Protein 7THN (pdb70)

Sequence (557 aa):
TISTPVIIDSLIRHAQRTPEQTALLCGDQHWNYRQLVTRAHVMASALRQAGLSGQAILLNLPKSLDAVAAIYATWLSGNHYIPIDYSQPSSSRIERIIAAAAPALIIDTAWLATLDSQVYHNPIAAILYTSGSTGTPKGVQISHEMLGFFIQWAVRDTQQLTARDVLSNHASFAFDLSTFDLFASAYVGAATWIIRESEQKDCAALAQGLQRHAVSVWYSVPSILAMLEKSTLLNPTLGQSLRQVIFAGEPYPVTALKRLLPCLPQQPCRVSNWYGPTETNVCVAYAIDRARLAMLKQVPIGLPLEGLTAQLEDENGDRHPLTAQLRLSGELLISGPCVTPGYSNVVVPRQAALHPHQCHATGDWVEMTPEGLVFRGRIDDMVKINGYRVELGEIESVLHQHPAIDRAALCVELGDLRQTLIMVISLQTGAVPPGLLELKQFLQQKLPSYMIPNKLVITESLPVNAKVDRKQLAGVVAVLEMLESKLINHIIATQFLDGEKDGLDSQTPLFELNIVDSAAIFDLVDFLRQESKVSIGMQEIHPANFATVQSMVALVQRLKA

Secondary structure (DSSP, 8-state):
--PPPHHHHHHHHHHHH-TTSEEEEETTEEEEHHHHHHHHHHHHHHHHHTT--S-EEEE---SSHHHHHHHHHHHHTT-EEEE--TTS-HHHHHHHHHHH--SEEE-HHHHHHHHT------EEEEEEE--TTSS-EEEEEEHHHHHHHHHHHHHHHT--TT-EEEE-S-TTSTHHHIIIIIHHHHT-EEEE--GGGTT-HHHHHHHHHHHT--EEEE-HHHHHHHHHTT---TTTTTT--EEEEESS---HHHHHHHGGGS-TT-EEEEEE--TTTSS-EEEE--HHHHTT-SS---BEEPTT-EEEEE-TTSPEEEP-TT--EEEEEEEESTTS-S-BSS---HHHHTTGGGTEEEEEEEEEEETTEEEEEEESSSEEEETTEEEEHHHHHHHHTTSTTEEEEEEEEEEETTEEEEEEEEEE-TTPPPPPHHHHHHHHHTTS-GGGS-SEEEE-S---B---B-GGGHHHHHHHH-/-HHHHHHHHHHHHHSTT--TT--TT--TTTTTSS-GGGHHHHHHHHHHHH-S---TTTS-GGGGSSHHHHHHHHHHHT-

Solvent-accessible surface area: 22779 Å² total; per-residue (Å²): 127,56,98,49,8,58,4,4,83,18,0,43,78,32,15,134,118,62,34,108,38,44,2,7,27,13,8,130,95,107,40,18,2,110,84,3,12,75,41,0,79,68,0,0,48,23,0,130,132,67,65,26,79,41,71,13,0,0,7,34,9,43,12,26,15,33,2,0,0,0,0,2,0,0,2,26,12,20,1,20,3,0,6,9,13,89,75,17,26,85,59,16,13,107,74,5,25,80,23,12,81,26,54,40,55,0,48,84,64,47,18,62,96,32,88,95,128,152,44,74,20,68,19,0,1,12,5,24,18,2,4,70,106,6,61,5,19,0,0,39,8,10,19,109,7,1,8,40,3,0,76,45,0,20,110,39,3,126,8,69,46,210,9,26,0,1,0,23,9,7,16,12,69,19,19,2,5,0,1,4,0,0,2,4,60,21,4,0,9,1,6,0,0,94,43,93,24,28,120,16,7,26,29,0,4,81,5,4,99,146,26,51,0,12,1,2,2,0,26,0,7,7,3,8,10,1,34,70,6,117,22,8,60,56,98,30,1,130,36,8,83,1,0,0,0,6,29,20,62,3,18,12,95,7,0,87,104,0,21,96,17,5,16,134,106,3,87,2,1,8,2,21,30,18,23,3,0,12,7,0,0,19,33,46,20,78,81,93,37,4,76,87,25,188,73,12,2,9,1,99,32,5,157,56,16,92,8,54,0,23,23,161,125,44,82,105,57,94,33,61,69,138,31,130,46,38,0,11,0,0,0,25,13,37,3,5,0,64,10,32,47,50,46,125,44,108,105,12,56,74,18,7,89,137,75,11,5,4,5,8,10,64,0,53,6,19,104,85,4,0,9,55,120,19,62,91,79,53,13,15,53,10,19,15,65,39,0,13,10,12,1,0,15,36,10,0,84,130,28,114,8,5,73,52,1,0,2,21,44,101,131,42,107,36,58,36,50,8,8,0,0,0,4,44,90,148,83,29,124,82,9,30,36,13,103,0,0,107,40,0,72,54,62,2,11,40,32,1,0,0,35,35,36,19,62,19,137,80,8,26,78,90,151,103,30,36,81,97,92,0,71,37,27,18,66,131,92,112,117,31,49,69,87,0,33,96,34,0,5,94,118,39,9,133,48,58,59,79,63,13,68,20,122,9,40,0,43,99,5,30,3,1,42,38,20,20,18,31,93,0,3,48,36,0,97,124,48,14,188,24,101,6,36,20,101,110,14,114,30,62,18,0,39,24,0,62,28,0,26,35,8,8,118,152,67,100,132

GO terms:
  GO:0017000 antibiotic biosynthetic process (P, IMP)

InterPro domains:
  IPR000873 AMP-dependent synthetase/ligase domain [PF00501] (14-353)
  IPR020845 AMP-binding, conserved site [PS00455] (139-150)
  IPR025110 AMP-binding enzyme, C-terminal domain [PF13193] (404-479)
  IPR042099 ANL, N-terminal domain [G3DSA:3.40.50.12780] (7-389)
  IPR045851 AMP-binding enzyme domain superfamily [G3DSA:3.30.300.30] (391-491)

B-factor: mean 20.43, std 10.29, range [8.29, 73.1]

Radius of gyration: 23.87 Å; Cα contacts (8 Å, |Δi|>4): 1151; chains: 2; bounding box: 56×64×67 Å

CATH classification: 3.30.300.30

Nearest PDB structures (foldseek):
  7thq-assembly1_E  TM=9.452E-01  e=1.823E-10  Prodigiosinella confusarubida
  7thq-assembly2_C  TM=9.491E-01  e=4.527E-10  Prodigiosinella confusarubida
  5gxt-assembly1_A  TM=9.000E-01  e=9.407E-08  Escherichia coli K-12
  8i31-assembly2_D-2  TM=7.441E-01  e=1.366E-02  Staphylococcus aureus subsp. aureus Mu50
  8i32-assembly1_B-2  TM=7.463E-01  e=1.542E-02  Staphylococcus aureus subsp. aureus Mu50

Organism: Serratia sp. (strain ATCC 39006) (NCBI:txid104623)

Foldseek 3Di:
DDDQQLLLVLLVVLCVPPVQQWAEAEDPDTHGSVRLQVLLCLLLVVCVVVVDALWEEEELEWQDSNSLSVLSSQQSNNHAYEYDDNPKFPQVVVLVCVLRVTPYYDYPVNVVVSVVPPHDHQFSYWQFAQDLQLRTWTFTDGSLLLSVVLVLVCVVLVDAQAAEEEQQDGPSACLNSNQNRNSSNRNHYYYRQTPVRNQPLVSVLQCCQVVLHAEYEEALLSLLVNLVVVSAACVSNVSHQEYEHEQDFQFLVSVVSSCRSHDVNRWYKYFYDDPQQGTFFIDIDDVVCSVVDRTDFSHGGGPFKWKWFQAPVRDTHTDDLPDFGKGFIKMAGSSGGCGIDRDDDPVCPVASVRRIDRGQWTWGQDNRGIGTDGGDAQWDQQSSGTYRQSSLQNQVCPPQFFDGWGWDWDDDNNHIAIEIETETDVPGDDDDLVRQLVSCSNNTGNSSRGDHYDYDNDAPDDCHGPRVCVVVVVVVSD/DQLVVLLQCLCVVQVVNDSVVAHQPDFCDVVVSDPPVCLVVSVVVLCVVLVFDDDPVPDDSVCSRGSNSSVVVSVVRVD

Structure (mmCIF, N/CA/C/O backbone):
data_7THN
#
_entry.id   7THN
#
_cell.length_a   50.670
_cell.length_b   92.660
_cell.length_c   66.770
_cell.angle_alpha   90.000
_cell.angle_beta   110.470
_cell.angle_gamma   90.000
#
_symmetry.space_group_name_H-M   'P 1 21 1'
#
loop_
_entity.id
_entity.type
_entity.pdbx_description
1 polymer 'L-proline--[L-prolyl-carrier protein] ligase'
2 polymer 'Probable acyl carrier protein PigG'
3 non-polymer GLYCEROL
4 non-polymer 'AZIDE ION'
5 non-polymer 'MAGNESIUM ION'
6 non-polymer "5'-deoxy-5'-({(2S)-2-({2-[(N-{(2R)-4-[(dioxo-lambda~5~-phosphanyl)oxy]-2-hydroxy-3,3-dimethylbutanoyl}-beta-alanyl)amino]ethyl}sulfanyl)-2-[(2S)-pyrrolidin-2-yl]ethanesulfonyl}amino)adenosine"
7 water water
#
loop_
_atom_site.group_PDB
_atom_site.id
_atom_site.type_symbol
_atom_site.label_atom_id
_atom_site.label_alt_id
_atom_site.label_comp_id
_atom_site.label_asym_id
_atom_site.label_entity_id
_atom_site.label_seq_id
_atom_site.pdbx_PDB_ins_code
_atom_site.Cartn_x
_atom_site.Cartn_y
_atom_site.Cartn_z
_atom_site.occupancy
_atom_site.B_iso_or_equiv
_atom_site.auth_seq_id
_atom_site.auth_comp_id
_atom_site.auth_asym_id
_atom_site.auth_atom_id
_atom_site.pdbx_PDB_model_num
ATOM 1 N N . THR A 1 2 ? -9.131 5.362 2.458 1.00 50.21 2 THR B N 1
ATOM 2 C CA . THR A 1 2 ? -9.614 6.524 3.273 1.00 50.63 2 THR B CA 1
ATOM 3 C C . THR A 1 2 ? -8.408 7.392 3.654 1.00 50.92 2 THR B C 1
ATOM 4 O O . THR A 1 2 ? -8.600 8.616 3.757 1.00 51.44 2 THR B O 1
ATOM 6 N N . ILE A 1 3 ? -7.226 6.787 3.870 1.00 48.41 3 ILE B N 1
ATOM 7 C CA . ILE A 1 3 ? -5.923 7.522 3.958 1.00 45.92 3 ILE B CA 1
ATOM 8 C C . ILE A 1 3 ? -4.929 6.947 2.936 1.00 40.89 3 ILE B C 1
ATOM 9 O O . ILE A 1 3 ? -5.089 5.765 2.529 1.00 39.16 3 ILE B O 1
ATOM 14 N N . SER A 1 4 ? -3.929 7.745 2.554 1.00 38.53 4 SER B N 1
ATOM 15 C CA . SER A 1 4 ? -2.724 7.267 1.818 1.00 37.32 4 SER B CA 1
ATOM 16 C C . SER A 1 4 ? -2.054 6.183 2.668 1.00 36.25 4 SER B C 1
ATOM 17 O O . SER A 1 4 ? -2.136 6.297 3.927 1.00 34.47 4 SER B O 1
ATOM 20 N N . THR A 1 5 ? -1.403 5.193 2.040 1.00 31.00 5 THR B N 1
ATOM 21 C CA . THR A 1 5 ? -0.504 4.253 2.753 1.00 29.06 5 THR B CA 1
ATOM 22 C C . THR A 1 5 ? 0.474 5.082 3.584 1.00 25.46 5 THR B C 1
ATOM 23 O O . THR A 1 5 ? 1.102 5.992 3.066 1.00 24.24 5 THR B O 1
ATOM 27 N N . PRO A 1 6 ? 0.649 4.790 4.893 1.00 24.66 6 PRO B N 1
ATOM 28 C CA . PRO A 1 6 ? 1.616 5.561 5.687 1.00 22.88 6 PRO B CA 1
ATOM 29 C C . PRO A 1 6 ? 3.004 5.542 5.029 1.00 19.36 6 PRO B C 1
ATOM 30 O O . PRO A 1 6 ? 3.506 4.469 4.721 1.00 19.59 6 PRO B O 1
ATOM 34 N N . VAL A 1 7 ? 3.625 6.721 4.889 1.00 21.05 7 VAL B N 1
ATOM 35 C CA . VAL A 1 7 ? 4.929 6.893 4.183 1.00 19.92 7 VAL B CA 1
ATOM 36 C C . VAL A 1 7 ? 5.989 6.057 4.906 1.00 19.53 7 VAL B C 1
ATOM 37 O O . VAL A 1 7 ? 6.872 5.493 4.245 1.00 19.31 7 VAL B O 1
ATOM 41 N N . ILE A 1 8 ? 5.885 5.921 6.239 1.00 18.48 8 ILE B N 1
ATOM 42 C CA . ILE A 1 8 ? 6.879 5.125 7.002 1.00 17.00 8 ILE B CA 1
ATOM 43 C C . ILE A 1 8 ? 6.781 3.646 6.629 1.00 16.24 8 ILE B C 1
ATOM 44 O O . ILE A 1 8 ? 7.826 3.038 6.384 1.00 17.64 8 ILE B O 1
ATOM 49 N N . ILE A 1 9 ? 5.570 3.081 6.492 1.00 19.02 9 ILE B N 1
ATOM 50 C CA . ILE A 1 9 ? 5.391 1.651 6.084 1.00 19.95 9 ILE B CA 1
ATOM 51 C C . ILE A 1 9 ? 5.886 1.422 4.650 1.00 19.41 9 ILE B C 1
ATOM 52 O O . ILE A 1 9 ? 6.537 0.413 4.387 1.00 17.51 9 ILE B O 1
ATOM 57 N N . ASP A 1 10 ? 5.539 2.308 3.733 1.00 20.38 10 ASP B N 1
ATOM 58 C CA . ASP A 1 10 ? 6.003 2.192 2.331 1.00 21.59 10 ASP B CA 1
ATOM 59 C C . ASP A 1 10 ? 7.521 2.190 2.287 1.00 20.42 10 ASP B C 1
ATOM 60 O O . ASP A 1 10 ? 8.087 1.386 1.536 1.00 21.41 10 ASP B O 1
ATOM 65 N N . SER A 1 11 ? 8.168 3.075 3.048 1.00 20.83 11 SER B N 1
ATOM 66 C CA . SER A 1 11 ? 9.641 3.178 3.075 1.00 19.94 11 SER B CA 1
ATOM 67 C C . SER A 1 11 ? 10.233 1.890 3.629 1.00 20.58 11 SER B C 1
ATOM 68 O O . SER A 1 11 ? 11.194 1.349 3.059 1.00 17.32 11 SER B O 1
ATOM 71 N N . LEU A 1 12 ? 9.681 1.406 4.748 1.00 19.29 12 LEU B N 1
ATOM 72 C CA . LEU A 1 12 ? 10.176 0.179 5.392 1.00 19.77 12 LEU B CA 1
ATOM 73 C C . LEU A 1 12 ? 10.095 -1.008 4.424 1.00 20.65 12 LEU B C 1
ATOM 74 O O . LEU A 1 12 ? 11.079 -1.757 4.301 1.00 22.09 12 LEU B O 1
ATOM 79 N N . ILE A 1 13 ? 8.971 -1.183 3.735 1.00 21.60 13 ILE B N 1
ATOM 80 C CA . ILE A 1 13 ? 8.820 -2.280 2.740 1.00 22.22 13 ILE B CA 1
ATOM 81 C C . ILE A 1 13 ? 9.855 -2.120 1.618 1.00 20.65 13 ILE B C 1
ATOM 82 O O . ILE A 1 13 ? 10.495 -3.121 1.271 1.00 20.99 13 ILE B O 1
ATOM 87 N N . ARG A 1 14 ? 10.062 -0.921 1.087 1.00 21.31 14 ARG B N 1
ATOM 88 C CA . ARG A 1 14 ? 11.057 -0.685 -0.003 1.00 22.36 14 ARG B CA 1
ATOM 89 C C . ARG A 1 14 ? 12.462 -1.067 0.481 1.00 20.82 14 ARG B C 1
ATOM 90 O O . ARG A 1 14 ? 13.212 -1.698 -0.276 1.00 21.86 14 ARG B O 1
ATOM 94 N N . HIS A 1 15 ? 12.839 -0.755 1.727 1.00 20.32 15 HIS B N 1
ATOM 95 C CA . HIS A 1 15 ? 14.213 -1.063 2.189 1.00 19.47 15 HIS B CA 1
ATOM 96 C C . HIS A 1 15 ? 14.381 -2.580 2.329 1.00 21.05 15 HIS B C 1
ATOM 97 O O . HIS A 1 15 ? 15.483 -3.096 2.025 1.00 22.10 15 HIS B O 1
ATOM 104 N N . ALA A 1 16 ? 13.369 -3.304 2.777 1.00 19.48 16 ALA B N 1
ATOM 105 C CA . ALA A 1 16 ? 13.452 -4.778 2.867 1.00 21.38 16 ALA B CA 1
ATOM 106 C C . ALA A 1 16 ? 13.595 -5.351 1.458 1.00 22.62 16 ALA B C 1
ATOM 107 O O . ALA A 1 16 ? 14.308 -6.343 1.308 1.00 25.02 16 ALA B O 1
ATOM 109 N N . GLN A 1 17 ? 12.965 -4.730 0.472 1.00 24.07 17 GLN B N 1
ATOM 110 C CA . GLN A 1 17 ? 13.058 -5.174 -0.951 1.00 24.70 17 GLN B CA 1
ATOM 111 C C . GLN A 1 17 ? 14.434 -4.803 -1.527 1.00 25.43 17 GLN B C 1
ATOM 112 O O . GLN A 1 17 ? 15.066 -5.679 -2.122 1.00 25.58 17 GLN B O 1
ATOM 118 N N . ARG A 1 18 ? 14.859 -3.546 -1.442 1.00 23.21 18 ARG B N 1
ATOM 119 C CA . ARG A 1 18 ? 16.080 -3.023 -2.126 1.00 25.05 18 ARG B CA 1
ATOM 120 C C . ARG A 1 18 ? 17.353 -3.377 -1.340 1.00 26.97 18 ARG B C 1
ATOM 121 O O . ARG A 1 18 ? 18.411 -3.629 -1.975 1.00 27.10 18 ARG B O 1
ATOM 125 N N . THR A 1 19 ? 17.341 -3.296 -0.006 1.00 23.74 19 THR B N 1
ATOM 126 C CA . THR A 1 19 ? 18.565 -3.575 0.798 1.00 23.94 19 THR B CA 1
ATOM 127 C C . THR A 1 19 ? 18.252 -4.526 1.939 1.00 25.45 19 THR B C 1
ATOM 128 O O . THR A 1 19 ? 18.358 -4.136 3.098 1.00 20.45 19 THR B O 1
ATOM 132 N N . PRO A 1 20 ? 17.867 -5.779 1.635 1.00 21.90 20 PRO B N 1
ATOM 133 C CA . PRO A 1 20 ? 17.391 -6.720 2.646 1.00 21.72 20 PRO B CA 1
ATOM 134 C C . PRO A 1 20 ? 18.405 -6.980 3.761 1.00 20.88 20 PRO B C 1
ATOM 135 O O . PRO A 1 20 ? 17.979 -7.262 4.869 1.00 18.73 20 PRO B O 1
ATOM 139 N N . GLU A 1 21 ? 19.689 -6.889 3.450 1.00 21.20 21 GLU B N 1
ATOM 140 C CA . GLU A 1 21 ? 20.766 -7.300 4.367 1.00 23.02 21 GLU B CA 1
ATOM 141 C C . GLU A 1 21 ? 21.308 -6.108 5.162 1.00 19.84 21 GLU B C 1
ATOM 142 O O . GLU A 1 21 ? 22.130 -6.376 6.057 1.00 20.63 21 GLU B O 1
ATOM 148 N N . GLN A 1 22 ? 20.862 -4.869 4.888 1.00 18.56 22 GLN B N 1
ATOM 149 C CA . GLN A 1 22 ? 21.256 -3.668 5.664 1.00 18.75 22 GLN B CA 1
ATOM 150 C C . GLN A 1 22 ? 20.686 -3.778 7.076 1.00 17.20 22 GLN B C 1
ATOM 151 O O . GLN A 1 22 ? 19.513 -4.145 7.230 1.00 14.99 22 GLN B O 1
ATOM 153 N N . THR A 1 23 ? 21.505 -3.473 8.071 1.00 16.41 23 THR B N 1
ATOM 154 C CA . THR A 1 23 ? 21.071 -3.501 9.474 1.00 15.67 23 THR B CA 1
ATOM 155 C C . THR A 1 23 ? 19.961 -2.473 9.688 1.00 15.43 23 THR B C 1
ATOM 156 O O . THR A 1 23 ? 20.124 -1.330 9.257 1.00 15.20 23 THR B O 1
ATOM 160 N N . ALA A 1 24 ? 18.876 -2.899 10.330 1.00 14.39 24 ALA B N 1
ATOM 161 C CA . ALA A 1 24 ? 17.725 -2.053 10.721 1.00 14.05 24 ALA B CA 1
ATOM 162 C C . ALA A 1 24 ? 17.799 -1.731 12.211 1.00 13.09 24 ALA B C 1
ATOM 163 O O . ALA A 1 24 ? 17.537 -0.604 12.576 1.00 12.58 24 ALA B O 1
ATOM 165 N N . LEU A 1 25 ? 18.121 -2.708 13.038 1.00 12.94 25 LEU B N 1
ATOM 166 C CA . LEU A 1 25 ? 17.996 -2.594 14.508 1.00 14.05 25 LEU B CA 1
ATOM 167 C C . LEU A 1 25 ? 19.125 -3.369 15.186 1.00 13.81 25 LEU B C 1
ATOM 168 O O . LEU A 1 25 ? 19.452 -4.538 14.762 1.00 14.47 25 LEU B O 1
ATOM 173 N N . LEU A 1 26 ? 19.650 -2.785 16.251 1.00 12.92 26 LEU B N 1
ATOM 174 C CA . LEU A 1 26 ? 20.645 -3.401 17.161 1.00 13.87 26 LEU B CA 1
ATOM 175 C C . LEU A 1 26 ? 20.056 -3.368 18.576 1.00 14.67 26 LEU B C 1
ATOM 176 O O . LEU A 1 26 ? 19.442 -2.365 18.950 1.00 13.21 26 LEU B O 1
ATOM 181 N N . CYS A 1 27 ? 20.162 -4.455 19.311 1.00 13.36 27 CYS B N 1
ATOM 182 C CA . CYS A 1 27 ? 19.708 -4.482 20.725 1.00 13.60 27 CYS B CA 1
ATOM 183 C C . CYS A 1 27 ? 20.518 -5.523 21.488 1.00 14.87 27 CYS B C 1
ATOM 184 O O . CYS A 1 27 ? 20.467 -6.722 21.085 1.00 14.64 27 CYS B O 1
ATOM 187 N N . GLY A 1 28 ? 21.231 -5.100 22.514 1.00 15.73 28 GLY B N 1
ATOM 188 C CA . GLY A 1 28 ? 22.198 -5.969 23.196 1.00 16.08 28 GLY B CA 1
ATOM 189 C C . GLY A 1 28 ? 23.160 -6.557 22.181 1.00 17.16 28 GLY B C 1
ATOM 190 O O . GLY A 1 28 ? 23.774 -5.801 21.449 1.00 17.29 28 GLY B O 1
ATOM 191 N N . ASP A 1 29 ? 23.282 -7.883 22.147 1.00 18.63 29 ASP B N 1
ATOM 192 C CA . ASP A 1 29 ? 24.244 -8.564 21.253 1.00 22.16 29 ASP B CA 1
ATOM 193 C C . ASP A 1 29 ? 23.574 -8.963 19.937 1.00 22.32 29 ASP B C 1
ATOM 194 O O . ASP A 1 29 ? 24.254 -9.573 19.110 1.00 24.05 29 ASP B O 1
ATOM 199 N N . GLN A 1 30 ? 22.306 -8.609 19.735 1.00 19.81 30 GLN B N 1
ATOM 200 C CA . GLN A 1 30 ? 21.459 -9.070 18.608 1.00 21.35 30 GLN B CA 1
ATOM 201 C C . GLN A 1 30 ? 21.345 -7.942 17.573 1.00 20.38 30 GLN B C 1
ATOM 202 O O . GLN A 1 30 ? 21.474 -6.766 17.928 1.00 18.27 30 GLN B O 1
ATOM 206 N N . HIS A 1 31 ? 21.128 -8.288 16.307 1.00 21.22 31 HIS B N 1
ATOM 207 C CA . HIS A 1 31 ? 20.736 -7.296 15.286 1.00 20.11 31 HIS B CA 1
ATOM 208 C C . HIS A 1 31 ? 19.836 -7.952 14.259 1.00 18.98 31 HIS B C 1
ATOM 209 O O . HIS A 1 31 ? 19.858 -9.181 14.079 1.00 19.86 31 HIS B O 1
ATOM 216 N N . TRP A 1 32 ? 18.979 -7.148 13.683 1.00 16.20 32 TRP B N 1
ATOM 217 C CA . TRP A 1 32 ? 18.105 -7.550 12.565 1.00 17.10 32 TRP B CA 1
ATOM 218 C C . TRP A 1 32 ? 18.452 -6.695 11.371 1.00 18.17 32 TRP B C 1
ATOM 219 O O . TRP A 1 32 ? 18.632 -5.428 11.545 1.00 14.77 32 TRP B O 1
ATOM 230 N N . ASN A 1 33 ? 18.466 -7.332 10.203 1.00 16.44 33 ASN B N 1
ATOM 231 C CA . ASN A 1 33 ? 18.444 -6.573 8.931 1.00 17.64 33 ASN B CA 1
ATOM 232 C C . ASN A 1 33 ? 16.996 -6.208 8.563 1.00 15.66 33 ASN B C 1
ATOM 233 O O . ASN A 1 33 ? 16.049 -6.607 9.275 1.00 14.93 33 ASN B O 1
ATOM 238 N N . TYR A 1 34 ? 16.809 -5.474 7.473 1.00 15.04 34 TYR B N 1
ATOM 239 C CA . TYR A 1 34 ? 15.474 -4.992 7.035 1.00 15.25 34 TYR B CA 1
ATOM 240 C C . TYR A 1 34 ? 14.582 -6.182 6.657 1.00 16.59 34 TYR B C 1
ATOM 241 O O . TYR A 1 34 ? 13.425 -6.181 6.992 1.00 15.32 34 TYR B O 1
ATOM 250 N N . ARG A 1 35 ? 15.118 -7.209 5.998 1.00 18.80 35 ARG B N 1
ATOM 251 C CA . ARG A 1 35 ? 14.329 -8.425 5.678 1.00 19.85 35 ARG B CA 1
ATOM 252 C C . ARG A 1 35 ? 13.778 -9.061 6.964 1.00 18.42 35 ARG B C 1
ATOM 253 O O . ARG A 1 35 ? 12.590 -9.323 7.030 1.00 19.84 35 ARG B O 1
ATOM 261 N N . GLN A 1 36 ? 14.616 -9.260 7.980 1.00 17.22 36 GLN B N 1
ATOM 262 C CA . GLN A 1 36 ? 14.200 -9.913 9.242 1.00 17.73 36 GLN B CA 1
ATOM 263 C C . GLN A 1 36 ? 13.148 -9.077 9.948 1.00 17.03 36 GLN B C 1
ATOM 264 O O . GLN A 1 36 ? 12.169 -9.643 10.413 1.00 16.38 36 GLN B O 1
ATOM 270 N N . LEU A 1 37 ? 13.333 -7.752 10.019 1.00 15.93 37 LEU B N 1
ATOM 271 C CA . LEU A 1 37 ? 12.345 -6.866 10.700 1.00 15.79 37 LEU B CA 1
ATOM 272 C C . LEU A 1 37 ? 11.007 -6.944 9.979 1.00 15.85 37 LEU B C 1
ATOM 273 O O . LEU A 1 37 ? 9.985 -7.087 10.591 1.00 15.71 37 LEU B O 1
ATOM 278 N N . VAL A 1 38 ? 11.013 -6.810 8.663 1.00 16.41 38 VAL B N 1
ATOM 279 C CA . VAL A 1 38 ? 9.737 -6.696 7.909 1.00 16.49 38 VAL B CA 1
ATOM 280 C C . VAL A 1 38 ? 9.019 -8.046 7.930 1.00 16.53 38 VAL B C 1
ATOM 281 O O . VAL A 1 38 ? 7.779 -8.110 8.105 1.00 16.32 38 VAL B O 1
ATOM 285 N N . THR A 1 39 ? 9.772 -9.112 7.783 1.00 18.45 39 THR B N 1
ATOM 286 C CA . THR A 1 39 ? 9.235 -10.506 7.829 1.00 19.67 39 THR B CA 1
ATOM 287 C C . THR A 1 39 ? 8.583 -10.760 9.188 1.00 17.74 39 THR B C 1
ATOM 288 O O . THR A 1 39 ? 7.434 -11.243 9.208 1.00 19.03 39 THR B O 1
ATOM 292 N N . ARG A 1 40 ? 9.269 -10.402 10.281 1.00 16.83 40 ARG B N 1
ATOM 293 C CA . ARG A 1 40 ? 8.721 -10.545 11.646 1.00 17.94 40 ARG B CA 1
ATOM 294 C C . ARG A 1 40 ? 7.452 -9.716 11.814 1.00 16.33 40 ARG B C 1
ATOM 295 O O . ARG A 1 40 ? 6.488 -10.218 12.392 1.00 15.84 40 ARG B O 1
ATOM 303 N N . ALA A 1 41 ? 7.432 -8.459 11.358 1.00 16.55 41 ALA B N 1
ATOM 304 C CA . ALA A 1 41 ? 6.246 -7.582 11.415 1.00 15.93 41 ALA B CA 1
ATOM 305 C C . ALA A 1 41 ? 5.081 -8.211 10.632 1.00 14.99 41 ALA B C 1
ATOM 306 O O . ALA A 1 41 ? 3.956 -8.165 11.099 1.00 16.01 41 ALA B O 1
ATOM 308 N N . HIS A 1 42 ? 5.361 -8.847 9.485 1.00 17.59 42 HIS B N 1
ATOM 309 C CA . HIS A 1 42 ? 4.317 -9.515 8.657 1.00 21.12 42 HIS B CA 1
ATOM 310 C C . HIS A 1 42 ? 3.734 -10.733 9.403 1.00 19.78 42 HIS B C 1
ATOM 311 O O . HIS A 1 42 ? 2.522 -10.931 9.323 1.00 21.12 42 HIS B O 1
ATOM 318 N N . VAL A 1 43 ? 4.565 -11.513 10.082 1.00 19.76 43 VAL B N 1
ATOM 319 C CA . VAL A 1 43 ? 4.152 -12.701 10.889 1.00 21.32 43 VAL B CA 1
ATOM 320 C C . VAL A 1 43 ? 3.206 -12.218 11.985 1.00 20.34 43 VAL B C 1
ATOM 321 O O . VAL A 1 43 ? 2.124 -12.776 12.165 1.00 19.36 43 VAL B O 1
ATOM 325 N N . MET A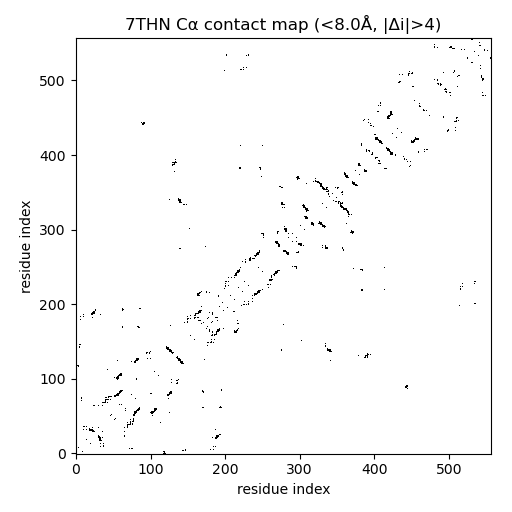 1 44 ? 3.591 -11.170 12.709 1.00 17.29 44 MET B N 1
ATOM 326 C CA . MET A 1 44 ? 2.729 -10.622 13.776 1.00 16.39 44 MET B CA 1
ATOM 327 C C . MET A 1 44 ? 1.462 -9.998 13.195 1.00 15.38 44 MET B C 1
ATOM 328 O O . MET A 1 44 ? 0.396 -10.162 13.797 1.00 16.25 44 MET B O 1
ATOM 333 N N . ALA A 1 45 ? 1.546 -9.311 12.052 1.00 17.60 45 ALA B N 1
ATOM 334 C CA . ALA A 1 45 ? 0.373 -8.662 11.432 1.00 17.73 45 ALA B CA 1
ATOM 335 C C . ALA A 1 45 ? -0.637 -9.768 11.034 1.00 18.47 45 ALA B C 1
ATOM 336 O O . ALA A 1 45 ? -1.855 -9.567 11.201 1.00 17.77 45 ALA B O 1
ATOM 338 N N . SER A 1 46 ? -0.130 -10.880 10.525 1.00 21.37 46 SER B N 1
ATOM 339 C CA . SER A 1 46 ? -0.974 -12.044 10.131 1.00 23.25 46 SER B CA 1
ATOM 340 C C . SER A 1 46 ? -1.767 -12.531 11.338 1.00 23.95 46 SER B C 1
ATOM 341 O O . SER A 1 46 ? -2.972 -12.738 11.206 1.00 21.21 46 SER B O 1
ATOM 344 N N . ALA A 1 47 ? -1.122 -12.649 12.497 1.00 22.68 47 ALA B N 1
ATOM 345 C CA . ALA A 1 47 ? -1.799 -13.080 13.737 1.00 22.00 47 ALA B CA 1
ATOM 346 C C . ALA A 1 47 ? -2.881 -12.074 14.140 1.00 21.98 47 ALA B C 1
ATOM 347 O O . ALA A 1 47 ? -3.945 -12.503 14.605 1.00 22.82 47 ALA B O 1
ATOM 349 N N . LEU A 1 48 ? -2.627 -10.759 14.046 1.00 18.67 48 LEU B N 1
ATOM 350 C CA . LEU A 1 48 ? -3.657 -9.773 14.421 1.00 18.70 48 LEU B CA 1
ATOM 351 C C . LEU A 1 48 ? -4.835 -9.851 13.430 1.00 19.47 48 LEU B C 1
ATOM 352 O O . LEU A 1 48 ? -5.985 -9.693 13.866 1.00 20.72 48 LEU B O 1
ATOM 357 N N . ARG A 1 49 ? -4.547 -10.043 12.143 1.00 21.15 49 ARG B N 1
ATOM 358 C CA . ARG A 1 49 ? -5.576 -10.180 11.073 1.00 25.66 49 ARG B CA 1
ATOM 359 C C . ARG A 1 49 ? -6.431 -11.418 11.402 1.00 26.13 49 ARG B C 1
ATOM 360 O O . ARG A 1 49 ? -7.674 -11.279 11.424 1.00 27.20 49 ARG B O 1
ATOM 368 N N . GLN A 1 50 ? -5.793 -12.535 11.765 1.00 28.10 50 GLN B N 1
ATOM 369 C CA . GLN A 1 50 ? -6.458 -13.844 12.049 1.00 29.33 50 GLN B CA 1
ATOM 370 C C . GLN A 1 50 ? -7.330 -13.723 13.309 1.00 28.41 50 GLN B C 1
ATOM 371 O O . GLN A 1 50 ? -8.369 -14.382 13.364 1.00 28.58 50 GLN B O 1
ATOM 375 N N . ALA A 1 51 ? -6.974 -12.842 14.252 1.00 24.43 51 ALA B N 1
ATOM 376 C CA . ALA A 1 51 ? -7.742 -12.527 15.471 1.00 24.57 51 ALA B CA 1
ATOM 377 C C . ALA A 1 51 ? -8.879 -11.546 15.166 1.00 24.16 51 ALA B C 1
ATOM 378 O O . ALA A 1 51 ? -9.598 -11.217 16.130 1.00 25.30 51 ALA B O 1
ATOM 380 N N . GLY A 1 52 ? -9.018 -11.083 13.915 1.00 24.38 52 GLY B N 1
ATOM 381 C CA . GLY A 1 52 ? -10.113 -10.200 13.477 1.00 24.67 52 GLY B CA 1
ATOM 382 C C . GLY A 1 52 ? -10.002 -8.813 14.076 1.00 25.86 52 GLY B C 1
ATOM 383 O O . GLY A 1 52 ? -11.041 -8.173 14.378 1.00 23.14 52 GLY B O 1
ATOM 384 N N . LEU A 1 53 ? -8.766 -8.379 14.309 1.00 22.24 53 LEU B N 1
ATOM 385 C CA . LEU A 1 53 ? -8.482 -7.022 14.838 1.00 21.20 53 LEU B CA 1
ATOM 386 C C . LEU A 1 53 ? -8.194 -6.071 13.682 1.00 18.76 53 LEU B C 1
ATOM 387 O O . LEU A 1 53 ? -7.213 -6.259 12.956 1.00 19.71 53 LEU B O 1
ATOM 392 N N . SER A 1 54 ? -9.011 -5.040 13.612 1.00 21.55 54 SER B N 1
ATOM 393 C CA . SER A 1 54 ? -8.967 -3.966 12.608 1.00 21.31 54 SER B CA 1
ATOM 394 C C . SER A 1 54 ? -9.456 -2.664 13.242 1.00 20.40 54 SER B C 1
ATOM 395 O O . SER A 1 54 ? -10.485 -2.658 13.935 1.00 20.59 54 SER B O 1
ATOM 398 N N . GLY A 1 55 ? -8.704 -1.579 13.059 1.00 18.80 55 GLY B N 1
ATOM 399 C CA . GLY A 1 55 ? -9.083 -0.272 13.614 1.00 18.01 55 GLY B CA 1
ATOM 400 C C . GLY A 1 55 ? -9.068 -0.247 15.132 1.00 17.30 55 GLY B C 1
ATOM 401 O O . GLY A 1 55 ? -9.743 0.607 15.695 1.00 20.29 55 GLY B O 1
ATOM 402 N N . GLN A 1 56 ? -8.266 -1.109 15.770 1.00 17.84 56 GLN B N 1
ATOM 403 C CA . GLN A 1 56 ? -8.267 -1.316 17.240 1.00 17.95 56 GLN B CA 1
ATOM 404 C C . GLN A 1 56 ? -6.936 -0.890 17.869 1.00 15.27 56 GLN B C 1
ATOM 405 O O . GLN A 1 56 ? -5.922 -0.834 17.163 1.00 15.74 56 GLN B O 1
ATOM 411 N N . ALA A 1 57 ? -6.991 -0.621 19.164 1.00 16.45 57 ALA B N 1
ATOM 412 C CA . ALA A 1 57 ? -5.810 -0.340 20.013 1.00 14.58 57 ALA B CA 1
ATOM 413 C C . ALA A 1 57 ? -5.187 -1.672 20.438 1.00 14.98 57 ALA B C 1
ATOM 414 O O . ALA A 1 57 ? -5.879 -2.529 21.047 1.00 15.19 57 ALA B O 1
ATOM 416 N N . ILE A 1 58 ? -3.882 -1.813 20.188 1.00 12.98 58 ILE B N 1
ATOM 417 C CA . ILE A 1 58 ? -3.071 -2.988 20.578 1.00 13.94 58 ILE B CA 1
ATOM 418 C C . ILE A 1 58 ? -2.026 -2.443 21.550 1.00 12.78 58 ILE B C 1
ATOM 419 O O . ILE A 1 58 ? -1.209 -1.618 21.138 1.00 11.97 58 ILE B O 1
ATOM 424 N N . LEU A 1 59 ? -2.098 -2.865 22.806 1.00 11.97 59 LEU B N 1
ATOM 425 C CA . LEU A 1 59 ? -1.194 -2.328 23.853 1.00 11.84 59 LEU B CA 1
ATOM 426 C C . LEU A 1 59 ? 0.058 -3.206 23.914 1.00 12.68 59 LEU B C 1
ATOM 427 O O . LEU A 1 59 ? -0.077 -4.448 24.009 1.00 13.86 59 LEU B O 1
ATOM 432 N N . LEU A 1 60 ? 1.230 -2.565 23.836 1.00 10.93 60 LEU B N 1
ATOM 433 C CA . LEU A 1 60 ? 2.517 -3.300 23.788 1.00 11.38 60 LEU B CA 1
ATOM 434 C C . LEU A 1 60 ? 3.144 -3.363 25.179 1.00 12.17 60 LEU B C 1
ATOM 435 O O . LEU A 1 60 ? 3.899 -2.478 25.547 1.00 13.20 60 LEU B O 1
ATOM 440 N N . ASN A 1 61 ? 2.720 -4.356 25.964 1.00 11.82 61 ASN B N 1
ATOM 441 C CA . ASN A 1 61 ? 3.257 -4.530 27.342 1.00 12.32 61 ASN B CA 1
ATOM 442 C C . ASN A 1 61 ? 4.540 -5.351 27.246 1.00 11.87 61 ASN B C 1
ATOM 443 O O . ASN A 1 61 ? 4.551 -6.537 27.619 1.00 12.94 61 ASN B O 1
ATOM 448 N N . LEU A 1 62 ? 5.589 -4.749 26.698 1.00 12.01 62 LEU B N 1
ATOM 449 C CA . LEU A 1 62 ? 6.869 -5.384 26.337 1.00 12.41 62 LEU B CA 1
ATOM 450 C C . LEU A 1 62 ? 8.044 -4.524 26.756 1.00 11.78 62 LEU B C 1
ATOM 451 O O . LEU A 1 62 ? 7.962 -3.283 26.699 1.00 11.33 62 LEU B O 1
ATOM 456 N N . PRO A 1 63 ? 9.176 -5.169 27.080 1.00 11.70 63 PRO B N 1
ATOM 457 C CA . PRO A 1 63 ? 10.436 -4.459 27.261 1.00 12.20 63 PRO B CA 1
ATOM 458 C C . PRO A 1 63 ? 10.926 -3.945 25.908 1.00 13.17 63 PRO B C 1
ATOM 459 O O . PRO A 1 63 ? 10.519 -4.481 24.857 1.00 14.07 63 PRO B O 1
ATOM 463 N N . LYS A 1 64 ? 11.775 -2.922 25.937 1.00 13.39 64 LYS B N 1
ATOM 464 C CA . LYS 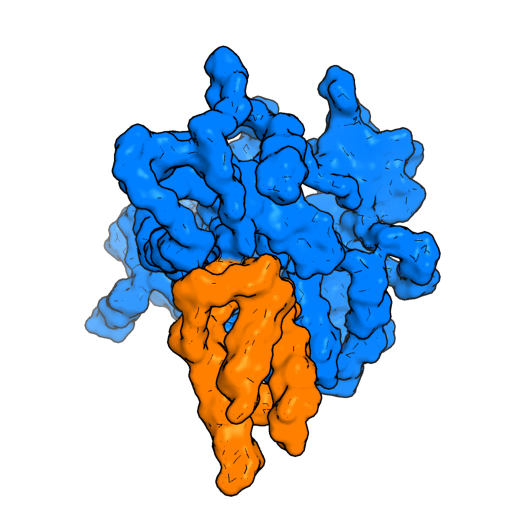A 1 64 ? 12.461 -2.442 24.717 1.00 13.42 64 LYS B CA 1
ATOM 465 C C . LYS A 1 64 ? 13.215 -3.624 24.098 1.00 13.35 64 LYS B C 1
ATOM 466 O O . LYS A 1 64 ? 14.042 -4.214 24.783 1.00 14.02 64 LYS B O 1
ATOM 472 N N . SER A 1 65 ? 12.912 -3.932 22.840 1.00 13.14 65 SER B N 1
ATOM 473 C CA . SER A 1 65 ? 13.368 -5.173 22.196 1.00 14.22 65 SER B CA 1
ATOM 474 C C . SER A 1 65 ? 13.094 -5.095 20.696 1.00 14.53 65 SER B C 1
ATOM 475 O O . SER A 1 65 ? 12.226 -4.284 20.255 1.00 14.68 65 SER B O 1
ATOM 478 N N . LEU A 1 66 ? 13.786 -5.935 19.946 1.00 15.16 66 LEU B N 1
ATOM 479 C CA . LEU A 1 66 ? 13.529 -6.081 18.484 1.00 14.75 66 LEU B CA 1
ATOM 480 C C . LEU A 1 66 ? 12.052 -6.446 18.282 1.00 14.90 66 LEU B C 1
ATOM 481 O O . LEU A 1 66 ? 11.351 -5.824 17.457 1.00 13.75 66 LEU B O 1
ATOM 486 N N . ASP A 1 67 ? 11.531 -7.413 19.051 1.00 15.16 67 ASP B N 1
ATOM 487 C CA . ASP A 1 67 ? 10.120 -7.844 18.898 1.00 15.42 67 ASP B CA 1
ATOM 488 C C . ASP A 1 67 ? 9.139 -6.695 19.133 1.00 15.22 67 ASP B C 1
ATOM 489 O O . ASP A 1 67 ? 8.119 -6.639 18.388 1.00 13.51 67 ASP B O 1
ATOM 494 N N . ALA A 1 68 ? 9.428 -5.769 20.048 1.00 13.69 68 ALA B N 1
ATOM 495 C CA . ALA A 1 68 ? 8.503 -4.656 20.305 1.00 13.74 68 ALA B CA 1
ATOM 496 C C . ALA A 1 68 ? 8.449 -3.734 19.078 1.00 12.61 68 ALA B C 1
ATOM 497 O O . ALA A 1 68 ? 7.374 -3.218 18.767 1.00 13.18 68 ALA B O 1
ATOM 499 N N . VAL A 1 69 ? 9.580 -3.547 18.399 1.00 12.22 69 VAL B N 1
ATOM 500 C CA . VAL A 1 69 ? 9.605 -2.686 17.177 1.00 11.53 69 VAL B CA 1
ATOM 501 C C . VAL A 1 69 ? 8.796 -3.389 16.077 1.00 11.64 69 VAL B C 1
ATOM 502 O O . VAL A 1 69 ? 7.959 -2.736 15.405 1.00 12.05 69 VAL B O 1
ATOM 506 N N . ALA A 1 70 ? 9.010 -4.689 15.885 1.00 12.94 70 ALA B N 1
ATOM 507 C CA . ALA A 1 70 ? 8.220 -5.488 14.921 1.00 12.48 70 ALA B CA 1
ATOM 508 C C . ALA A 1 70 ? 6.739 -5.345 15.247 1.00 12.58 70 ALA B C 1
ATOM 509 O O . ALA A 1 70 ? 5.925 -5.234 14.317 1.00 13.17 70 ALA B O 1
ATOM 511 N N . ALA A 1 71 ? 6.344 -5.367 16.517 1.00 12.94 71 ALA B N 1
ATOM 512 C CA . ALA A 1 71 ? 4.917 -5.242 16.889 1.00 12.60 71 ALA B CA 1
ATOM 513 C C . ALA A 1 71 ? 4.354 -3.869 16.511 1.00 11.86 71 ALA B C 1
ATOM 514 O O . ALA A 1 71 ? 3.180 -3.792 16.113 1.00 12.62 71 ALA B O 1
ATOM 516 N N . ILE A 1 72 ? 5.120 -2.789 16.688 1.00 11.79 72 ILE B N 1
ATOM 517 C CA . ILE A 1 72 ? 4.679 -1.455 16.228 1.00 12.73 72 ILE B CA 1
ATOM 518 C C . ILE A 1 72 ? 4.272 -1.563 14.761 1.00 12.75 72 ILE B C 1
ATOM 519 O O . ILE A 1 72 ? 3.152 -1.190 14.391 1.00 13.19 72 ILE B O 1
ATOM 524 N N . TYR A 1 73 ? 5.154 -2.063 13.918 1.00 13.36 73 TYR B N 1
ATOM 525 C CA . TYR A 1 73 ? 4.867 -2.095 12.454 1.00 14.01 73 TYR B CA 1
ATOM 526 C C . TYR A 1 73 ? 3.698 -3.040 12.167 1.00 15.04 73 TYR B C 1
ATOM 527 O O . TYR A 1 73 ? 2.835 -2.737 11.317 1.00 15.35 73 TYR B O 1
ATOM 536 N N . ALA A 1 74 ? 3.635 -4.151 12.911 1.00 16.02 74 ALA B N 1
ATOM 537 C CA . ALA A 1 74 ? 2.575 -5.176 12.773 1.00 15.18 74 ALA B CA 1
ATOM 538 C C . ALA A 1 74 ? 1.210 -4.537 13.044 1.00 15.27 74 ALA B C 1
ATOM 539 O O . ALA A 1 74 ? 0.247 -4.851 12.338 1.00 15.65 74 ALA B O 1
ATOM 541 N N . THR A 1 75 ? 1.093 -3.629 14.024 1.00 14.26 75 THR B N 1
ATOM 542 C CA . THR A 1 75 ? -0.196 -2.958 14.269 1.00 15.15 75 THR B CA 1
ATOM 543 C C . THR A 1 75 ? -0.566 -2.193 12.974 1.00 16.16 75 THR B C 1
ATOM 544 O O . THR A 1 75 ? -1.677 -2.370 12.451 1.00 16.48 75 THR B O 1
ATOM 548 N N . TRP A 1 76 ? 0.324 -1.383 12.414 1.00 15.08 76 TRP B N 1
ATOM 549 C CA . TRP A 1 76 ? 0.007 -0.570 11.218 1.00 14.75 76 TRP B CA 1
ATOM 550 C C . TRP A 1 76 ? -0.352 -1.473 10.025 1.00 16.71 76 TRP B C 1
ATOM 551 O O . TRP A 1 76 ? -1.338 -1.149 9.343 1.00 17.69 76 TRP B O 1
ATOM 562 N N . LEU A 1 77 ? 0.373 -2.560 9.846 1.00 16.57 77 LEU B N 1
ATOM 563 C CA . LEU A 1 77 ? 0.196 -3.480 8.695 1.00 17.99 77 LEU B CA 1
ATOM 564 C C . LEU A 1 77 ? -1.175 -4.165 8.799 1.00 20.57 77 LEU B C 1
ATOM 565 O O . LEU A 1 77 ? -1.658 -4.675 7.744 1.00 22.70 77 LEU B O 1
ATOM 570 N N . SER A 1 78 ? -1.788 -4.229 9.985 1.00 18.67 78 SER B N 1
ATOM 571 C CA . SER A 1 78 ? -3.104 -4.898 10.196 1.00 17.84 78 SER B CA 1
ATOM 572 C C . SER A 1 78 ? -4.208 -3.856 10.416 1.00 18.22 78 SER B C 1
ATOM 573 O O . SER A 1 78 ? -5.333 -4.230 10.783 1.00 19.45 78 SER B O 1
ATOM 576 N N . GLY A 1 79 ? -3.937 -2.560 10.188 1.00 19.06 79 GLY B N 1
ATOM 577 C CA . GLY A 1 79 ? -4.978 -1.520 10.290 1.00 17.98 79 GLY B CA 1
ATOM 578 C C . GLY A 1 79 ? -5.258 -1.120 11.722 1.00 16.26 79 GLY B C 1
ATOM 579 O O . GLY A 1 79 ? -6.303 -0.521 11.996 1.00 16.71 79 GLY B O 1
ATOM 580 N N . ASN A 1 80 ? -4.320 -1.405 12.630 1.00 15.52 80 ASN B N 1
ATOM 581 C CA . ASN A 1 80 ? -4.474 -1.121 14.066 1.00 15.57 80 ASN B CA 1
ATOM 582 C C . ASN A 1 80 ? -3.510 -0.007 14.497 1.00 14.45 80 ASN B C 1
ATOM 583 O O . ASN A 1 80 ? -2.587 0.318 13.706 1.00 15.01 80 ASN B O 1
ATOM 588 N N . HIS A 1 81 ? -3.700 0.507 15.713 1.00 14.04 81 HIS B N 1
ATOM 589 C CA . HIS A 1 81 ? -2.785 1.517 16.310 1.00 13.27 81 HIS B CA 1
ATOM 590 C C . HIS A 1 81 ? -2.233 0.949 17.612 1.00 13.79 81 HIS B C 1
ATOM 591 O O . HIS A 1 81 ? -2.917 0.128 18.259 1.00 14.63 81 HIS B O 1
ATOM 598 N N . TYR A 1 82 ? -0.993 1.281 17.929 1.00 12.29 82 TYR B N 1
ATOM 599 C CA . TYR A 1 82 ? -0.301 0.685 19.109 1.00 12.03 82 TYR B CA 1
ATOM 600 C C . TYR A 1 82 ? -0.405 1.655 20.282 1.00 11.90 82 TYR B C 1
ATOM 601 O O . TYR A 1 82 ? -0.442 2.902 20.125 1.00 11.74 82 TYR B O 1
ATOM 610 N N . ILE A 1 83 ? -0.428 1.081 21.474 1.00 11.14 83 ILE B N 1
ATOM 611 C CA . ILE A 1 83 ? -0.361 1.819 22.772 1.00 12.03 83 ILE B CA 1
ATOM 612 C C . ILE A 1 83 ? 0.935 1.399 23.437 1.00 11.19 83 ILE B C 1
ATOM 613 O O . ILE A 1 83 ? 1.010 0.281 23.963 1.00 10.35 83 ILE B O 1
ATOM 618 N N . PRO A 1 84 ? 1.981 2.235 23.392 1.00 10.26 84 PRO B N 1
ATOM 619 C CA . PRO A 1 84 ? 3.234 1.879 24.040 1.00 10.73 84 PRO B CA 1
ATOM 620 C C . PRO A 1 84 ? 3.180 2.203 25.533 1.00 11.50 84 PRO B C 1
ATOM 621 O O . PRO A 1 84 ? 2.438 3.074 25.951 1.00 12.47 84 PRO B O 1
ATOM 625 N N . ILE A 1 85 ? 3.974 1.509 26.310 1.00 12.20 85 ILE B N 1
ATOM 626 C CA . ILE A 1 85 ? 4.097 1.862 27.750 1.00 12.87 85 ILE B CA 1
ATOM 627 C C . ILE A 1 85 ? 5.582 1.809 28.153 1.00 11.22 85 ILE B C 1
ATOM 628 O O . ILE A 1 85 ? 6.400 1.155 27.506 1.00 12.24 85 ILE B O 1
ATOM 633 N N . ASP A 1 86 ? 5.903 2.566 29.171 1.00 11.26 86 ASP B N 1
ATOM 634 C CA . ASP A 1 86 ? 7.212 2.557 29.843 1.00 11.17 86 ASP B CA 1
ATOM 635 C C . ASP A 1 86 ? 7.284 1.319 30.726 1.00 10.94 86 ASP B C 1
ATOM 636 O O . ASP A 1 86 ? 6.609 1.265 31.746 1.00 10.51 86 ASP B O 1
ATOM 641 N N . TYR A 1 87 ? 8.058 0.337 30.285 1.00 10.89 87 TYR B N 1
ATOM 642 C CA . TYR A 1 87 ? 8.073 -0.992 30.928 1.00 12.21 87 TYR B CA 1
ATOM 643 C C . TYR A 1 87 ? 8.766 -0.891 32.278 1.00 11.16 87 TYR B C 1
ATOM 644 O O . TYR A 1 87 ? 8.652 -1.858 33.042 1.00 13.16 87 TYR B O 1
ATOM 653 N N . SER A 1 88 ? 9.450 0.211 32.554 1.00 10.69 88 SER B N 1
ATOM 654 C CA . SER A 1 88 ? 10.219 0.380 33.818 1.00 11.52 88 SER B CA 1
ATOM 655 C C . SER A 1 88 ? 9.315 0.819 34.973 1.00 11.81 88 SER B C 1
ATOM 656 O O . SER A 1 88 ? 9.815 0.805 36.135 1.00 14.05 88 SER B O 1
ATOM 659 N N . GLN A 1 89 ? 8.099 1.287 34.711 1.00 10.77 89 GLN B N 1
ATOM 660 C CA . GLN A 1 89 ? 7.245 1.869 35.781 1.00 11.87 89 GLN B CA 1
ATOM 661 C C . GLN A 1 89 ? 6.579 0.750 36.573 1.00 11.34 89 GLN B C 1
ATOM 662 O O . GLN A 1 89 ? 6.544 -0.424 36.167 1.00 11.10 89 GLN B O 1
ATOM 668 N N . PRO A 1 90 ? 5.947 1.077 37.723 1.00 11.52 90 PRO B N 1
ATOM 669 C CA . PRO A 1 90 ? 5.276 0.064 38.533 1.00 13.06 90 PRO B CA 1
ATOM 670 C C . PRO A 1 90 ? 4.121 -0.616 37.782 1.00 12.92 90 PRO B C 1
ATOM 671 O O . PRO A 1 90 ? 3.400 0.048 37.000 1.00 13.33 90 PRO B O 1
ATOM 675 N N . SER A 1 91 ? 3.929 -1.924 38.043 1.00 13.41 91 SER B N 1
ATOM 676 C CA . SER A 1 91 ? 2.826 -2.691 37.434 1.00 14.73 91 SER B CA 1
ATOM 677 C C . SER A 1 91 ? 1.473 -2.039 37.701 1.00 13.91 91 SER B C 1
ATOM 678 O O . SER A 1 91 ? 0.600 -2.093 36.823 1.00 13.82 91 SER B O 1
ATOM 681 N N A SER A 1 92 ? 1.244 -1.448 38.870 0.50 14.06 92 SER B N 1
ATOM 682 N N B SER A 1 92 ? 1.293 -1.505 38.910 0.50 13.52 92 SER B N 1
ATOM 683 C CA A SER A 1 92 ? -0.075 -0.851 39.202 0.50 14.95 92 SER B CA 1
ATOM 684 C CA B SER A 1 92 ? 0.096 -0.742 39.340 0.50 14.04 92 SER B CA 1
ATOM 685 C C A SER A 1 92 ? -0.372 0.337 38.277 0.50 14.03 92 SER B C 1
ATOM 686 C C B SER A 1 92 ? -0.301 0.235 38.224 0.50 13.44 92 SER B C 1
ATOM 687 O O A SER A 1 92 ? -1.570 0.610 38.016 0.50 13.79 92 SER B O 1
ATOM 688 O O B SER A 1 92 ? -1.449 0.228 37.737 0.50 13.40 92 SER B O 1
ATOM 693 N N . ARG A 1 93 ? 0.659 1.066 37.825 1.00 13.23 93 ARG B N 1
ATOM 694 C CA . ARG A 1 93 ? 0.412 2.180 36.886 1.00 12.65 93 ARG B CA 1
ATOM 695 C C . ARG A 1 93 ? 0.184 1.624 35.479 1.00 11.30 93 ARG B C 1
ATOM 696 O O . ARG A 1 93 ? -0.673 2.155 34.763 1.00 11.13 93 ARG B O 1
ATOM 704 N N . ILE A 1 94 ? 0.898 0.581 35.065 1.00 11.91 94 ILE B N 1
ATOM 705 C CA . ILE A 1 94 ? 0.645 -0.041 33.745 1.00 12.87 94 ILE B CA 1
ATOM 706 C C . ILE A 1 94 ? -0.806 -0.548 33.751 1.00 12.51 94 ILE B C 1
ATOM 707 O O . ILE A 1 94 ? -1.492 -0.397 32.720 1.00 11.71 94 ILE B O 1
ATOM 712 N N . GLU A 1 95 ? -1.284 -1.134 34.870 1.00 13.31 95 GLU B N 1
ATOM 713 C CA . GLU A 1 95 ? -2.706 -1.572 35.005 1.00 14.51 95 GLU B CA 1
ATOM 714 C C . GLU A 1 95 ? -3.669 -0.383 34.815 1.00 14.16 95 GLU B C 1
ATOM 715 O O . GLU A 1 95 ? -4.668 -0.545 34.107 1.00 13.63 95 GLU B O 1
ATOM 721 N N . ARG A 1 96 ? -3.367 0.786 35.360 1.00 12.96 96 ARG B N 1
ATOM 722 C CA . ARG A 1 96 ? -4.202 2.005 35.212 1.00 13.85 96 ARG B CA 1
ATOM 723 C C . ARG A 1 96 ? -4.195 2.456 33.749 1.00 13.41 96 ARG B C 1
ATOM 724 O O . ARG A 1 96 ? -5.269 2.888 33.236 1.00 13.03 96 ARG B O 1
ATOM 732 N N . ILE A 1 97 ? -3.051 2.366 33.057 1.00 11.40 97 ILE B N 1
ATOM 733 C CA . ILE A 1 97 ? -3.004 2.685 31.602 1.00 11.74 97 ILE B CA 1
ATOM 734 C C . ILE A 1 97 ? -3.843 1.684 30.827 1.00 12.14 97 ILE B C 1
ATOM 735 O O . ILE A 1 97 ? -4.581 2.101 29.949 1.00 13.59 97 ILE B O 1
ATOM 740 N N . ILE A 1 98 ? -3.694 0.389 31.090 1.00 11.92 98 ILE B N 1
ATOM 741 C CA . ILE A 1 98 ? -4.491 -0.624 30.371 1.00 13.07 98 ILE B CA 1
ATOM 742 C C . ILE A 1 98 ? -5.983 -0.317 30.576 1.00 14.29 98 ILE B C 1
ATOM 743 O O . ILE A 1 98 ? -6.756 -0.346 29.581 1.00 14.15 98 ILE B O 1
ATOM 748 N N . ALA A 1 99 ? -6.408 -0.012 31.792 1.00 13.01 99 ALA B N 1
ATOM 749 C CA . ALA A 1 99 ? -7.833 0.308 32.072 1.00 15.33 99 ALA B CA 1
ATOM 750 C C . ALA A 1 99 ? -8.251 1.546 31.266 1.00 16.41 99 ALA B C 1
ATOM 751 O O . ALA A 1 99 ? -9.376 1.556 30.674 1.00 17.09 99 ALA B O 1
ATOM 753 N N . ALA A 1 100 ? -7.426 2.582 31.252 1.00 15.60 100 ALA B N 1
ATOM 754 C CA . ALA A 1 100 ? -7.763 3.822 30.525 1.00 17.19 100 ALA B CA 1
ATOM 755 C C . ALA A 1 100 ? -7.810 3.579 29.004 1.00 17.09 100 ALA B C 1
ATOM 756 O O . ALA A 1 100 ? -8.668 4.200 28.304 1.00 20.02 100 ALA B O 1
ATOM 758 N N . ALA A 1 101 ? -6.922 2.759 28.464 1.00 16.64 101 ALA B N 1
ATOM 759 C CA . ALA A 1 101 ? -6.770 2.538 27.012 1.00 16.60 101 ALA B CA 1
ATOM 760 C C . ALA A 1 101 ? -7.816 1.534 26.496 1.00 17.17 101 ALA B C 1
ATOM 761 O O . ALA A 1 101 ? -8.094 1.576 25.261 1.00 19.11 101 ALA B O 1
ATOM 763 N N . ALA A 1 102 ? -8.315 0.622 27.337 1.00 16.63 102 ALA B N 1
ATOM 764 C CA . ALA A 1 102 ? -9.299 -0.403 26.909 1.00 16.71 102 ALA B CA 1
ATOM 765 C C . ALA A 1 102 ? -8.840 -1.027 25.600 1.00 16.45 102 ALA B C 1
ATOM 766 O O . ALA A 1 102 ? -9.567 -1.028 24.611 1.00 19.93 102 ALA B O 1
ATOM 768 N N . PRO A 1 103 ? -7.617 -1.567 25.514 1.00 15.61 103 PRO B N 1
ATOM 769 C CA . PRO A 1 103 ? -7.130 -2.137 24.273 1.00 14.31 103 PRO B CA 1
ATOM 770 C C . PRO A 1 103 ? -7.936 -3.397 23.910 1.00 15.78 103 PRO B C 1
ATOM 771 O O . PRO A 1 103 ? -8.415 -4.074 24.801 1.00 16.22 103 PRO B O 1
ATOM 775 N N . ALA A 1 104 ? -8.058 -3.672 22.623 1.00 15.06 104 ALA B N 1
ATOM 776 C CA . ALA A 1 104 ? -8.692 -4.902 22.088 1.00 15.65 104 ALA B CA 1
ATOM 777 C C . ALA A 1 104 ? -7.794 -6.088 22.418 1.00 15.93 104 ALA B C 1
ATOM 778 O O . ALA A 1 104 ? -8.296 -7.218 22.582 1.00 17.55 104 ALA B O 1
ATOM 780 N N . LEU A 1 105 ? -6.490 -5.879 22.529 1.00 14.49 105 LEU B N 1
ATOM 781 C CA . LEU A 1 105 ? -5.482 -6.947 22.720 1.00 14.48 105 LEU B CA 1
ATOM 782 C C . LEU A 1 105 ? -4.262 -6.339 23.407 1.00 14.63 105 LEU B C 1
ATOM 783 O O . LEU A 1 105 ? -3.919 -5.193 23.101 1.00 15.21 105 LEU B O 1
ATOM 788 N N . ILE A 1 106 ? -3.725 -7.065 24.380 1.00 15.56 106 ILE B N 1
ATOM 789 C CA . ILE A 1 106 ? -2.397 -6.787 24.971 1.00 15.36 106 ILE B CA 1
ATOM 790 C C . ILE A 1 106 ? -1.397 -7.767 24.400 1.00 16.45 106 ILE B C 1
ATOM 791 O O . ILE A 1 106 ? -1.564 -9.007 24.579 1.00 18.73 106 ILE B O 1
ATOM 796 N N . ILE A 1 107 ? -0.396 -7.246 23.704 1.00 15.12 107 ILE B N 1
ATOM 797 C CA . ILE A 1 107 ? 0.769 -8.046 23.299 1.00 15.00 107 ILE B CA 1
ATOM 798 C C . ILE A 1 107 ? 1.771 -8.006 24.456 1.00 17.10 107 ILE B C 1
ATOM 799 O O . ILE A 1 107 ? 2.210 -6.922 24.844 1.00 15.31 107 ILE B O 1
ATOM 804 N N . ASP A 1 108 ? 2.031 -9.155 25.051 1.00 14.41 108 ASP B N 1
ATOM 805 C CA . ASP A 1 108 ? 3.053 -9.294 26.115 1.00 15.93 108 ASP B CA 1
ATOM 806 C C . ASP A 1 108 ? 3.969 -10.457 25.755 1.00 14.78 108 ASP B C 1
ATOM 807 O O . ASP A 1 108 ? 3.846 -11.017 24.687 1.00 15.22 108 ASP B O 1
ATOM 812 N N . THR A 1 109 ? 4.918 -10.752 26.635 1.00 17.66 109 THR B N 1
ATOM 813 C CA . THR A 1 109 ? 5.927 -11.810 26.384 1.00 18.45 109 THR B CA 1
ATOM 814 C C . THR A 1 109 ? 5.205 -13.133 26.100 1.00 16.78 109 THR B C 1
ATOM 815 O O . THR A 1 109 ? 5.604 -13.880 25.152 1.00 17.73 109 THR B O 1
ATOM 819 N N . ALA A 1 110 ? 4.164 -13.414 26.860 1.00 17.81 110 ALA B N 1
ATOM 820 C CA . ALA A 1 110 ? 3.384 -14.669 26.726 1.00 17.35 110 ALA B CA 1
ATOM 821 C C . ALA A 1 110 ? 2.752 -14.743 25.323 1.00 18.21 110 ALA B C 1
ATOM 822 O O . ALA A 1 110 ? 2.716 -15.829 24.712 1.00 18.60 110 ALA B O 1
ATOM 824 N N . TRP A 1 111 ? 2.247 -13.623 24.811 1.00 17.97 111 TRP B N 1
ATOM 825 C CA . TRP A 1 111 ? 1.557 -13.588 23.503 1.00 17.99 111 TRP B CA 1
ATOM 826 C C . TRP A 1 111 ? 2.566 -13.935 22.411 1.00 17.09 111 TRP B C 1
ATOM 827 O O . TRP A 1 111 ? 2.193 -14.662 21.479 1.00 18.30 111 TRP B O 1
ATOM 838 N N . LEU A 1 112 ? 3.784 -13.410 22.512 1.00 18.44 112 LEU B N 1
ATOM 839 C CA . LEU A 1 112 ? 4.890 -13.650 21.555 1.00 19.98 112 LEU B CA 1
ATOM 840 C C . LEU A 1 112 ? 5.248 -15.147 21.637 1.00 22.01 112 LEU B C 1
ATOM 841 O O . LEU A 1 112 ? 5.483 -15.761 20.581 1.00 21.15 112 LEU B O 1
ATOM 846 N N . ALA A 1 113 ? 5.283 -15.700 22.845 1.00 21.11 113 ALA B N 1
ATOM 847 C CA . ALA A 1 113 ? 5.656 -17.120 23.052 1.00 23.12 113 ALA B CA 1
ATOM 848 C C . ALA A 1 113 ? 4.573 -17.989 22.413 1.00 24.01 113 ALA B C 1
ATOM 849 O O . ALA A 1 113 ? 4.948 -18.926 21.699 1.00 24.55 113 ALA B O 1
ATOM 851 N N . THR A 1 114 ? 3.295 -17.654 22.638 1.00 25.19 114 THR B N 1
ATOM 852 C CA . THR A 1 114 ? 2.141 -18.405 22.091 1.00 26.52 114 THR B CA 1
ATOM 853 C C . THR A 1 114 ? 2.230 -18.348 20.568 1.00 28.39 114 THR B C 1
ATOM 854 O O . THR A 1 114 ? 2.098 -19.399 19.931 1.00 29.29 114 THR B O 1
ATOM 858 N N . LEU A 1 115 ? 2.545 -17.189 20.007 1.00 27.50 115 LEU B N 1
ATOM 859 C CA . LEU A 1 115 ? 2.685 -16.983 18.538 1.00 30.87 115 LEU B CA 1
ATOM 860 C C . LEU A 1 115 ? 3.760 -17.903 17.967 1.00 29.75 115 LEU B C 1
ATOM 861 O O . LEU A 1 115 ? 3.548 -18.502 16.899 1.00 29.98 115 LEU B O 1
ATOM 866 N N . ASP A 1 116 ? 4.890 -17.984 18.646 1.00 29.64 116 ASP B N 1
ATOM 867 C CA . ASP A 1 116 ? 6.091 -18.674 18.122 1.00 29.81 116 ASP B CA 1
ATOM 868 C C . ASP A 1 116 ? 5.944 -20.189 18.305 1.00 32.08 116 ASP B C 1
ATOM 869 O O . ASP A 1 116 ? 6.767 -20.908 17.765 1.00 36.87 116 ASP B O 1
ATOM 874 N N . SER A 1 117 ? 4.918 -20.656 18.999 1.00 31.74 117 SER B N 1
ATOM 875 C CA . SER A 1 117 ? 4.666 -22.104 19.219 1.00 39.42 117 SER B CA 1
ATOM 876 C C . SER A 1 117 ? 3.485 -22.612 18.363 1.00 46.97 117 SER B C 1
ATOM 877 O O . SER A 1 117 ? 2.973 -23.702 18.692 1.00 52.75 117 SER B O 1
ATOM 880 N N . GLN A 1 118 ? 3.025 -21.858 17.350 1.00 51.75 118 GLN B N 1
ATOM 881 C CA . GLN A 1 118 ? 1.852 -22.227 16.496 1.00 51.90 118 GLN B CA 1
ATOM 882 C C . GLN A 1 118 ? 2.369 -22.958 15.255 1.00 47.93 118 GLN B C 1
ATOM 883 O O . GLN A 1 118 ? 3.546 -22.700 14.925 1.00 50.70 118 GLN B O 1
ATOM 885 N N . VAL A 1 131 ? -5.343 -1.671 1.777 1.00 54.46 131 VAL B N 1
ATOM 886 C CA . VAL A 1 131 ? -6.460 -0.712 2.047 1.00 55.58 131 VAL B CA 1
ATOM 887 C C . VAL A 1 131 ? -6.312 -0.178 3.477 1.00 48.61 131 VAL B C 1
ATOM 888 O O . VAL A 1 131 ? -6.783 -0.869 4.393 1.00 56.38 131 VAL B O 1
ATOM 890 N N . TYR A 1 132 ? -5.699 0.998 3.655 1.00 49.48 132 TYR B N 1
ATOM 891 C CA . TYR A 1 132 ? -5.511 1.660 4.977 1.00 42.54 132 TYR B CA 1
ATOM 892 C C . TYR A 1 132 ? -6.674 2.602 5.261 1.00 40.91 132 TYR B C 1
ATOM 893 O O . TYR A 1 132 ? -6.772 3.675 4.623 1.00 51.88 132 TYR B O 1
ATOM 902 N N . HIS A 1 133 ? -7.504 2.228 6.227 1.00 33.67 133 HIS B N 1
ATOM 903 C CA . HIS A 1 133 ? -8.711 2.976 6.651 1.00 32.65 133 HIS B CA 1
ATOM 904 C C . HIS A 1 133 ? -8.413 3.745 7.940 1.00 27.06 133 HIS B C 1
ATOM 905 O O . HIS A 1 133 ? -9.068 4.741 8.160 1.00 28.75 133 HIS B O 1
ATOM 907 N N . ASN A 1 134 ? -7.467 3.292 8.778 1.00 23.53 134 ASN B N 1
ATOM 908 C CA . ASN A 1 134 ? -7.313 3.816 10.158 1.00 19.27 134 ASN B CA 1
ATOM 909 C C . ASN A 1 134 ? -6.356 5.005 10.137 1.00 16.23 134 ASN B C 1
ATOM 910 O O . ASN A 1 134 ? -5.184 4.811 9.885 1.00 15.25 134 ASN B O 1
ATOM 915 N N . PRO A 1 135 ? -6.795 6.226 10.436 1.00 16.38 135 PRO B N 1
ATOM 916 C CA . PRO A 1 135 ? -5.883 7.366 10.361 1.00 14.68 135 PRO B CA 1
ATOM 917 C C . PRO A 1 135 ? -4.923 7.440 11.555 1.00 14.32 135 PRO B C 1
ATOM 918 O O . PRO A 1 135 ? -3.966 8.225 11.518 1.00 13.30 135 PRO B O 1
ATOM 922 N N . ILE A 1 136 ? -5.238 6.709 12.615 1.00 12.94 136 ILE B N 1
ATOM 923 C CA . ILE A 1 136 ? -4.443 6.750 13.876 1.00 12.91 136 ILE B CA 1
ATOM 924 C C . ILE A 1 136 ? -3.334 5.696 13.826 1.00 12.37 136 ILE B C 1
ATOM 925 O O . ILE A 1 136 ? -3.586 4.515 13.501 1.00 13.77 136 ILE B O 1
ATOM 930 N N . ALA A 1 137 ? -2.116 6.102 14.206 1.00 11.73 137 ALA B N 1
ATOM 931 C CA . ALA A 1 137 ? -0.904 5.255 14.249 1.00 10.65 137 ALA B CA 1
ATOM 932 C C . ALA A 1 137 ? -0.652 4.760 15.677 1.00 11.06 137 ALA B C 1
ATOM 933 O O . ALA A 1 137 ? -0.220 3.623 15.872 1.00 11.10 137 ALA B O 1
ATOM 935 N N . ALA A 1 138 ? -0.915 5.593 16.654 1.00 11.07 138 ALA B N 1
ATOM 936 C CA . ALA A 1 138 ? -0.615 5.271 18.072 1.00 10.79 138 ALA B CA 1
ATOM 937 C C . ALA A 1 138 ? -1.457 6.139 18.997 1.00 10.45 138 ALA B C 1
ATOM 938 O O . ALA A 1 138 ? -1.941 7.225 18.580 1.00 10.84 138 ALA B O 1
ATOM 940 N N . ILE A 1 139 ? -1.559 5.728 20.258 1.00 10.84 139 ILE B N 1
ATOM 941 C CA . ILE A 1 139 ? -2.075 6.573 21.338 1.00 11.09 139 ILE B CA 1
ATOM 942 C C . ILE A 1 139 ? -1.091 6.510 22.494 1.00 11.46 139 ILE B C 1
ATOM 943 O O . ILE A 1 139 ? -0.831 5.403 22.992 1.00 12.68 139 ILE B O 1
ATOM 948 N N . LEU A 1 140 ? -0.500 7.663 22.796 1.00 11.30 140 LEU B N 1
ATOM 949 C CA . LEU A 1 140 ? 0.491 7.780 23.883 1.00 12.21 140 LEU B CA 1
ATOM 950 C C . LEU A 1 140 ? -0.220 8.256 25.144 1.00 12.88 140 LEU B C 1
ATOM 951 O O . LEU A 1 140 ? -0.740 9.401 25.170 1.00 11.64 140 LEU B O 1
ATOM 956 N N . TYR A 1 141 ? -0.262 7.413 26.178 1.00 12.35 141 TYR B N 1
ATOM 957 C CA . TYR A 1 141 ? -0.979 7.749 27.438 1.00 12.50 141 TYR B CA 1
ATOM 958 C C . TYR A 1 141 ? -0.024 8.472 28.365 1.00 14.00 141 TYR B C 1
ATOM 959 O O . TYR A 1 141 ? 1.033 7.890 28.675 1.00 20.21 141 TYR B O 1
ATOM 968 N N . THR A 1 142 ? -0.320 9.734 28.705 1.00 12.08 142 THR B N 1
ATOM 969 C CA . THR A 1 142 ? 0.541 10.567 29.550 1.00 12.93 142 THR B CA 1
ATOM 970 C C . THR A 1 142 ? -0.091 10.765 30.932 1.00 11.38 142 THR B C 1
ATOM 971 O O . THR A 1 142 ? -1.235 10.338 31.179 1.00 12.47 142 THR B O 1
ATOM 975 N N . SER A 1 143 ? 0.646 11.410 31.835 1.00 11.36 143 SER B N 1
ATOM 976 C CA . SER A 1 143 ? 0.130 11.767 33.178 1.00 11.57 143 SER B CA 1
ATOM 977 C C . SER A 1 143 ? -1.115 12.643 33.056 1.00 12.26 143 SER B C 1
ATOM 978 O O . SER A 1 143 ? -1.120 13.624 32.251 1.00 12.55 143 SER B O 1
ATOM 981 N N . GLY A 1 144 ? -2.166 12.288 33.810 1.00 13.84 144 GLY B N 1
ATOM 982 C CA . GLY A 1 144 ? -3.428 13.058 33.815 1.00 13.99 144 GLY B CA 1
ATOM 983 C C . GLY A 1 144 ? -3.678 13.770 35.127 1.00 13.90 144 GLY B C 1
ATOM 984 O O . GLY A 1 144 ? -3.398 13.191 36.192 1.00 14.67 144 GLY B O 1
ATOM 985 N N . SER A 1 145 ? -4.165 15.023 35.045 1.00 14.86 145 SER B N 1
ATOM 986 C CA . SER A 1 145 ? -4.379 15.908 36.220 1.00 15.57 145 SER B CA 1
ATOM 987 C C . SER A 1 145 ? -5.376 15.252 37.195 1.00 17.82 145 SER B C 1
ATOM 988 O O . SER A 1 145 ? -5.319 15.625 38.352 1.00 18.60 145 SER B O 1
ATOM 991 N N . THR A 1 146 ? -6.277 14.372 36.752 1.00 17.07 146 THR B N 1
ATOM 992 C CA . THR A 1 146 ? -7.249 13.685 37.678 1.00 17.71 146 THR B CA 1
ATOM 993 C C . THR A 1 146 ? -6.688 12.373 38.250 1.00 19.02 146 THR B C 1
ATOM 994 O O . THR A 1 146 ? -7.404 11.672 39.022 1.00 18.88 146 THR B O 1
ATOM 998 N N . GLY A 1 147 ? -5.479 11.999 37.834 1.00 16.40 147 GLY B N 1
ATOM 999 C CA . GLY A 1 147 ? -4.960 10.647 38.054 1.00 16.80 147 GLY B CA 1
ATOM 1000 C C . GLY A 1 147 ? -5.205 9.741 36.857 1.00 17.33 147 GLY B C 1
ATOM 1001 O O . GLY A 1 147 ? -4.376 8.843 36.630 1.00 19.26 147 GLY B O 1
ATOM 1002 N N . THR A 1 148 ? -6.308 9.899 36.134 1.00 15.00 148 THR B N 1
ATOM 1003 C CA . THR A 1 148 ? -6.598 9.025 34.978 1.00 15.21 148 THR B CA 1
ATOM 1004 C C . THR A 1 148 ? -5.564 9.301 33.893 1.00 13.37 148 THR B C 1
ATOM 1005 O O . THR A 1 148 ? -5.431 10.455 33.495 1.00 12.43 148 THR B O 1
ATOM 1009 N N . PRO A 1 149 ? -4.818 8.289 33.395 1.00 14.31 149 PRO B N 1
ATOM 1010 C CA . PRO A 1 149 ? -3.918 8.517 32.273 1.00 13.09 149 PRO B CA 1
ATOM 1011 C C . PRO A 1 149 ? -4.686 9.112 31.089 1.00 12.59 149 PRO B C 1
ATOM 1012 O O . PRO A 1 149 ? -5.834 8.779 30.870 1.00 14.05 149 PRO B O 1
ATOM 1016 N N . LYS A 1 150 ? -4.009 9.982 30.357 1.00 12.10 150 LYS B N 1
ATOM 1017 C CA . LYS A 1 150 ? -4.581 10.808 29.270 1.00 11.59 150 LYS B CA 1
ATOM 1018 C C . LYS A 1 150 ? -3.979 10.376 27.941 1.00 10.77 150 LYS B C 1
ATOM 1019 O O . LYS A 1 150 ? -2.770 10.553 27.743 1.00 11.16 150 LYS B O 1
ATOM 1025 N N . GLY A 1 151 ? -4.800 9.844 27.025 1.00 10.04 151 GLY B N 1
ATOM 1026 C CA . GLY A 1 151 ? -4.348 9.314 25.733 1.00 10.68 151 GLY B CA 1
ATOM 1027 C C . GLY A 1 151 ? -4.269 10.389 24.662 1.00 11.34 151 GLY B C 1
ATOM 1028 O O . GLY A 1 151 ? -5.268 11.092 24.436 1.00 12.04 151 GLY B O 1
ATOM 1029 N N . VAL A 1 152 ? -3.078 10.579 24.129 1.00 11.14 152 VAL B N 1
ATOM 1030 C CA . VAL A 1 152 ? -2.830 11.542 23.033 1.00 11.86 152 VAL B CA 1
ATOM 1031 C C . VAL A 1 152 ? -2.836 10.757 21.733 1.00 11.39 152 VAL B C 1
ATOM 1032 O O . VAL A 1 152 ? -1.975 9.909 21.506 1.00 11.25 152 VAL B O 1
ATOM 1036 N N . GLN A 1 153 ? -3.842 10.956 20.885 1.00 11.71 153 GLN B N 1
ATOM 1037 C CA . GLN A 1 153 ? -3.876 10.288 19.566 1.00 10.41 153 GLN B CA 1
ATOM 1038 C C . GLN A 1 153 ? -2.771 10.829 18.654 1.00 9.86 153 GLN B C 1
ATOM 1039 O O . GLN A 1 153 ? -2.645 12.040 18.496 1.00 10.69 153 GLN B O 1
ATOM 1045 N N . ILE A 1 154 ? -2.024 9.910 18.073 1.00 9.66 154 ILE B N 1
ATOM 1046 C CA . ILE A 1 154 ? -0.961 10.208 17.078 1.00 10.02 154 ILE B CA 1
ATOM 1047 C C . ILE A 1 154 ? -1.395 9.654 15.745 1.00 11.14 154 ILE B C 1
ATOM 1048 O O . ILE A 1 154 ? -1.522 8.411 15.613 1.00 11.16 154 ILE B O 1
ATOM 1053 N N . SER A 1 155 ? -1.632 10.522 14.786 1.00 11.30 155 SER B N 1
ATOM 1054 C CA . SER A 1 155 ? -2.056 10.125 13.429 1.00 12.41 155 SER B CA 1
ATOM 1055 C C . SER A 1 155 ? -0.848 9.752 12.562 1.00 11.07 155 SER B C 1
ATOM 1056 O O . SER A 1 155 ? 0.302 10.243 12.785 1.00 11.21 155 SER B O 1
ATOM 1059 N N . HIS A 1 156 ? -1.077 8.912 11.564 1.00 10.83 156 HIS B N 1
ATOM 1060 C CA . HIS A 1 156 ? -0.081 8.700 10.477 1.00 12.46 156 HIS B CA 1
ATOM 1061 C C . HIS A 1 156 ? 0.323 10.036 9.850 1.00 12.58 156 HIS B C 1
ATOM 1062 O O . HIS A 1 156 ? 1.529 10.195 9.591 1.00 13.09 156 HIS B O 1
ATOM 1069 N N . GLU A 1 157 ? -0.632 10.957 9.625 1.00 13.05 157 GLU B N 1
ATOM 1070 C CA . GLU A 1 157 ? -0.355 12.286 9.034 1.00 13.91 157 GLU B CA 1
ATOM 1071 C C . GLU A 1 157 ? 0.682 13.009 9.924 1.00 14.02 157 GLU B C 1
ATOM 1072 O O . GLU A 1 157 ? 1.686 13.573 9.409 1.00 13.46 157 GLU B O 1
ATOM 1078 N N . MET A 1 158 ? 0.453 12.990 11.243 1.00 12.58 158 MET B N 1
ATOM 1079 C CA . MET A 1 158 ? 1.377 13.651 12.197 1.00 12.33 158 MET B CA 1
ATOM 1080 C C . MET A 1 158 ? 2.768 13.050 12.043 1.00 11.96 158 MET B C 1
ATOM 1081 O O . MET A 1 158 ? 3.758 13.805 12.015 1.00 11.37 158 MET B O 1
ATOM 1086 N N . LEU A 1 159 ? 2.885 11.732 12.047 1.00 11.16 159 LEU B N 1
ATOM 1087 C CA . LEU A 1 159 ? 4.233 11.107 12.035 1.00 11.40 159 LEU B CA 1
ATOM 1088 C C . LEU A 1 159 ? 4.918 11.406 10.710 1.00 11.86 159 LEU B C 1
ATOM 1089 O O . LEU A 1 159 ? 6.123 11.748 10.698 1.00 12.65 159 LEU B O 1
ATOM 1094 N N . GLY A 1 160 ? 4.149 11.370 9.629 1.00 12.26 160 GLY B N 1
ATOM 1095 C CA . GLY A 1 160 ? 4.748 11.670 8.339 1.00 11.89 160 GLY B CA 1
ATOM 1096 C C . GLY A 1 160 ? 5.299 13.069 8.265 1.00 11.20 160 GLY B C 1
ATOM 1097 O O . GLY A 1 160 ? 6.355 13.251 7.656 1.00 13.61 160 GLY B O 1
ATOM 1098 N N . PHE A 1 161 ? 4.557 14.024 8.773 1.00 12.07 161 PHE B N 1
ATOM 1099 C CA . PHE A 1 161 ? 4.925 15.451 8.769 1.00 11.64 161 PHE B CA 1
ATOM 1100 C C . PHE A 1 161 ? 6.239 15.579 9.541 1.00 12.07 161 PHE B C 1
ATOM 1101 O O . PHE A 1 161 ? 7.205 16.201 9.025 1.00 12.40 161 PHE B O 1
ATOM 1109 N N . PHE A 1 162 ? 6.279 15.026 10.750 1.00 10.90 162 PHE B N 1
ATOM 1110 C CA . PHE A 1 162 ? 7.472 15.165 11.629 1.00 10.77 162 PHE B CA 1
ATOM 1111 C C . PHE A 1 162 ? 8.681 14.508 10.982 1.00 10.78 162 PHE B C 1
ATOM 1112 O O . PHE A 1 162 ? 9.782 15.111 10.876 1.00 10.59 162 PHE B O 1
ATOM 1120 N N . ILE A 1 163 ? 8.528 13.240 10.593 1.00 10.93 163 ILE B N 1
ATOM 1121 C CA . ILE A 1 163 ? 9.657 12.457 10.046 1.00 12.60 163 ILE B CA 1
ATOM 1122 C C . ILE A 1 163 ? 10.219 13.125 8.773 1.00 12.27 163 ILE B C 1
ATOM 1123 O O . ILE A 1 163 ? 11.439 13.171 8.626 1.00 11.78 163 ILE B O 1
ATOM 1128 N N . GLN A 1 164 ? 9.375 13.596 7.841 1.00 13.45 164 GLN B N 1
ATOM 1129 C CA . GLN A 1 164 ? 9.909 14.213 6.595 1.00 13.45 164 GLN B CA 1
ATOM 1130 C C . GLN A 1 164 ? 10.652 15.497 6.978 1.00 13.36 164 GLN B C 1
ATOM 1131 O O . GLN A 1 164 ? 11.762 15.695 6.429 1.00 14.69 164 GLN B O 1
ATOM 1137 N N . TRP A 1 165 ? 10.168 16.264 7.970 1.00 11.73 165 TRP B N 1
ATOM 1138 C CA . TRP A 1 165 ? 10.856 17.501 8.414 1.00 11.35 165 TRP B CA 1
ATOM 1139 C C . TRP A 1 165 ? 12.202 17.107 9.042 1.00 10.91 165 TRP B C 1
ATOM 1140 O O . TRP A 1 165 ? 13.247 17.725 8.744 1.00 11.98 165 TRP B O 1
ATOM 1151 N N . ALA A 1 166 ? 12.202 16.098 9.909 1.00 10.51 166 ALA B N 1
ATOM 1152 C CA . ALA A 1 166 ? 13.387 15.750 10.733 1.00 9.82 166 ALA B CA 1
ATOM 1153 C C . ALA A 1 166 ? 14.487 15.141 9.859 1.00 10.77 166 ALA B C 1
ATOM 1154 O O . ALA A 1 166 ? 15.682 15.372 10.121 1.00 9.93 166 ALA B O 1
ATOM 1156 N N . VAL A 1 167 ? 14.108 14.339 8.869 1.00 10.21 167 VAL B N 1
ATOM 1157 C CA . VAL A 1 167 ? 15.089 13.744 7.915 1.00 11.22 167 VAL B CA 1
ATOM 1158 C C . VAL A 1 167 ? 15.796 14.871 7.160 1.00 10.77 167 VAL B C 1
ATOM 1159 O O . VAL A 1 167 ? 17.041 14.842 7.059 1.00 11.16 167 VAL B O 1
ATOM 1163 N N . ARG A 1 168 ? 15.023 15.835 6.660 1.00 11.45 168 ARG B N 1
ATOM 1164 C CA . ARG A 1 168 ? 15.567 17.010 5.935 1.00 12.11 168 ARG B CA 1
ATOM 1165 C C . ARG A 1 168 ? 16.452 17.808 6.888 1.00 12.08 168 ARG B C 1
ATOM 1166 O O . ARG A 1 168 ? 17.605 18.154 6.517 1.00 11.64 168 ARG B O 1
ATOM 1170 N N . ASP A 1 169 ? 16.006 18.058 8.097 1.00 11.51 169 ASP B N 1
ATOM 1171 C CA . ASP A 1 169 ? 16.757 18.955 9.000 1.00 11.23 169 ASP B CA 1
ATOM 1172 C C . ASP A 1 169 ? 18.122 18.366 9.344 1.00 10.88 169 ASP B C 1
ATOM 1173 O O . ASP A 1 169 ? 19.120 19.096 9.416 1.00 12.43 169 ASP B O 1
ATOM 1178 N N . THR A 1 170 ? 18.151 17.065 9.558 1.00 10.33 170 THR B N 1
ATOM 1179 C CA . THR A 1 170 ? 19.360 16.360 10.060 1.00 10.62 170 THR B CA 1
ATOM 1180 C C . THR A 1 170 ? 20.122 15.716 8.900 1.00 10.87 170 THR B C 1
ATOM 1181 O O . THR A 1 170 ? 21.179 15.115 9.130 1.00 10.72 170 THR B O 1
ATOM 1185 N N A GLN A 1 171 ? 19.609 15.849 7.680 0.50 11.54 171 GLN B N 1
ATOM 1186 N N B GLN A 1 171 ? 19.619 15.851 7.675 0.50 12.10 171 GLN B N 1
ATOM 1187 C CA A GLN A 1 171 ? 20.181 15.187 6.480 0.50 11.86 171 GLN B CA 1
ATOM 1188 C CA B GLN A 1 171 ? 20.203 15.187 6.481 0.50 12.79 171 GLN B CA 1
ATOM 1189 C C A GLN A 1 171 ? 20.433 13.715 6.804 0.50 11.87 171 GLN B C 1
ATOM 1190 C C B GLN A 1 171 ? 20.435 13.709 6.799 0.50 12.39 171 GLN B C 1
ATOM 1191 O O A GLN A 1 171 ? 21.520 13.176 6.513 0.50 12.02 171 GLN B O 1
ATOM 1192 O O B GLN A 1 171 ? 21.517 13.161 6.505 0.50 12.43 171 GLN B O 1
ATOM 1203 N N . LEU A 1 172 ? 19.420 13.046 7.333 1.00 12.28 172 LEU B N 1
ATOM 1204 C CA . LEU A 1 172 ? 19.562 11.628 7.719 1.00 11.78 172 LEU B CA 1
ATOM 1205 C C . LEU A 1 172 ? 19.665 10.790 6.461 1.00 12.40 172 LEU B C 1
ATOM 1206 O O . LEU A 1 172 ? 18.937 11.121 5.476 1.00 11.92 172 LEU B O 1
ATOM 1211 N N . THR A 1 173 ? 20.500 9.734 6.477 1.00 12.52 173 THR B N 1
ATOM 1212 C CA . THR A 1 173 ? 20.598 8.792 5.346 1.00 12.76 173 THR B CA 1
ATOM 1213 C C . THR A 1 173 ? 20.749 7.386 5.895 1.00 12.44 173 THR B C 1
ATOM 1214 O O . THR A 1 173 ? 20.991 7.223 7.140 1.00 11.81 173 THR B O 1
ATOM 1218 N N . ALA A 1 174 ? 20.715 6.416 4.997 1.00 11.47 174 ALA B N 1
ATOM 1219 C CA . ALA A 1 174 ? 20.944 4.987 5.290 1.00 12.66 174 ALA B CA 1
ATOM 1220 C C . ALA A 1 174 ? 22.280 4.735 5.990 1.00 13.12 174 ALA B C 1
ATOM 1221 O O . ALA A 1 174 ? 22.385 3.650 6.627 1.00 14.87 174 ALA B O 1
ATOM 1223 N N . ARG A 1 175 ? 23.269 5.603 5.869 1.00 13.10 175 ARG B N 1
ATOM 1224 C CA . ARG A 1 175 ? 24.610 5.362 6.467 1.00 14.51 175 ARG B CA 1
ATOM 1225 C C . ARG A 1 175 ? 24.593 5.709 7.958 1.00 13.67 175 ARG B C 1
ATOM 1226 O O . ARG A 1 175 ? 25.538 5.329 8.676 1.00 14.38 175 ARG B O 1
ATOM 1234 N N . ASP A 1 176 ? 23.545 6.381 8.422 1.00 11.42 176 ASP B N 1
ATOM 1235 C CA . ASP A 1 176 ? 23.478 6.795 9.842 1.00 11.48 176 ASP B CA 1
ATOM 1236 C C . ASP A 1 176 ? 23.186 5.597 10.744 1.00 11.16 176 ASP B C 1
ATOM 1237 O O . ASP A 1 176 ? 22.577 4.593 10.325 1.00 11.43 176 ASP B O 1
ATOM 1242 N N . VAL A 1 177 ? 23.625 5.736 11.990 1.00 11.99 177 VAL B N 1
ATOM 1243 C CA . VAL A 1 177 ? 23.294 4.833 13.112 1.00 11.66 177 VAL B CA 1
ATOM 1244 C C . VAL A 1 177 ? 22.702 5.707 14.225 1.00 11.55 177 VAL B C 1
ATOM 1245 O O . VAL A 1 177 ? 23.395 6.619 14.723 1.00 11.82 177 VAL B O 1
ATOM 1249 N N . LEU A 1 178 ? 21.405 5.540 14.487 1.00 10.90 178 LEU B N 1
ATOM 1250 C CA . LEU A 1 178 ? 20.676 6.413 15.446 1.00 11.13 178 LEU B CA 1
ATOM 1251 C C . LEU A 1 178 ? 20.650 5.697 16.786 1.00 10.82 178 LEU B C 1
ATOM 1252 O O . LEU A 1 178 ? 20.316 4.494 16.826 1.00 11.82 178 LEU B O 1
ATOM 1257 N N . SER A 1 179 ? 20.837 6.418 17.874 1.00 10.55 179 SER B N 1
ATOM 1258 C CA . SER A 1 179 ? 20.492 5.876 19.194 1.00 10.17 179 SER B CA 1
ATOM 1259 C C . SER A 1 179 ? 18.966 5.837 19.327 1.00 10.43 179 SER B C 1
ATOM 1260 O O . SER A 1 179 ? 18.266 6.656 18.679 1.00 10.71 179 SER B O 1
ATOM 1263 N N . ASN A 1 180 ? 18.464 4.968 20.193 1.00 9.40 180 ASN B N 1
ATOM 1264 C CA . ASN A 1 180 ? 17.090 5.074 20.711 1.00 9.52 180 ASN B CA 1
ATOM 1265 C C . ASN A 1 180 ? 17.153 5.051 22.239 1.00 9.64 180 ASN B C 1
ATOM 1266 O O . ASN A 1 180 ? 17.119 3.956 22.825 1.00 9.34 180 ASN B O 1
ATOM 1271 N N . HIS A 1 181 ? 17.269 6.220 22.856 1.00 8.71 181 HIS B N 1
ATOM 1272 C CA . HIS A 1 181 ? 17.361 6.318 24.337 1.00 9.02 181 HIS B CA 1
ATOM 1273 C C . HIS A 1 181 ? 15.981 6.116 24.962 1.00 9.13 181 HIS B C 1
ATOM 1274 O O . HIS A 1 181 ? 15.816 5.245 25.813 1.00 10.40 181 HIS B O 1
ATOM 1281 N N . ALA A 1 182 ? 14.985 6.907 24.574 1.00 9.45 182 ALA B N 1
ATOM 1282 C CA . ALA A 1 182 ? 13.690 6.942 25.274 1.00 10.01 182 ALA B CA 1
ATOM 1283 C C . ALA A 1 182 ? 12.908 5.633 25.112 1.00 10.47 182 ALA B C 1
ATOM 1284 O O . ALA A 1 182 ? 12.975 4.979 24.067 1.00 10.45 182 ALA B O 1
ATOM 1286 N N . SER A 1 183 ? 12.077 5.362 26.115 1.00 10.30 183 SER B N 1
ATOM 1287 C CA . SER A 1 183 ? 10.990 4.351 26.034 1.00 11.08 183 SER B CA 1
ATOM 1288 C C . SER A 1 183 ? 10.136 4.616 24.800 1.00 10.82 183 SER B C 1
ATOM 1289 O O . SER A 1 183 ? 10.008 5.802 24.374 1.00 11.00 183 SER B O 1
ATOM 1292 N N . PHE A 1 184 ? 9.547 3.568 24.229 1.00 10.72 184 PHE B N 1
ATOM 1293 C CA . PHE A 1 184 ? 8.574 3.723 23.107 1.00 10.98 184 PHE B CA 1
ATOM 1294 C C . PHE A 1 184 ? 7.327 4.489 23.555 1.00 11.08 184 PHE B C 1
ATOM 1295 O O . PHE A 1 184 ? 6.517 4.885 22.737 1.00 10.59 184 PHE B O 1
ATOM 1303 N N . ALA A 1 185 ? 7.134 4.648 24.851 1.00 10.54 185 ALA B N 1
ATOM 1304 C CA . ALA A 1 185 ? 5.994 5.392 25.404 1.00 10.63 185 ALA B CA 1
ATOM 1305 C C . ALA A 1 185 ? 6.127 6.865 25.074 1.00 10.25 185 ALA B C 1
ATOM 1306 O O . ALA A 1 185 ? 5.089 7.570 25.198 1.00 11.08 185 ALA B O 1
ATOM 1308 N N . PHE A 1 186 ? 7.349 7.335 24.796 1.00 10.41 186 PHE B N 1
ATOM 1309 C CA . PHE A 1 186 ? 7.572 8.785 24.615 1.00 10.67 186 PHE B CA 1
ATOM 1310 C C . PHE A 1 186 ? 7.872 9.091 23.157 1.00 11.14 186 PHE B C 1
ATOM 1311 O O . PHE A 1 186 ? 8.504 8.285 22.445 1.00 12.11 186 PHE B O 1
ATOM 1319 N N . ASP A 1 187 ? 7.541 10.322 22.727 1.00 10.84 187 ASP B N 1
ATOM 1320 C CA . ASP A 1 187 ? 7.583 10.601 21.271 1.00 11.74 187 ASP B CA 1
ATOM 1321 C C . ASP A 1 187 ? 9.029 10.760 20.753 1.00 11.03 187 ASP B C 1
ATOM 1322 O O . ASP A 1 187 ? 9.206 10.766 19.533 1.00 11.39 187 ASP B O 1
ATOM 1327 N N . LEU A 1 188 ? 10.062 10.860 21.587 1.00 12.12 188 LEU B N 1
ATOM 1328 C CA . LEU A 1 188 ? 11.432 10.877 21.033 1.00 11.98 188 LEU B CA 1
ATOM 1329 C C . LEU A 1 188 ? 11.649 9.609 20.221 1.00 10.75 188 LEU B C 1
ATOM 1330 O O . LEU A 1 188 ? 12.354 9.650 19.192 1.00 11.06 188 LEU B O 1
ATOM 1335 N N . SER A 1 189 ? 11.095 8.489 20.676 1.00 10.70 189 SER B N 1
ATOM 1336 C CA . SER A 1 189 ? 11.267 7.195 19.980 1.00 10.89 189 SER B CA 1
ATOM 1337 C C . SER A 1 189 ? 10.719 7.260 18.541 1.00 10.52 189 SER B C 1
ATOM 1338 O O . SER A 1 189 ? 11.156 6.439 17.716 1.00 12.28 189 SER B O 1
ATOM 1341 N N . THR A 1 190 ? 9.801 8.185 18.234 1.00 10.40 190 THR B N 1
ATOM 1342 C CA . THR A 1 190 ? 9.244 8.278 16.854 1.00 10.16 190 THR B CA 1
ATOM 1343 C C . THR A 1 190 ? 10.358 8.698 15.873 1.00 11.05 190 THR B C 1
ATOM 1344 O O . THR A 1 190 ? 10.427 8.156 14.766 1.00 11.54 190 THR B O 1
ATOM 1348 N N . PHE A 1 191 ? 11.263 9.598 16.266 1.00 10.50 191 PHE B N 1
ATOM 1349 C CA . PHE A 1 191 ? 12.407 9.968 15.422 1.00 11.01 191 PHE B CA 1
ATOM 1350 C C . PHE A 1 191 ? 13.344 8.748 15.330 1.00 10.64 191 PHE B C 1
ATOM 1351 O O . PHE A 1 191 ? 13.694 8.279 14.252 1.00 10.31 191 PHE B O 1
ATOM 1359 N N . ASP A 1 192 ? 13.748 8.234 16.488 1.00 10.62 192 ASP B N 1
ATOM 1360 C CA . ASP A 1 192 ? 14.801 7.199 16.582 1.00 11.19 192 ASP B CA 1
ATOM 1361 C C . ASP A 1 192 ? 14.401 5.981 15.742 1.00 11.50 192 ASP B C 1
ATOM 1362 O O . ASP A 1 192 ? 15.273 5.429 15.012 1.00 12.08 192 ASP B O 1
ATOM 1367 N N . LEU A 1 193 ? 13.149 5.554 15.822 1.00 10.37 193 LEU B N 1
ATOM 1368 C CA . LEU A 1 193 ? 12.681 4.364 15.055 1.00 10.82 193 LEU B CA 1
ATOM 1369 C C . LEU A 1 193 ? 12.243 4.743 13.636 1.00 9.69 193 LEU B C 1
ATOM 1370 O O . LEU A 1 193 ? 12.659 4.051 12.699 1.00 12.13 193 LEU B O 1
ATOM 1375 N N . PHE A 1 194 ? 11.404 5.766 13.483 1.00 9.72 194 PHE B N 1
ATOM 1376 C CA . PHE A 1 194 ? 10.666 5.987 12.212 1.00 11.11 194 PHE B CA 1
ATOM 1377 C C . PHE A 1 194 ? 11.495 6.801 11.228 1.00 11.40 194 PHE B C 1
ATOM 1378 O O . PHE A 1 194 ? 11.366 6.582 9.980 1.00 10.80 194 PHE B O 1
ATOM 1386 N N . ALA A 1 195 ? 12.316 7.719 11.706 1.00 11.64 195 ALA B N 1
ATOM 1387 C CA . ALA A 1 195 ? 13.184 8.455 10.758 1.00 12.32 195 ALA B CA 1
ATOM 1388 C C . ALA A 1 195 ? 14.229 7.497 10.217 1.00 12.77 195 ALA B C 1
ATOM 1389 O O . ALA A 1 195 ? 14.582 7.591 9.010 1.00 12.69 195 ALA B O 1
ATOM 1391 N N . SER A 1 196 ? 14.737 6.614 11.080 1.00 12.36 196 SER B N 1
ATOM 1392 C CA . SER A 1 196 ? 15.662 5.519 10.704 1.00 12.60 196 SER B CA 1
ATOM 1393 C C . SER A 1 196 ? 15.020 4.627 9.629 1.00 13.34 196 SER B C 1
ATOM 1394 O O . SER A 1 196 ? 15.642 4.469 8.562 1.00 11.77 196 SER B O 1
ATOM 1397 N N . ALA A 1 197 ? 13.814 4.139 9.870 1.00 12.26 197 ALA B N 1
ATOM 1398 C CA . ALA A 1 197 ? 13.125 3.260 8.895 1.00 12.80 197 ALA B CA 1
ATOM 1399 C C . ALA A 1 197 ? 12.881 4.051 7.595 1.00 13.36 197 ALA B C 1
ATOM 1400 O O . ALA A 1 197 ? 13.030 3.467 6.499 1.00 15.36 197 ALA B O 1
ATOM 1402 N N . TYR A 1 198 ? 12.572 5.332 7.668 1.00 11.69 198 TYR B N 1
ATOM 1403 C CA . TYR A 1 198 ? 12.260 6.103 6.445 1.00 12.81 198 TYR B CA 1
ATOM 1404 C C . TYR A 1 198 ? 13.479 6.077 5.518 1.00 13.96 198 TYR B C 1
ATOM 1405 O O . TYR A 1 198 ? 13.281 5.996 4.295 1.00 14.34 198 TYR B O 1
ATOM 1414 N N . VAL A 1 199 ? 14.694 6.225 6.055 1.00 12.40 199 VAL B N 1
ATOM 1415 C CA . VAL A 1 199 ? 15.899 6.424 5.200 1.00 12.96 199 VAL B CA 1
ATOM 1416 C C . VAL A 1 199 ? 16.599 5.089 5.028 1.00 12.34 199 VAL B C 1
ATOM 1417 O O . VAL A 1 199 ? 17.556 5.061 4.266 1.00 14.25 199 VAL B O 1
ATOM 1421 N N . GLY A 1 200 ? 16.217 3.982 5.769 1.00 12.57 201 GLY B N 1
ATOM 1422 C CA . GLY A 1 200 ? 16.907 2.690 5.618 1.00 13.66 201 GLY B CA 1
ATOM 1423 C C . GLY A 1 200 ? 18.143 2.587 6.472 1.00 11.72 201 GLY B C 1
ATOM 1424 O O . GLY A 1 200 ? 19.157 1.893 6.261 1.00 13.65 201 GLY B O 1
ATOM 1425 N N . ALA A 1 201 ? 18.291 3.433 7.698 1.00 12.23 202 ALA B N 1
ATOM 1426 C CA . ALA A 1 201 ? 19.398 3.513 8.673 1.00 11.20 202 ALA B CA 1
ATOM 1427 C C . ALA A 1 201 ? 19.247 2.391 9.688 1.00 11.02 202 ALA B C 1
ATOM 1428 O O . ALA A 1 201 ? 18.271 1.556 9.613 1.00 12.12 202 ALA B O 1
ATOM 1430 N N . ALA A 1 202 ? 20.183 2.326 10.610 1.00 13.01 203 ALA B N 1
ATOM 1431 C CA . ALA A 1 202 ? 20.134 1.387 11.744 1.00 13.63 203 ALA B CA 1
ATOM 1432 C C . ALA A 1 202 ? 19.835 2.164 13.020 1.00 13.05 203 ALA B C 1
ATOM 1433 O O . ALA A 1 202 ? 20.393 3.255 13.194 1.00 11.73 203 ALA B O 1
ATOM 1435 N N . THR A 1 203 ? 19.040 1.578 13.910 1.00 11.07 204 THR B N 1
ATOM 1436 C CA . THR A 1 203 ? 18.782 2.161 15.242 1.00 10.68 204 THR B CA 1
ATOM 1437 C C . THR A 1 203 ? 19.212 1.202 16.343 1.00 10.47 204 THR B C 1
ATOM 1438 O O . THR A 1 203 ? 18.865 0.025 16.266 1.00 11.98 204 THR B O 1
ATOM 1442 N N . TRP A 1 204 ? 19.980 1.721 17.294 1.00 9.90 205 TRP B N 1
ATOM 1443 C CA . TRP A 1 204 ? 20.400 1.033 18.526 1.00 10.74 205 TRP B CA 1
ATOM 1444 C C . TRP A 1 204 ? 19.331 1.203 19.608 1.00 10.45 205 TRP B C 1
ATOM 1445 O O . TRP A 1 204 ? 19.177 2.327 20.158 1.00 11.78 205 TRP B O 1
ATOM 1456 N N . ILE A 1 205 ? 18.614 0.126 19.873 1.00 10.92 206 ILE B N 1
ATOM 1457 C CA . ILE A 1 205 ? 17.550 0.118 20.915 1.00 10.66 206 ILE B CA 1
ATOM 1458 C C . ILE A 1 205 ? 18.289 -0.008 22.252 1.00 11.10 206 ILE B C 1
ATOM 1459 O O . ILE A 1 205 ? 18.771 -1.101 22.569 1.00 12.02 206 ILE B O 1
ATOM 1464 N N . ILE A 1 206 ? 18.302 1.039 23.027 1.00 10.97 207 ILE B N 1
ATOM 1465 C CA . ILE A 1 206 ? 18.942 1.066 24.364 1.00 11.26 207 ILE B CA 1
ATOM 1466 C C . ILE A 1 206 ? 17.962 0.426 25.348 1.00 11.21 207 ILE B C 1
ATOM 1467 O O . ILE A 1 206 ? 16.790 0.854 25.444 1.00 11.30 207 ILE B O 1
ATOM 1472 N N . ARG A 1 207 ? 18.411 -0.593 26.091 1.00 12.07 208 ARG B N 1
ATOM 1473 C CA . ARG A 1 207 ? 17.496 -1.354 26.964 1.00 12.06 208 ARG B CA 1
ATOM 1474 C C . ARG A 1 207 ? 17.270 -0.605 28.279 1.00 11.61 208 ARG B C 1
ATOM 1475 O O . ARG A 1 207 ? 18.077 0.277 28.613 1.00 12.53 208 ARG B O 1
ATOM 1483 N N . GLU A 1 208 ? 16.207 -0.974 29.001 1.00 13.07 209 GLU B N 1
ATOM 1484 C CA . GLU A 1 208 ? 15.892 -0.321 30.294 1.00 13.60 209 GLU B CA 1
ATOM 1485 C C . GLU A 1 208 ? 17.119 -0.295 31.215 1.00 13.88 209 GLU B C 1
ATOM 1486 O O . GLU A 1 208 ? 17.396 0.760 31.776 1.00 13.33 209 GLU B O 1
ATOM 1492 N N . SER A 1 209 ? 17.839 -1.409 31.325 1.00 13.24 210 SER B N 1
ATOM 1493 C CA . SER A 1 209 ? 19.058 -1.537 32.163 1.00 14.33 210 SER B CA 1
ATOM 1494 C C . SER A 1 209 ? 20.201 -0.615 31.718 1.00 13.86 210 SER B C 1
ATOM 1495 O O . SER A 1 209 ? 21.126 -0.382 32.542 1.00 15.83 210 SER B O 1
ATOM 1498 N N . GLU A 1 210 ? 20.153 -0.101 30.483 1.00 12.38 211 GLU B N 1
ATOM 1499 C CA . GLU A 1 210 ? 21.207 0.752 29.890 1.00 11.56 211 GLU B CA 1
ATOM 1500 C C . GLU A 1 210 ? 20.844 2.243 29.945 1.00 11.45 211 GLU B C 1
ATOM 1501 O O . GLU A 1 210 ? 21.727 3.023 29.782 1.00 11.57 211 GLU B O 1
ATOM 1507 N N . GLN A 1 211 ? 19.584 2.603 30.123 1.00 11.98 212 GLN B N 1
ATOM 1508 C CA . GLN A 1 211 ? 19.107 4.000 29.921 1.00 11.54 212 GLN B CA 1
ATOM 1509 C C . GLN A 1 211 ? 19.784 4.996 30.858 1.00 12.54 212 GLN B C 1
ATOM 1510 O O . GLN A 1 211 ? 19.908 6.164 30.439 1.00 11.91 212 GLN B O 1
ATOM 1516 N N . LYS A 1 212 ? 20.195 4.592 32.064 1.00 14.00 213 LYS B N 1
ATOM 1517 C CA . LYS A 1 212 ? 20.827 5.507 33.035 1.00 15.89 213 LYS B CA 1
ATOM 1518 C C . LYS A 1 212 ? 22.317 5.190 33.161 1.00 15.68 213 LYS B C 1
ATOM 1519 O O . LYS A 1 212 ? 22.994 5.921 33.906 1.00 17.02 213 LYS B O 1
ATOM 1525 N N . ASP A 1 213 ? 22.786 4.145 32.475 1.00 14.47 214 ASP B N 1
ATOM 1526 C CA . ASP A 1 213 ? 24.124 3.532 32.708 1.00 14.44 214 ASP B CA 1
ATOM 1527 C C . ASP A 1 213 ? 25.134 4.201 31.779 1.00 14.12 214 ASP B C 1
ATOM 1528 O O . ASP A 1 213 ? 25.264 3.760 30.632 1.00 14.77 214 ASP B O 1
ATOM 1533 N N . CYS A 1 214 ? 25.789 5.252 32.253 1.00 13.80 215 CYS B N 1
ATOM 1534 C CA . CYS A 1 214 ? 26.723 6.077 31.452 1.00 14.48 215 CYS B CA 1
ATOM 1535 C C . CYS A 1 214 ? 27.855 5.245 30.840 1.00 16.06 215 CYS B C 1
ATOM 1536 O O . CYS A 1 214 ? 28.123 5.401 29.656 1.00 13.43 215 CYS B O 1
ATOM 1539 N N . ALA A 1 215 ? 28.401 4.266 31.552 1.00 15.54 216 ALA B N 1
ATOM 1540 C CA . ALA A 1 215 ? 29.407 3.367 30.941 1.00 16.88 216 ALA B CA 1
ATOM 1541 C C . ALA A 1 215 ? 28.808 2.536 29.801 1.00 16.63 216 ALA B C 1
ATOM 1542 O O . ALA A 1 215 ? 29.474 2.421 28.777 1.00 17.95 216 ALA B O 1
ATOM 1544 N N . ALA A 1 216 ? 27.608 1.998 29.956 1.00 15.16 217 ALA B N 1
ATOM 1545 C CA . ALA A 1 216 ? 26.985 1.157 28.904 1.00 15.88 217 ALA B CA 1
ATOM 1546 C C . ALA A 1 216 ? 26.639 2.057 27.714 1.00 14.86 217 ALA B C 1
ATOM 1547 O O . ALA A 1 216 ? 26.811 1.615 26.559 1.00 14.32 217 ALA B O 1
ATOM 1549 N N . LEU A 1 217 ? 26.198 3.292 27.987 1.00 13.77 218 LEU B N 1
ATOM 1550 C CA . LEU A 1 217 ? 25.877 4.223 26.869 1.00 13.80 218 LEU B CA 1
ATOM 1551 C C . LEU A 1 217 ? 27.148 4.578 26.103 1.00 12.93 218 LEU B C 1
ATOM 1552 O O . LEU A 1 217 ? 27.128 4.516 24.845 1.00 12.77 218 LEU B O 1
ATOM 1557 N N . ALA A 1 218 ? 28.212 4.960 26.808 1.00 13.83 219 ALA B N 1
ATOM 1558 C CA . ALA A 1 218 ? 29.484 5.354 26.164 1.00 13.70 219 ALA B CA 1
ATOM 1559 C C . ALA A 1 218 ? 30.036 4.183 25.366 1.00 15.38 219 ALA B C 1
ATOM 1560 O O . ALA A 1 218 ? 30.467 4.378 24.190 1.00 13.60 219 ALA B O 1
ATOM 1562 N N . GLN A 1 219 ? 30.042 2.988 25.955 1.00 16.19 220 GLN B N 1
ATOM 1563 C CA . GLN A 1 219 ? 30.537 1.769 25.259 1.00 17.99 220 GLN B CA 1
ATOM 1564 C C . GLN A 1 219 ? 29.721 1.507 23.982 1.00 16.81 220 GLN B C 1
ATOM 1565 O O . GLN A 1 219 ? 30.293 1.160 22.951 1.00 14.74 220 GLN B O 1
ATOM 1568 N N . GLY A 1 220 ? 28.405 1.667 24.041 1.00 14.15 221 GLY B N 1
ATOM 1569 C CA . GLY A 1 220 ? 27.532 1.430 22.893 1.00 14.15 221 GLY B CA 1
ATOM 1570 C C . GLY A 1 220 ? 27.691 2.480 21.815 1.00 13.88 221 GLY B C 1
ATOM 1571 O O . GLY A 1 220 ? 27.704 2.111 20.604 1.00 14.94 221 GLY B O 1
ATOM 1572 N N . LEU A 1 221 ? 27.880 3.739 22.195 1.00 15.06 222 LEU B N 1
ATOM 1573 C CA . LEU A 1 221 ? 28.080 4.838 21.211 1.00 16.72 222 LEU B CA 1
ATOM 1574 C C . LEU A 1 221 ? 29.280 4.466 20.348 1.00 17.21 222 LEU B C 1
ATOM 1575 O O . LEU A 1 221 ? 29.204 4.564 19.122 1.00 16.71 222 LEU B O 1
ATOM 1580 N N . GLN A 1 222 ? 30.351 4.016 21.000 1.00 16.18 223 GLN B N 1
ATOM 1581 C CA . GLN A 1 222 ? 31.593 3.622 20.312 1.00 17.93 223 GLN B CA 1
ATOM 1582 C C . GLN A 1 222 ? 31.370 2.327 19.535 1.00 15.11 223 GLN B C 1
ATOM 1583 O O . GLN A 1 222 ? 31.735 2.293 18.343 1.00 15.20 223 GLN B O 1
ATOM 1589 N N . ARG A 1 223 ? 30.831 1.289 20.157 1.00 15.21 224 ARG B N 1
ATOM 1590 C CA . ARG A 1 223 ? 30.721 -0.041 19.536 1.00 16.37 224 ARG B CA 1
ATOM 1591 C C . ARG A 1 223 ? 29.901 0.085 18.257 1.00 16.33 224 ARG B C 1
ATOM 1592 O O . ARG A 1 223 ? 30.258 -0.523 17.220 1.00 14.55 224 ARG B O 1
ATOM 1600 N N . HIS A 1 224 ? 28.776 0.798 18.322 1.00 13.78 225 HIS B N 1
ATOM 1601 C CA . HIS A 1 224 ? 27.808 0.827 17.197 1.00 13.67 225 HIS B CA 1
ATOM 1602 C C . HIS A 1 224 ? 28.091 2.011 16.261 1.00 12.94 225 HIS B C 1
ATOM 1603 O O . HIS A 1 224 ? 27.415 2.126 15.238 1.00 13.25 225 HIS B O 1
ATOM 1610 N N . ALA A 1 225 ? 29.088 2.825 16.568 1.00 12.49 226 ALA B N 1
ATOM 1611 C CA . ALA A 1 225 ? 29.458 4.019 15.781 1.00 13.86 226 ALA B CA 1
ATOM 1612 C C . ALA A 1 225 ? 28.217 4.896 15.600 1.00 12.98 226 ALA B C 1
ATOM 1613 O O . ALA A 1 225 ? 27.870 5.328 14.469 1.00 12.90 226 ALA B O 1
ATOM 1615 N N . VAL A 1 226 ? 27.552 5.181 16.724 1.00 13.05 227 VAL B N 1
ATOM 1616 C CA . VAL A 1 226 ? 26.346 6.039 16.667 1.00 11.39 227 VAL B CA 1
ATOM 1617 C C . VAL A 1 226 ? 26.688 7.394 16.036 1.00 10.21 227 VAL B C 1
ATOM 1618 O O . VAL A 1 226 ? 27.629 8.062 16.475 1.00 11.10 227 VAL B O 1
ATOM 1622 N N . SER A 1 227 ? 25.912 7.787 15.032 1.00 10.80 228 SER B N 1
ATOM 1623 C CA . SER A 1 227 ? 26.109 9.090 14.354 1.00 10.69 228 SER B CA 1
ATOM 1624 C C . SER A 1 227 ? 25.091 10.140 14.786 1.00 10.84 228 SER B C 1
ATOM 1625 O O . SER A 1 227 ? 25.385 11.345 14.651 1.00 9.97 228 SER B O 1
ATOM 1628 N N . VAL A 1 228 ? 23.917 9.736 15.263 1.00 10.38 229 VAL B N 1
ATOM 1629 C CA . VAL A 1 228 ? 22.839 10.683 15.594 1.00 10.45 229 VAL B CA 1
ATOM 1630 C C . VAL A 1 228 ? 22.280 10.281 16.958 1.00 9.95 229 VAL B C 1
ATOM 1631 O O . VAL A 1 228 ? 21.916 9.076 17.129 1.00 9.38 229 VAL B O 1
ATOM 1635 N N . TRP A 1 229 ? 22.296 11.211 17.877 1.00 9.32 230 TRP B N 1
ATOM 1636 C CA . TRP A 1 229 ? 21.819 10.979 19.266 1.00 9.85 230 TRP B CA 1
ATOM 1637 C C . TRP A 1 229 ? 20.675 11.946 19.584 1.00 9.88 230 TRP B C 1
ATOM 1638 O O . TRP A 1 229 ? 20.904 13.165 19.445 1.00 11.06 230 TRP B O 1
ATOM 1649 N N . TYR A 1 230 ? 19.553 11.437 20.109 1.00 8.93 231 TYR B N 1
ATOM 1650 C CA . TYR A 1 230 ? 18.376 12.241 20.479 1.00 9.29 231 TYR B CA 1
ATOM 1651 C C . TYR A 1 230 ? 17.942 11.866 21.890 1.00 8.85 231 TYR B C 1
ATOM 1652 O O . TYR A 1 230 ? 17.594 10.691 22.151 1.00 8.92 231 TYR B O 1
ATOM 1661 N N . SER A 1 231 ? 17.988 12.817 22.790 1.00 9.37 232 SER B N 1
ATOM 1662 C CA . SER A 1 231 ? 17.574 12.550 24.183 1.00 9.79 232 SER B CA 1
ATOM 1663 C C . SER A 1 231 ? 17.169 13.822 24.914 1.00 9.77 232 SER B C 1
ATOM 1664 O O . SER A 1 231 ? 17.304 14.945 24.411 1.00 10.26 232 SER B O 1
ATOM 1667 N N . VAL A 1 232 ? 16.775 13.671 26.173 1.00 9.18 233 VAL B N 1
ATOM 1668 C CA . VAL A 1 232 ? 16.638 14.875 27.034 1.00 8.79 233 VAL B CA 1
ATOM 1669 C C . VAL A 1 232 ? 18.027 15.341 27.469 1.00 8.74 233 VAL B C 1
ATOM 1670 O O . VAL A 1 232 ? 19.011 14.579 27.520 1.00 8.98 233 VAL B O 1
ATOM 1674 N N . PRO A 1 233 ? 18.169 16.640 27.788 1.00 8.91 234 PRO B N 1
ATOM 1675 C CA . PRO A 1 233 ? 19.398 17.144 28.367 1.00 8.94 234 PRO B CA 1
ATOM 1676 C C . PRO A 1 233 ? 19.890 16.348 29.570 1.00 9.60 234 PRO B C 1
ATOM 1677 O O . PRO A 1 233 ? 21.093 16.223 29.728 1.00 10.04 234 PRO B O 1
ATOM 1681 N N . SER A 1 234 ? 18.995 15.851 30.417 1.00 10.16 235 SER B N 1
ATOM 1682 C CA . SER A 1 234 ? 19.435 15.238 31.696 1.00 10.91 235 SER B CA 1
ATOM 1683 C C . SER A 1 234 ? 20.403 14.058 31.476 1.00 10.48 235 SER B C 1
ATOM 1684 O O . SER A 1 234 ? 21.406 13.986 32.200 1.00 10.98 235 SER B O 1
ATOM 1687 N N . ILE A 1 235 ? 20.208 13.213 30.457 1.00 9.44 236 ILE B N 1
ATOM 1688 C CA . ILE A 1 235 ? 21.155 12.094 30.221 1.00 9.86 236 ILE B CA 1
ATOM 1689 C C . ILE A 1 235 ? 22.443 12.581 29.550 1.00 9.93 236 ILE B C 1
ATOM 1690 O O . ILE A 1 235 ? 23.508 12.040 29.919 1.00 10.89 236 ILE B O 1
ATOM 1695 N N . LEU A 1 236 ? 22.389 13.587 28.662 1.00 10.18 237 LEU B N 1
ATOM 1696 C CA . LEU A 1 236 ? 23.619 14.196 28.090 1.00 10.39 237 LEU B CA 1
ATOM 1697 C C . LEU A 1 236 ? 24.458 14.825 29.203 1.00 10.38 237 LEU B C 1
ATOM 1698 O O . LEU A 1 236 ? 25.694 14.658 29.182 1.00 10.54 237 LEU B O 1
ATOM 1703 N N . ALA A 1 237 ? 23.833 15.474 30.192 1.00 10.55 238 ALA B N 1
ATOM 1704 C CA . ALA A 1 237 ? 24.583 16.153 31.278 1.00 11.80 238 ALA B CA 1
ATOM 1705 C C . ALA A 1 237 ? 25.185 15.067 32.176 1.00 12.26 238 ALA B C 1
ATOM 1706 O O . ALA A 1 237 ? 26.345 15.259 32.664 1.00 13.39 238 ALA B O 1
ATOM 1708 N N . MET A 1 238 ? 24.484 13.932 32.362 1.00 11.38 239 MET B N 1
ATOM 1709 C CA . MET A 1 238 ? 25.040 12.767 33.081 1.00 12.43 239 MET B CA 1
ATOM 1710 C C . MET A 1 238 ? 26.282 12.248 32.332 1.00 11.89 239 MET B C 1
ATOM 1711 O O . MET A 1 238 ? 27.343 11.989 32.951 1.00 12.70 239 MET B O 1
ATOM 1716 N N . LEU A 1 239 ? 26.180 12.076 31.022 1.00 10.58 240 LEU B N 1
ATOM 1717 C CA . LEU A 1 239 ? 27.309 11.546 30.226 1.00 12.17 240 LEU B CA 1
ATOM 1718 C C . LEU A 1 239 ? 28.490 12.516 30.357 1.00 12.34 240 LEU B C 1
ATOM 1719 O O . LEU A 1 239 ? 29.634 12.027 30.552 1.00 13.33 240 LEU B O 1
ATOM 1724 N N . GLU A 1 240 ? 28.265 13.823 30.282 1.00 11.48 241 GLU B N 1
ATOM 1725 C CA . GLU A 1 240 ? 29.346 14.822 30.496 1.00 13.56 241 GLU B CA 1
ATOM 1726 C C . GLU A 1 240 ? 29.975 14.598 31.886 1.00 14.43 241 GLU B C 1
ATOM 1727 O O . GLU A 1 240 ? 31.239 14.481 31.976 1.00 12.95 241 GLU B O 1
ATOM 1733 N N . LYS A 1 241 ? 29.172 14.578 32.943 1.00 14.12 242 LYS B N 1
ATOM 1734 C CA . LYS A 1 241 ? 29.692 14.490 34.331 1.00 15.75 242 LYS B CA 1
ATOM 1735 C C . LYS A 1 241 ? 30.399 13.141 34.526 1.00 14.99 242 LYS B C 1
ATOM 1736 O O . LYS A 1 241 ? 31.301 13.070 35.388 1.00 17.09 242 LYS B O 1
ATOM 1740 N N . SER A 1 242 ? 30.029 12.077 33.804 1.00 13.45 243 SER B N 1
ATOM 1741 C CA . SER A 1 242 ? 30.612 10.735 34.015 1.00 13.45 243 SER B CA 1
ATOM 1742 C C . SER A 1 242 ? 32.118 10.757 33.762 1.00 13.02 243 SER B C 1
ATOM 1743 O O . SER A 1 242 ? 32.733 9.801 34.210 1.00 14.46 243 SER B O 1
ATOM 17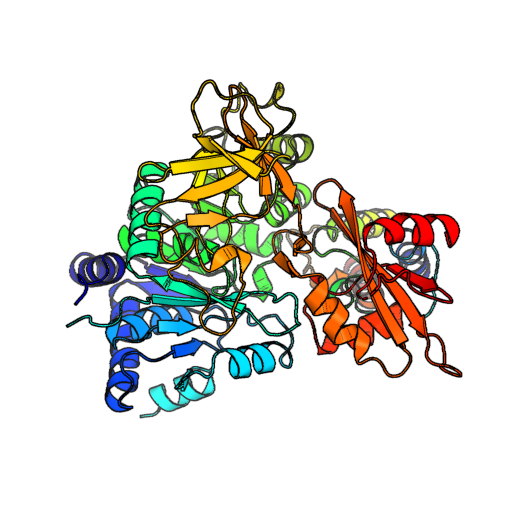46 N N . THR A 1 243 ? 32.597 11.687 32.927 1.00 13.68 244 THR B N 1
ATOM 1747 C CA . THR A 1 243 ? 33.979 11.775 32.358 1.00 15.35 244 THR B CA 1
ATOM 1748 C C . THR A 1 243 ? 34.186 10.732 31.241 1.00 16.30 244 THR B C 1
ATOM 1749 O O . THR A 1 243 ? 35.321 10.662 30.717 1.00 17.67 244 THR B O 1
ATOM 1753 N N . LEU A 1 244 ? 33.176 9.961 30.847 1.00 15.38 245 LEU B N 1
ATOM 1754 C CA . LEU A 1 244 ? 33.356 8.843 29.910 1.00 16.36 245 LEU B CA 1
ATOM 1755 C C . LEU A 1 244 ? 33.109 9.297 28.470 1.00 15.82 245 LEU B C 1
ATOM 1756 O O . LEU A 1 244 ? 33.530 8.601 27.589 1.00 16.15 245 LEU B O 1
ATOM 1761 N N . LEU A 1 245 ? 32.480 10.438 28.253 1.00 13.15 246 LEU B N 1
ATOM 1762 C CA . LEU A 1 245 ? 32.168 10.893 26.877 1.00 14.13 246 LEU B CA 1
ATOM 1763 C C . LEU A 1 245 ? 33.258 11.856 26.420 1.00 13.01 246 LEU B C 1
ATOM 1764 O O . LEU A 1 245 ? 33.527 12.858 27.107 1.00 14.08 246 LEU B O 1
ATOM 1769 N N . ASN A 1 246 ? 33.867 11.561 25.270 1.00 13.05 247 ASN B N 1
ATOM 1770 C CA . ASN A 1 246 ? 34.920 12.437 24.711 1.00 12.81 247 ASN B CA 1
ATOM 1771 C C . ASN A 1 246 ? 34.815 12.364 23.194 1.00 13.15 247 ASN B C 1
ATOM 1772 O O . ASN A 1 246 ? 34.154 11.470 22.644 1.00 11.95 247 ASN B O 1
ATOM 1777 N N . PRO A 1 247 ? 35.454 13.303 22.475 1.00 12.59 248 PRO B N 1
ATOM 1778 C CA . PRO A 1 247 ? 35.329 13.343 21.016 1.00 13.83 248 PRO B CA 1
ATOM 1779 C C . PRO A 1 247 ? 35.944 12.179 20.247 1.00 13.97 248 PRO B C 1
ATOM 1780 O O . PRO A 1 247 ? 35.669 12.041 19.075 1.00 13.36 248 PRO B O 1
ATOM 1784 N N . THR A 1 248 ? 36.827 11.411 20.877 1.00 13.00 249 THR B N 1
ATOM 1785 C CA . THR A 1 248 ? 37.437 10.223 20.248 1.00 14.11 249 THR B CA 1
ATOM 1786 C C . THR A 1 248 ? 36.500 9.024 20.384 1.00 13.85 249 THR B C 1
ATOM 1787 O O . THR A 1 248 ? 36.102 8.428 19.347 1.00 14.95 249 THR B O 1
ATOM 1791 N N . LEU A 1 249 ? 36.070 8.690 21.596 1.00 13.39 250 LEU B N 1
ATOM 1792 C CA . LEU A 1 249 ? 35.040 7.649 21.808 1.00 14.08 250 LEU B CA 1
ATOM 1793 C C . LEU A 1 249 ? 33.790 7.992 20.967 1.00 13.50 250 LEU B C 1
ATOM 1794 O O . LEU A 1 249 ? 33.184 7.065 20.397 1.00 13.46 250 LEU B O 1
ATOM 1799 N N . GLY A 1 250 ? 33.436 9.272 20.914 1.00 12.40 251 GLY B N 1
ATOM 1800 C CA . GLY A 1 250 ? 32.249 9.732 20.198 1.00 12.48 251 GLY B CA 1
ATOM 1801 C C . GLY A 1 250 ? 32.519 10.224 18.804 1.00 12.57 251 GLY B C 1
ATOM 1802 O O . GLY A 1 250 ? 31.732 11.029 18.318 1.00 12.32 251 GLY B O 1
ATOM 1803 N N . GLN A 1 251 ? 33.628 9.847 18.168 1.00 12.91 252 GLN B N 1
ATOM 1804 C CA . GLN A 1 251 ? 34.038 10.437 16.890 1.00 14.77 252 GLN B CA 1
ATOM 1805 C C . GLN A 1 251 ? 32.981 10.269 15.785 1.00 13.87 252 GLN B C 1
ATOM 1806 O O . GLN A 1 251 ? 32.944 11.136 14.904 1.00 15.08 252 GLN B O 1
ATOM 1812 N N . SER A 1 252 ? 32.118 9.269 15.850 1.00 13.30 253 SER B N 1
ATOM 1813 C CA . SER A 1 252 ? 31.053 9.042 14.831 1.00 14.19 253 SER B CA 1
ATOM 1814 C C . SER A 1 252 ? 29.922 10.077 14.974 1.00 13.45 253 SER B C 1
ATOM 1815 O O . SER A 1 252 ? 29.106 10.209 13.999 1.00 12.78 253 SER B O 1
ATOM 1818 N N . LEU A 1 253 ? 29.788 10.746 16.124 1.00 12.43 254 LEU B N 1
ATOM 1819 C CA . LEU A 1 253 ? 28.636 11.674 16.343 1.00 11.93 254 LEU B CA 1
ATOM 1820 C C . LEU A 1 253 ? 28.721 12.875 15.403 1.00 12.29 254 LEU B C 1
ATOM 1821 O O . LEU A 1 253 ? 29.711 13.649 15.473 1.00 12.65 254 LEU B O 1
ATOM 1826 N N . ARG A 1 254 ? 27.704 13.038 14.562 1.00 11.03 255 ARG B N 1
ATOM 1827 C CA . ARG A 1 254 ? 27.595 14.229 13.685 1.00 11.77 255 ARG B CA 1
ATOM 1828 C C . ARG A 1 254 ? 26.377 15.071 14.026 1.00 11.23 255 ARG B C 1
ATOM 1829 O O . ARG A 1 254 ? 26.305 16.236 13.608 1.00 10.04 255 ARG B O 1
ATOM 1837 N N . GLN A 1 255 ? 25.427 14.517 14.791 1.00 11.45 256 GLN B N 1
ATOM 1838 C CA . GLN A 1 255 ? 24.241 15.283 15.198 1.00 10.01 256 GLN B CA 1
ATOM 1839 C C . GLN A 1 255 ? 23.847 14.843 16.617 1.00 9.11 256 GLN B C 1
ATOM 1840 O O . GLN A 1 255 ? 23.658 13.634 16.851 1.00 10.39 256 GLN B O 1
ATOM 1846 N N . VAL A 1 256 ? 23.755 15.789 17.507 1.00 9.62 257 VAL B N 1
ATOM 1847 C CA . VAL A 1 256 ? 23.196 15.589 18.868 1.00 10.03 257 VAL B CA 1
ATOM 1848 C C . VAL A 1 256 ? 21.947 16.461 18.953 1.00 9.76 257 VAL B C 1
ATOM 1849 O O . VAL A 1 256 ? 22.002 17.673 18.550 1.00 11.18 257 VAL B O 1
ATOM 1853 N N . ILE A 1 257 ? 20.847 15.884 19.439 1.00 9.75 258 ILE B N 1
ATOM 1854 C CA . ILE A 1 257 ? 19.560 16.615 19.572 1.00 9.86 258 ILE B CA 1
ATOM 1855 C C . ILE A 1 257 ? 19.093 16.458 21.014 1.00 9.36 258 ILE B C 1
ATOM 1856 O O . ILE A 1 257 ? 19.051 15.337 21.481 1.00 8.45 258 ILE B O 1
ATOM 1861 N N . PHE A 1 258 ? 18.797 17.550 21.675 1.00 9.33 259 PHE B N 1
ATOM 1862 C CA . PHE A 1 258 ? 18.182 17.526 23.016 1.00 10.00 259 PHE B CA 1
ATOM 1863 C C . PHE A 1 258 ? 16.789 18.114 22.945 1.00 9.81 259 PHE B C 1
ATOM 1864 O O . PHE A 1 258 ? 16.515 19.025 22.139 1.00 10.07 259 PHE B O 1
ATOM 1872 N N . ALA A 1 259 ? 15.912 17.622 23.818 1.00 9.04 260 ALA B N 1
ATOM 1873 C CA . ALA A 1 259 ? 14.504 18.043 23.836 1.00 8.81 260 ALA B CA 1
ATOM 1874 C C . ALA A 1 259 ? 13.901 17.743 25.208 1.00 8.88 260 ALA B C 1
ATOM 1875 O O . ALA A 1 259 ? 14.485 16.929 25.953 1.00 8.47 260 ALA B O 1
ATOM 1877 N N . GLY A 1 260 ? 12.721 18.285 25.480 1.00 8.71 261 GLY B N 1
ATOM 1878 C CA . GLY A 1 260 ? 11.931 17.895 26.658 1.00 9.17 261 GLY B CA 1
ATOM 1879 C C . GLY A 1 260 ? 12.099 18.752 27.889 1.00 9.80 261 GLY B C 1
ATOM 1880 O O . GLY A 1 260 ? 11.268 18.688 28.764 1.00 9.45 261 GLY B O 1
ATOM 1881 N N . GLU A 1 261 ? 13.118 19.573 27.958 1.00 9.39 262 GLU B N 1
ATOM 1882 C CA . GLU A 1 261 ? 13.414 20.469 29.105 1.00 10.04 262 GLU B CA 1
ATOM 1883 C C . GLU A 1 261 ? 14.558 21.365 28.647 1.00 10.40 262 GLU B C 1
ATOM 1884 O O . GLU A 1 261 ? 15.257 21.034 27.709 1.00 9.81 262 GLU B O 1
ATOM 1890 N N . PRO A 1 262 ? 14.789 22.529 29.287 1.00 11.06 263 PRO B N 1
ATOM 1891 C CA . PRO A 1 262 ? 15.902 23.363 28.882 1.00 11.43 263 PRO B CA 1
ATOM 1892 C C . PRO A 1 262 ? 17.233 22.698 29.227 1.00 11.81 263 PRO B C 1
ATOM 1893 O O . PRO A 1 262 ? 17.296 21.914 30.138 1.00 12.68 263 PRO B O 1
ATOM 1897 N N . TYR A 1 263 ? 18.257 23.032 28.465 1.00 11.02 264 TYR B N 1
ATOM 1898 C CA . TYR A 1 263 ? 19.652 22.660 28.739 1.00 10.83 264 TYR B CA 1
ATOM 1899 C C . TYR A 1 263 ? 20.322 23.947 29.213 1.00 10.97 264 TYR B C 1
ATOM 1900 O O . TYR A 1 263 ? 20.587 24.823 28.400 1.00 10.93 264 TYR B O 1
ATOM 1909 N N . PRO A 1 264 ? 20.541 24.137 30.522 1.00 11.93 265 PRO B N 1
ATOM 1910 C CA . PRO A 1 264 ? 21.149 25.396 30.983 1.00 12.67 265 PRO B CA 1
ATOM 1911 C C . PRO A 1 264 ? 22.497 25.635 30.278 1.00 13.33 265 PRO B C 1
ATOM 1912 O O . PRO A 1 264 ? 23.250 24.679 30.073 1.00 13.72 265 PRO B O 1
ATOM 1916 N N . VAL A 1 265 ? 22.779 26.882 29.893 1.00 13.39 266 VAL B N 1
ATOM 1917 C CA . VAL A 1 265 ? 23.925 27.191 29.003 1.00 14.63 266 VAL B CA 1
ATOM 1918 C C . VAL A 1 265 ? 25.211 26.818 29.744 1.00 15.02 266 VAL B C 1
ATOM 1919 O O . VAL A 1 265 ? 26.075 26.306 29.067 1.00 14.83 266 VAL B O 1
ATOM 1923 N N . THR A 1 266 ? 25.304 27.028 31.062 1.00 15.61 267 THR B N 1
ATOM 1924 C CA . THR A 1 266 ? 26.506 26.633 31.861 1.00 16.55 267 THR B CA 1
ATOM 1925 C C . THR A 1 266 ? 26.810 25.131 31.623 1.00 15.35 267 THR B C 1
ATOM 1926 O O . THR A 1 266 ? 27.975 24.771 31.320 1.00 14.75 267 THR B O 1
ATOM 1930 N N . ALA A 1 267 ? 25.799 24.274 31.740 1.00 13.71 268 ALA B N 1
ATOM 1931 C CA . ALA A 1 267 ? 25.939 22.810 31.555 1.00 13.14 268 ALA B CA 1
ATOM 1932 C C . ALA A 1 267 ? 26.220 22.483 30.090 1.00 12.67 268 ALA B C 1
ATOM 1933 O O . ALA A 1 267 ? 27.079 21.653 29.757 1.00 12.45 268 ALA B O 1
ATOM 1935 N N . LEU A 1 268 ? 25.504 23.110 29.182 1.00 12.05 269 LEU B N 1
ATOM 1936 C CA . LEU A 1 268 ? 25.698 22.861 27.738 1.00 12.67 269 LEU B CA 1
ATOM 1937 C C . LEU A 1 268 ? 27.131 23.213 27.316 1.00 13.10 269 LEU B C 1
ATOM 1938 O O . LEU A 1 268 ? 27.744 22.431 26.553 1.00 11.90 269 LEU B O 1
ATOM 1943 N N . LYS A 1 269 ? 27.708 24.298 27.824 1.00 14.77 270 LYS B N 1
ATOM 1944 C CA . LYS A 1 269 ? 29.135 24.612 27.536 1.00 16.17 270 LYS B CA 1
ATOM 1945 C C . LYS A 1 269 ? 30.055 23.491 28.053 1.00 16.14 270 LYS B C 1
ATOM 1946 O O . LYS A 1 269 ? 31.117 23.318 27.430 1.00 17.32 270 LYS B O 1
ATOM 1952 N N . ARG A 1 270 ? 29.723 22.748 29.115 1.00 15.66 271 ARG B N 1
ATOM 1953 C CA . ARG A 1 270 ? 30.559 21.563 29.522 1.00 16.05 271 ARG B CA 1
ATOM 1954 C C . ARG A 1 270 ? 30.390 20.395 28.544 1.00 14.69 271 ARG B C 1
ATOM 1955 O O . ARG A 1 270 ? 31.310 19.571 28.395 1.00 13.25 271 ARG B O 1
ATOM 1963 N N . LEU A 1 271 ? 29.224 20.219 27.936 1.00 12.48 272 LEU B N 1
ATOM 1964 C CA . LEU A 1 271 ? 29.009 19.077 27.025 1.00 12.28 272 LEU B CA 1
ATOM 1965 C C . LEU A 1 271 ? 29.804 19.272 25.728 1.00 12.19 272 LEU B C 1
ATOM 1966 O O . LEU A 1 271 ? 30.346 18.295 25.201 1.00 13.86 272 LEU B O 1
ATOM 1971 N N . LEU A 1 272 ? 29.855 20.475 25.181 1.00 13.59 273 LEU B N 1
ATOM 1972 C CA . LEU A 1 272 ? 30.386 20.692 23.811 1.00 14.74 273 LEU B CA 1
ATOM 1973 C C . LEU A 1 272 ? 31.823 20.164 23.688 1.00 14.79 273 LEU B C 1
ATOM 1974 O O . LEU A 1 272 ? 32.126 19.517 22.695 1.00 15.30 273 LEU B O 1
ATOM 1979 N N . PRO A 1 273 ? 32.735 20.375 24.654 1.00 15.68 274 PRO B N 1
ATOM 1980 C CA . PRO A 1 273 ? 34.095 19.819 24.523 1.00 15.99 274 PRO B CA 1
ATOM 1981 C C . PRO A 1 273 ? 34.140 18.291 24.532 1.00 15.87 274 PRO B C 1
ATOM 1982 O O . PRO A 1 273 ? 35.158 17.710 24.117 1.00 17.06 274 PRO B O 1
ATOM 1986 N N . CYS A 1 274 ? 33.057 17.641 24.983 1.00 14.44 275 CYS B N 1
ATOM 1987 C CA . CYS A 1 274 ? 32.937 16.163 24.984 1.00 13.90 275 CYS B CA 1
ATOM 1988 C C . CYS A 1 274 ? 32.566 15.623 23.606 1.00 13.84 275 CYS B C 1
ATOM 1989 O O . CYS A 1 274 ? 32.682 14.409 23.396 1.00 12.48 275 CYS B O 1
ATOM 1992 N N . LEU A 1 275 ? 32.064 16.469 22.722 1.00 14.39 276 LEU B N 1
ATOM 1993 C CA . LEU A 1 275 ? 31.551 16.061 21.394 1.00 14.31 276 LEU B CA 1
ATOM 1994 C C . LEU A 1 275 ? 32.552 16.474 20.322 1.00 16.12 276 LEU B C 1
ATOM 1995 O O . LEU A 1 275 ? 33.248 17.486 20.489 1.00 15.93 276 LEU B O 1
ATOM 2000 N N . PRO A 1 276 ? 32.596 15.776 19.166 1.00 15.16 277 PRO B N 1
ATOM 2001 C CA . PRO A 1 276 ? 33.389 16.239 18.027 1.00 15.47 277 PRO B CA 1
ATOM 2002 C C . PRO A 1 276 ? 33.014 17.692 17.680 1.00 17.32 277 PRO B C 1
ATOM 2003 O O . PRO A 1 276 ? 31.870 18.055 17.723 1.00 15.72 277 PRO B O 1
ATOM 2007 N N A GLN A 1 277 ? 34.020 18.505 17.346 0.50 18.99 278 GLN B N 1
ATOM 2008 N N B GLN A 1 277 ? 33.986 18.523 17.334 0.50 17.92 278 GLN B N 1
ATOM 2009 C CA A GLN A 1 277 ? 33.859 19.950 17.037 0.50 20.08 278 GLN B CA 1
ATOM 2010 C CA B GLN A 1 277 ? 33.722 19.969 17.138 0.50 18.22 278 GLN B CA 1
ATOM 2011 C C A GLN A 1 277 ? 32.824 20.110 15.928 0.50 19.85 278 GLN B C 1
ATOM 2012 C C B GLN A 1 277 ? 32.841 20.162 15.898 0.50 19.05 278 GLN B C 1
ATOM 2013 O O A GLN A 1 277 ? 31.958 20.958 16.054 0.50 18.72 278 GLN B O 1
ATOM 2014 O O B GLN A 1 277 ? 32.054 21.092 15.908 0.50 18.67 278 GLN B O 1
ATOM 2025 N N . PRO A 1 278 ? 32.903 19.335 14.822 1.00 20.19 279 PRO B N 1
ATOM 2026 C CA . PRO A 1 278 ? 31.951 19.473 13.705 1.00 21.60 279 PRO B CA 1
ATOM 2027 C C . PRO A 1 278 ? 30.541 18.928 13.947 1.00 20.75 279 PRO B C 1
ATOM 2028 O O . PRO A 1 278 ? 29.704 19.010 13.079 1.00 19.76 279 PRO B O 1
ATOM 2032 N N . CYS A 1 279 ? 30.281 18.428 15.136 1.00 15.52 280 CYS B N 1
ATOM 2033 C CA . CYS A 1 279 ? 28.969 17.823 15.464 1.00 13.82 280 CYS B CA 1
ATOM 2034 C C . CYS A 1 279 ? 27.944 18.957 15.535 1.00 12.82 280 CYS B C 1
ATOM 2035 O O . CYS A 1 279 ? 28.173 19.967 16.248 1.00 14.82 280 CYS B O 1
ATOM 2038 N N . ARG A 1 280 ? 26.819 18.808 14.828 1.00 12.16 281 ARG B N 1
ATOM 2039 C CA . ARG A 1 280 ? 25.659 19.721 14.898 1.00 11.48 281 ARG B CA 1
ATOM 2040 C C . ARG A 1 280 ? 24.888 19.398 16.187 1.00 10.60 281 ARG B C 1
ATOM 2041 O O . ARG A 1 280 ? 24.761 18.225 16.493 1.00 11.37 281 ARG B O 1
ATOM 2049 N N . VAL A 1 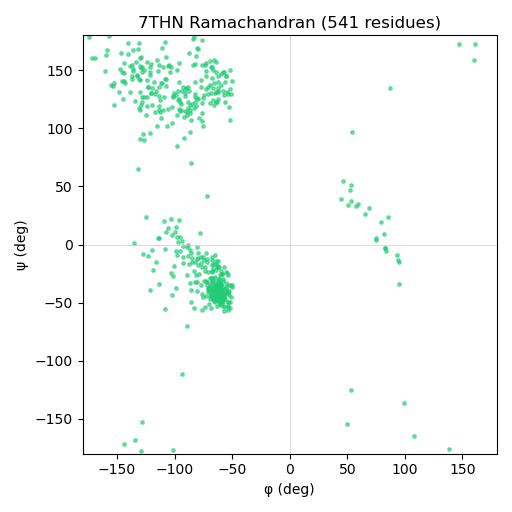281 ? 24.508 20.429 16.898 1.00 10.96 282 VAL B N 1
ATOM 2050 C CA . VAL A 1 281 ? 23.772 20.305 18.169 1.00 11.11 282 VAL B CA 1
ATOM 2051 C C . VAL A 1 281 ? 22.480 21.105 18.023 1.00 10.95 282 VAL B C 1
ATOM 2052 O O . VAL A 1 281 ? 22.532 22.344 17.702 1.00 10.86 282 VAL B O 1
ATOM 2056 N N . SER A 1 282 ? 21.350 20.462 18.295 1.00 10.20 283 SER B N 1
ATOM 2057 C CA . SER A 1 282 ? 20.037 21.110 18.097 1.00 9.71 283 SER B CA 1
ATOM 2058 C C . SER A 1 282 ? 19.197 21.001 19.358 1.00 10.09 283 SER B C 1
ATOM 2059 O O . SER A 1 282 ? 19.301 19.988 20.083 1.00 9.59 283 SER B O 1
ATOM 2062 N N . ASN A 1 283 ? 18.374 22.010 19.548 1.00 9.11 284 ASN B N 1
ATOM 2063 C CA . ASN A 1 283 ? 17.330 22.070 20.600 1.00 8.84 284 ASN B CA 1
ATOM 2064 C C . ASN A 1 283 ? 15.980 21.853 19.911 1.00 9.46 284 ASN B C 1
ATOM 2065 O O . ASN A 1 283 ? 15.620 22.707 19.102 1.00 9.46 284 ASN B O 1
ATOM 2070 N N . TRP A 1 284 ? 15.259 20.769 20.236 1.00 8.73 285 TRP B N 1
ATOM 2071 C CA . TRP A 1 284 ? 13.930 20.479 19.667 1.00 8.45 285 TRP B CA 1
ATOM 2072 C C . TRP A 1 284 ? 12.883 20.575 20.773 1.00 8.96 285 TRP B C 1
ATOM 2073 O O . TRP A 1 284 ? 13.142 20.093 21.894 1.00 9.68 285 TRP B O 1
ATOM 2084 N N . TYR A 1 285 ? 11.772 21.220 20.465 1.00 9.17 286 TYR B N 1
ATOM 2085 C CA . TYR A 1 285 ? 10.713 21.546 21.445 1.00 8.29 286 TYR B CA 1
ATOM 2086 C C . TYR A 1 285 ? 9.381 20.970 20.975 1.00 9.36 286 TYR B C 1
ATOM 2087 O O . TYR A 1 285 ? 9.007 21.102 19.785 1.00 8.69 286 TYR B O 1
ATOM 2096 N N . GLY A 1 286 ? 8.628 20.475 21.936 1.00 9.17 287 GLY B N 1
ATOM 2097 C CA . GLY A 1 286 ? 7.171 20.376 21.802 1.00 9.67 287 GLY B CA 1
ATOM 2098 C C . GLY A 1 286 ? 6.575 19.374 22.768 1.00 9.59 287 GLY B C 1
ATOM 2099 O O . GLY A 1 286 ? 7.244 18.442 23.189 1.00 10.19 287 GLY B O 1
ATOM 2100 N N . PRO A 1 287 ? 5.265 19.502 23.052 1.00 10.26 288 PRO B N 1
ATOM 2101 C CA . PRO A 1 287 ? 4.561 18.461 23.805 1.00 10.49 288 PRO B CA 1
ATOM 2102 C C . PRO A 1 287 ? 4.149 17.257 22.959 1.00 9.65 288 PRO B C 1
ATOM 2103 O O . PRO A 1 287 ? 4.208 17.315 21.746 1.00 10.98 288 PRO B O 1
ATOM 2107 N N . THR A 1 288 ? 3.730 16.185 23.610 1.00 9.82 289 THR B N 1
ATOM 2108 C CA . THR A 1 288 ? 3.236 14.974 22.924 1.00 10.03 289 THR B CA 1
ATOM 2109 C C . THR A 1 288 ? 2.160 15.327 21.902 1.00 10.32 289 THR B C 1
ATOM 2110 O O . THR A 1 288 ? 2.102 14.689 20.855 1.00 10.38 289 THR B O 1
ATOM 2114 N N . GLU A 1 289 ? 1.349 16.330 22.205 1.00 9.93 290 GLU B N 1
ATOM 2115 C CA . GLU A 1 289 ? 0.217 16.693 21.308 1.00 9.77 290 GLU B CA 1
ATOM 2116 C C . GLU A 1 289 ? 0.676 17.269 19.941 1.00 10.68 290 GLU B C 1
ATOM 2117 O O . GLU A 1 289 ? -0.174 17.359 19.018 1.00 10.39 290 GLU B O 1
ATOM 2123 N N . THR A 1 290 ? 1.929 17.718 19.812 1.00 9.84 291 THR B N 1
ATOM 2124 C CA . THR A 1 290 ? 2.489 18.301 18.573 1.00 10.07 291 THR B CA 1
ATOM 2125 C C . THR A 1 290 ? 3.732 17.550 18.096 1.00 9.83 291 THR B C 1
ATOM 2126 O O . THR A 1 290 ? 4.171 17.848 16.980 1.00 10.90 291 THR B O 1
ATOM 2130 N N . ASN A 1 291 ? 4.312 16.631 18.870 1.00 9.66 292 ASN B N 1
ATOM 2131 C CA . ASN A 1 291 ? 5.721 16.226 18.637 1.00 9.95 292 ASN B CA 1
ATOM 2132 C C . ASN A 1 291 ? 6.570 17.506 18.541 1.00 10.26 292 ASN B C 1
ATOM 2133 O O . ASN A 1 291 ? 6.221 18.564 19.096 1.00 10.60 292 ASN B O 1
ATOM 2138 N N . VAL A 1 292 ? 7.692 17.433 17.852 1.00 9.64 293 VAL B N 1
ATOM 2139 C CA . VAL A 1 292 ? 8.574 18.611 17.682 1.00 9.77 293 VAL B CA 1
ATOM 2140 C C . VAL A 1 292 ? 7.890 19.618 16.778 1.00 9.62 293 VAL B C 1
ATOM 2141 O O . VAL A 1 292 ? 7.637 19.305 15.597 1.00 10.98 293 VAL B O 1
ATOM 2145 N N . CYS A 1 293 ? 7.692 20.823 17.275 1.00 10.01 294 CYS B N 1
ATOM 2146 C CA . CYS A 1 293 ? 7.028 21.895 16.502 1.00 10.21 294 CYS B CA 1
ATOM 2147 C C . CYS A 1 293 ? 7.854 23.185 16.466 1.00 10.33 294 CYS B C 1
ATOM 2148 O O . CYS A 1 293 ? 7.539 24.048 15.614 1.00 10.89 294 CYS B O 1
ATOM 2151 N N . VAL A 1 294 ? 8.945 23.252 17.234 1.00 10.18 295 VAL B N 1
ATOM 2152 C CA . VAL A 1 294 ? 9.844 24.433 17.214 1.00 10.43 295 VAL B CA 1
ATOM 2153 C C . VAL A 1 294 ? 11.260 23.879 17.370 1.00 9.99 295 VAL B C 1
ATOM 2154 O O . VAL A 1 294 ? 11.448 22.923 18.115 1.00 9.62 295 VAL B O 1
ATOM 2158 N N . ALA A 1 295 ? 12.215 24.422 16.616 1.00 10.06 296 ALA B N 1
ATOM 2159 C CA . ALA A 1 295 ? 13.582 23.862 16.579 1.00 10.37 296 ALA B CA 1
ATOM 2160 C C . ALA A 1 295 ? 14.608 24.986 16.406 1.00 10.75 296 ALA B C 1
ATOM 2161 O O . ALA A 1 295 ? 14.338 25.992 15.708 1.00 11.27 296 ALA B O 1
ATOM 2163 N N . TYR A 1 296 ? 15.769 24.778 16.979 1.00 10.40 297 TYR B N 1
ATOM 2164 C CA . TYR A 1 296 ? 16.926 25.684 16.885 1.00 10.96 297 TYR B CA 1
ATOM 2165 C C . TYR A 1 296 ? 18.194 24.869 16.703 1.00 11.65 297 TYR B C 1
ATOM 2166 O O . TYR A 1 296 ? 18.452 23.962 17.487 1.00 12.39 297 TYR B O 1
ATOM 2175 N N . ALA A 1 297 ? 19.020 25.243 15.731 1.00 12.12 298 ALA B N 1
ATOM 2176 C CA . ALA A 1 297 ? 20.374 24.652 15.560 1.00 13.52 298 ALA B CA 1
ATOM 2177 C C . ALA A 1 297 ? 21.369 25.596 16.228 1.00 13.77 298 ALA B C 1
ATOM 2178 O O . ALA A 1 297 ? 21.363 26.832 15.919 1.00 14.36 298 ALA B O 1
ATOM 2180 N N . ILE A 1 298 ? 22.155 25.073 17.169 1.00 13.20 299 ILE B N 1
ATOM 2181 C CA . ILE A 1 298 ? 23.065 25.934 17.970 1.00 16.58 299 ILE B CA 1
ATOM 2182 C C . ILE A 1 298 ? 24.181 26.456 17.060 1.00 17.36 299 ILE B C 1
ATOM 2183 O O . ILE A 1 298 ? 24.701 25.687 16.226 1.00 15.86 299 ILE B O 1
ATOM 2188 N N . ASP A 1 299 ? 24.498 27.733 17.209 1.00 20.29 300 ASP B N 1
ATOM 2189 C CA . ASP A 1 299 ? 25.700 28.372 16.607 1.00 25.02 300 ASP B CA 1
ATOM 2190 C C . ASP A 1 299 ? 26.708 28.483 17.752 1.00 24.50 300 ASP B C 1
ATOM 2191 O O . ASP A 1 299 ? 26.485 29.283 18.649 1.00 27.81 300 ASP B O 1
ATOM 2196 N N . ARG A 1 300 ? 27.708 27.631 17.762 1.00 25.49 301 ARG B N 1
ATOM 2197 C CA . ARG A 1 300 ? 28.736 27.617 18.833 1.00 32.36 301 ARG B CA 1
ATOM 2198 C C . ARG A 1 300 ? 29.371 29.007 19.025 1.00 37.03 301 ARG B C 1
ATOM 2199 O O . ARG A 1 300 ? 29.738 29.313 20.174 1.00 37.30 301 ARG B O 1
ATOM 2207 N N . ALA A 1 301 ? 29.402 29.868 18.008 1.00 38.31 302 ALA B N 1
ATOM 2208 C CA . ALA A 1 301 ? 29.973 31.232 18.138 1.00 40.95 302 ALA B CA 1
ATOM 2209 C C . ALA A 1 301 ? 29.030 32.111 18.965 1.00 42.71 302 ALA B C 1
ATOM 2210 O O . ALA A 1 301 ? 29.523 32.833 19.850 1.00 44.06 302 ALA B O 1
ATOM 2212 N N . ARG A 1 302 ? 27.727 32.045 18.695 1.00 36.09 303 ARG B N 1
ATOM 2213 C CA . ARG A 1 302 ? 26.695 32.845 19.401 1.00 37.87 303 ARG B CA 1
ATOM 2214 C C . ARG A 1 302 ? 26.528 32.329 20.844 1.00 38.56 303 ARG B C 1
ATOM 2215 O O . ARG A 1 302 ? 26.034 33.108 21.689 1.00 37.02 303 ARG B O 1
ATOM 2217 N N . LEU A 1 303 ? 26.878 31.068 21.136 1.00 35.35 304 LEU B N 1
ATOM 2218 C CA . LEU A 1 303 ? 26.414 30.398 22.379 1.00 33.37 304 LEU B CA 1
ATOM 2219 C C . LEU A 1 303 ? 26.940 31.127 23.625 1.00 31.51 304 LEU B C 1
ATOM 2220 O O . LEU A 1 303 ? 26.183 31.249 24.575 1.00 30.05 304 LEU B O 1
ATOM 2225 N N . ALA A 1 304 ? 28.172 31.649 23.601 1.00 36.27 305 ALA B N 1
ATOM 2226 C CA . ALA A 1 304 ? 28.817 32.312 24.763 1.00 36.15 305 ALA B CA 1
ATOM 2227 C C . ALA A 1 304 ? 27.986 33.511 25.209 1.00 36.46 305 ALA B C 1
ATOM 2228 O O . ALA A 1 304 ? 27.965 33.786 26.408 1.00 37.82 305 ALA B O 1
ATOM 2230 N N . MET A 1 305 ? 27.350 34.204 24.273 1.00 30.28 306 MET B N 1
ATOM 2231 C CA . MET A 1 305 ? 26.539 35.410 24.559 1.00 33.90 306 MET B CA 1
ATOM 2232 C C . MET A 1 305 ? 25.098 35.032 24.948 1.00 31.94 306 MET B C 1
ATOM 2233 O O . MET A 1 305 ? 24.345 35.960 25.278 1.00 34.07 306 MET B O 1
ATOM 2235 N N . LEU A 1 306 ? 24.682 33.761 24.854 1.00 27.24 307 LEU B N 1
ATOM 2236 C CA . LEU A 1 306 ? 23.255 33.393 25.122 1.00 25.87 307 LEU B CA 1
ATOM 2237 C C . LEU A 1 306 ? 23.079 33.102 26.610 1.00 21.93 307 LEU B C 1
ATOM 2238 O O . LEU A 1 306 ? 23.932 32.419 27.160 1.00 22.52 307 LEU B O 1
ATOM 2243 N N . LYS A 1 307 ? 22.016 33.606 27.248 1.00 19.99 308 LYS B N 1
ATOM 2244 C CA . LYS A 1 307 ? 21.717 33.234 28.653 1.00 19.57 308 LYS B CA 1
ATOM 2245 C C . LYS A 1 307 ? 20.835 31.989 28.685 1.00 16.16 308 LYS B C 1
ATOM 2246 O O . LYS A 1 307 ? 20.822 31.351 29.724 1.00 14.98 308 LYS B O 1
ATOM 2252 N N . GLN A 1 308 ? 20.072 31.773 27.616 1.00 14.42 309 GLN B N 1
ATOM 2253 C CA . GLN A 1 308 ? 19.182 30.594 27.399 1.00 13.61 309 GLN B CA 1
ATOM 2254 C C . GLN A 1 308 ? 19.353 30.148 25.955 1.00 12.40 309 GLN B C 1
ATOM 2255 O O . GLN A 1 308 ? 19.477 30.973 25.070 1.00 11.98 309 GLN B O 1
ATOM 2261 N N . VAL A 1 309 ? 19.330 28.844 25.716 1.00 11.86 310 VAL B N 1
ATOM 2262 C CA . VAL A 1 309 ? 19.318 28.342 24.327 1.00 10.20 310 VAL B CA 1
ATOM 2263 C C . VAL A 1 309 ? 17.895 28.539 23.804 1.00 11.30 310 VAL B C 1
ATOM 2264 O O . VAL A 1 309 ? 16.948 28.025 24.416 1.00 11.01 310 VAL B O 1
ATOM 2268 N N . PRO A 1 310 ? 17.687 29.295 22.701 1.00 11.37 311 PRO B N 1
ATOM 2269 C CA . PRO A 1 310 ? 16.361 29.383 22.086 1.00 11.76 311 PRO B CA 1
ATOM 2270 C C . PRO A 1 310 ? 15.788 28.011 21.726 1.00 11.09 311 PRO B C 1
ATOM 2271 O O . PRO A 1 310 ? 16.528 27.127 21.353 1.00 9.26 311 PRO B O 1
ATOM 2275 N N . ILE A 1 311 ? 14.466 27.848 21.843 1.00 10.28 312 ILE B N 1
ATOM 2276 C CA . ILE A 1 311 ? 13.793 26.686 21.189 1.00 11.01 312 ILE B CA 1
ATOM 2277 C C . ILE A 1 311 ? 13.693 26.974 19.698 1.00 11.55 312 ILE B C 1
ATOM 2278 O O . ILE A 1 311 ? 13.545 26.052 18.927 1.00 11.12 312 ILE B O 1
ATOM 2283 N N . GLY A 1 312 ? 13.795 28.230 19.261 1.00 10.60 313 GLY B N 1
ATOM 2284 C CA . GLY A 1 312 ? 13.967 28.532 17.836 1.00 11.16 313 GLY B CA 1
ATOM 2285 C C . GLY A 1 312 ? 12.685 28.936 17.130 1.00 11.63 313 GLY B C 1
ATOM 2286 O O . GLY A 1 312 ? 11.978 29.842 17.599 1.00 11.35 313 GLY B O 1
ATOM 2287 N N . LEU A 1 313 ? 12.460 28.412 15.938 1.00 11.67 314 LEU B N 1
ATOM 2288 C CA . LEU A 1 313 ? 11.312 28.834 15.115 1.00 11.81 314 LEU B CA 1
ATOM 2289 C C . LEU A 1 313 ? 10.431 27.636 14.795 1.00 11.16 314 LEU B C 1
ATOM 2290 O O . LEU A 1 313 ? 10.885 26.488 14.746 1.00 10.71 314 LEU B O 1
ATOM 2295 N N . PRO A 1 314 ? 9.127 27.882 14.567 1.00 12.22 315 PRO B N 1
ATOM 2296 C CA . PRO A 1 314 ? 8.211 26.810 14.236 1.00 11.74 315 PRO B CA 1
ATOM 2297 C C . PRO A 1 314 ? 8.664 26.122 12.956 1.00 11.86 315 PRO B C 1
ATOM 2298 O O . PRO A 1 314 ? 9.230 26.762 12.066 1.00 12.43 315 PRO B O 1
ATOM 2302 N N . LEU A 1 315 ? 8.423 24.814 12.874 1.00 12.14 316 LEU B N 1
ATOM 2303 C CA . LEU A 1 315 ? 8.741 24.034 11.677 1.00 13.35 316 LEU B CA 1
ATOM 2304 C C . LEU A 1 315 ? 8.025 24.624 10.464 1.00 13.12 316 LEU B C 1
ATOM 2305 O O . LEU A 1 315 ? 6.847 25.067 10.594 1.00 12.52 316 LEU B O 1
ATOM 2310 N N . GLU A 1 316 ? 8.667 24.490 9.318 1.00 14.17 317 GLU B N 1
ATOM 2311 C CA . GLU A 1 316 ? 8.024 24.839 8.030 1.00 16.26 317 GLU B CA 1
ATOM 2312 C C . GLU A 1 316 ? 6.672 24.114 7.958 1.00 15.38 317 GLU B C 1
ATOM 2313 O O . GLU A 1 316 ? 6.633 22.896 8.206 1.00 14.58 317 GLU B O 1
ATOM 2319 N N . GLY A 1 317 ? 5.601 24.794 7.569 1.00 15.31 318 GLY B N 1
ATOM 2320 C CA . GLY A 1 317 ? 4.264 24.183 7.468 1.00 15.18 318 GLY B CA 1
ATOM 2321 C C . GLY A 1 317 ? 3.437 24.364 8.735 1.00 14.87 318 GLY B C 1
ATOM 2322 O O . GLY A 1 317 ? 2.236 24.064 8.714 1.00 17.48 318 GLY B O 1
ATOM 2323 N N . LEU A 1 318 ? 4.023 24.858 9.813 1.00 13.35 319 LEU B N 1
ATOM 2324 C CA . LEU A 1 318 ? 3.280 25.214 11.052 1.00 12.57 319 LEU B CA 1
ATOM 2325 C C . LEU A 1 318 ? 3.181 26.733 11.223 1.00 14.50 319 LEU B C 1
ATOM 2326 O O . LEU A 1 318 ? 4.020 27.531 10.670 1.00 16.27 319 LEU B O 1
ATOM 2331 N N . THR A 1 319 ? 2.244 27.142 12.053 1.00 14.59 320 THR B N 1
ATOM 2332 C CA . THR A 1 319 ? 2.118 28.555 12.455 1.00 16.53 320 THR B CA 1
ATOM 2333 C C . THR A 1 319 ? 2.011 28.623 13.985 1.00 15.24 320 THR B C 1
ATOM 2334 O O . THR A 1 319 ? 1.698 27.627 14.661 1.00 16.01 320 THR B O 1
ATOM 2338 N N . ALA A 1 320 ? 2.292 29.789 14.526 1.00 13.55 321 ALA B N 1
ATOM 2339 C CA . ALA A 1 320 ? 2.297 29.985 15.976 1.00 14.51 321 ALA B CA 1
ATOM 2340 C C . ALA A 1 320 ? 1.653 31.320 16.316 1.00 14.54 321 ALA B C 1
ATOM 2341 O O . ALA A 1 320 ? 1.738 32.253 15.494 1.00 14.73 321 ALA B O 1
ATOM 2343 N N . GLN A 1 321 ? 1.118 31.369 17.515 1.00 15.32 322 GLN B N 1
ATOM 2344 C CA . GLN A 1 321 ? 0.584 32.598 18.132 1.00 15.38 322 GLN B CA 1
ATOM 2345 C C . GLN A 1 321 ? 1.076 32.608 19.571 1.00 16.97 322 GLN B C 1
ATOM 2346 O O . GLN A 1 321 ? 1.303 31.529 20.141 1.00 16.28 322 GLN B O 1
ATOM 2352 N N . LEU A 1 322 ? 1.256 33.792 20.140 1.00 12.87 323 LEU B N 1
ATOM 2353 C CA . LEU A 1 322 ? 1.509 33.956 21.582 1.00 13.90 323 LEU B CA 1
ATOM 2354 C C . LEU A 1 322 ? 0.245 34.571 22.165 1.00 14.95 323 LEU B C 1
ATOM 2355 O O . LEU A 1 322 ? -0.190 35.652 21.698 1.00 15.64 323 LEU B O 1
ATOM 2360 N N . GLU A 1 323 ? -0.290 33.945 23.181 1.00 14.64 324 GLU B N 1
ATOM 2361 C CA . GLU A 1 323 ? -1.470 34.488 23.875 1.00 16.37 324 GLU B CA 1
ATOM 2362 C C . GLU A 1 323 ? -0.968 35.294 25.077 1.00 15.84 324 GLU B C 1
ATOM 2363 O O . GLU A 1 323 ? -0.392 34.718 25.984 1.00 16.22 324 GLU B O 1
ATOM 2369 N N . ASP A 1 324 ? -1.220 36.611 25.070 1.00 17.56 325 ASP B N 1
ATOM 2370 C CA . ASP A 1 324 ? -0.741 37.556 26.095 1.00 19.95 325 ASP B CA 1
ATOM 2371 C C . ASP A 1 324 ? -1.588 37.395 27.369 1.00 23.37 325 ASP B C 1
ATOM 2372 O O . ASP A 1 324 ? -2.584 36.572 27.352 1.00 20.88 325 ASP B O 1
ATOM 2377 N N . GLU A 1 325 ? -1.215 38.136 28.419 1.00 26.18 326 GLU B N 1
ATOM 2378 C CA . GLU A 1 325 ? -1.882 38.084 29.754 1.00 32.12 326 GLU B CA 1
ATOM 2379 C C . GLU A 1 325 ? -3.354 38.516 29.662 1.00 30.90 326 GLU B C 1
ATOM 2380 O O . GLU A 1 325 ? -4.100 38.149 30.569 1.00 33.33 326 GLU B O 1
ATOM 2386 N N . ASN A 1 326 ? -3.757 39.226 28.604 1.00 28.72 327 ASN B N 1
ATOM 2387 C CA . ASN A 1 326 ? -5.135 39.718 28.334 1.00 29.97 327 ASN B CA 1
ATOM 2388 C C . ASN A 1 326 ? -5.967 38.656 27.603 1.00 29.21 327 ASN B C 1
ATOM 2389 O O . ASN A 1 326 ? -7.162 38.928 27.319 1.00 27.79 327 ASN B O 1
ATOM 2394 N N . GLY A 1 327 ? -5.369 37.523 27.217 1.00 26.41 328 GLY B N 1
ATOM 2395 C CA . GLY A 1 327 ? -6.056 36.502 26.397 1.00 23.52 328 GLY B CA 1
ATOM 2396 C C . GLY A 1 327 ? -6.056 36.807 24.922 1.00 22.66 328 GLY B C 1
ATOM 2397 O O . GLY A 1 327 ? -6.694 36.064 24.182 1.00 25.42 328 GLY B O 1
ATOM 2398 N N . ASP A 1 328 ? -5.312 37.811 24.453 1.00 22.28 329 ASP B N 1
ATOM 2399 C CA . ASP A 1 328 ? -5.285 38.162 23.009 1.00 22.59 329 ASP B CA 1
ATOM 2400 C C . ASP A 1 328 ? -4.128 37.426 22.329 1.00 17.90 329 ASP B C 1
ATOM 2401 O O . ASP A 1 328 ? -3.028 37.377 22.892 1.00 20.28 329 ASP B O 1
ATOM 2406 N N . ARG A 1 329 ? -4.397 36.861 21.165 1.00 19.72 330 ARG B N 1
ATOM 2407 C CA . ARG A 1 329 ? -3.464 35.990 20.413 1.00 19.28 330 ARG B CA 1
ATOM 2408 C C . ARG A 1 329 ? -2.746 36.846 19.377 1.00 20.74 330 ARG B C 1
ATOM 2409 O O . ARG A 1 329 ? -3.431 37.370 18.471 1.00 26.25 330 ARG B O 1
ATOM 2417 N N . HIS A 1 330 ? -1.422 36.965 19.501 1.00 18.58 331 HIS B N 1
ATOM 2418 C CA . HIS A 1 330 ? -0.557 37.703 18.546 1.00 16.62 331 HIS B CA 1
ATOM 2419 C C . HIS A 1 330 ? 0.076 36.717 17.593 1.00 17.26 331 HIS B C 1
ATOM 2420 O O . HIS A 1 330 ? 0.679 35.731 18.050 1.00 15.98 331 HIS B O 1
ATOM 2427 N N . PRO A 1 331 ? -0.018 36.942 16.273 1.00 17.98 332 PRO B N 1
ATOM 2428 C CA . PRO A 1 331 ? 0.611 36.046 15.319 1.00 17.47 332 PRO B CA 1
ATOM 2429 C C . PRO A 1 331 ? 2.125 36.155 15.502 1.00 17.30 332 PRO B C 1
ATOM 2430 O O . PRO A 1 331 ? 2.655 37.245 15.685 1.00 16.92 332 PRO B O 1
ATOM 2434 N N . LEU A 1 332 ? 2.816 35.028 15.441 1.00 15.74 333 LEU B N 1
ATOM 2435 C CA . LEU A 1 332 ? 4.285 35.081 15.574 1.00 17.66 333 LEU B CA 1
ATOM 2436 C C . LEU A 1 332 ? 4.837 35.675 14.271 1.00 17.03 333 LEU B C 1
ATOM 2437 O O . LEU A 1 332 ? 4.347 35.314 13.167 1.00 18.73 333 LEU B O 1
ATOM 2442 N N . THR A 1 333 ? 5.760 36.626 14.404 1.00 17.07 334 THR B N 1
ATOM 2443 C CA . THR A 1 333 ? 6.551 37.180 13.295 1.00 16.97 334 THR B CA 1
ATOM 2444 C C . THR A 1 333 ? 7.990 37.282 13.779 1.00 17.57 334 THR B C 1
ATOM 2445 O O . THR A 1 333 ? 8.203 37.212 15.009 1.00 15.13 334 THR B O 1
ATOM 2449 N N . ALA A 1 334 ? 8.926 37.517 12.869 1.00 18.73 335 ALA B N 1
ATOM 2450 C CA . ALA A 1 334 ? 10.347 37.667 13.249 1.00 19.08 335 ALA B CA 1
ATOM 2451 C C . ALA A 1 334 ? 10.496 38.879 14.166 1.00 18.71 335 ALA B C 1
ATOM 2452 O O . ALA A 1 334 ? 11.399 38.860 14.974 1.00 17.25 335 ALA B O 1
ATOM 2454 N N . GLN A 1 335 ? 9.661 39.916 13.983 1.00 19.51 336 GLN B N 1
ATOM 2455 C CA . GLN A 1 335 ? 9.772 41.232 14.661 1.00 19.17 336 GLN B CA 1
ATOM 2456 C C . GLN A 1 335 ? 9.100 41.238 16.033 1.00 16.00 336 GLN B C 1
ATOM 2457 O O . GLN A 1 335 ? 9.319 42.164 16.828 1.00 15.28 336 GLN B O 1
ATOM 2463 N N . LEU A 1 336 ? 8.258 40.245 16.346 1.00 14.62 337 LEU B N 1
ATOM 2464 C CA . LEU A 1 336 ? 7.486 40.254 17.613 1.00 13.66 337 LEU B CA 1
ATOM 2465 C C . LEU A 1 336 ? 8.416 40.213 18.828 1.00 13.51 337 LEU B C 1
ATOM 2466 O O . LEU A 1 336 ? 9.360 39.400 18.858 1.00 15.14 337 LEU B O 1
ATOM 2471 N N . ARG A 1 337 ? 8.179 41.087 19.807 1.00 13.98 338 ARG B N 1
ATOM 2472 C CA . ARG A 1 337 ? 8.938 41.139 21.061 1.00 15.11 338 ARG B CA 1
ATOM 2473 C C . ARG A 1 337 ? 7.911 41.151 22.185 1.00 17.46 338 ARG B C 1
ATOM 2474 O O . ARG A 1 337 ? 7.292 42.223 22.494 1.00 17.81 338 ARG B O 1
ATOM 2482 N N . LEU A 1 338 ? 7.578 39.970 22.632 1.00 15.29 339 LEU B N 1
ATOM 2483 C CA . LEU A 1 338 ? 6.424 39.717 23.518 1.00 16.06 339 LEU B CA 1
ATOM 2484 C C . LEU A 1 338 ? 6.648 38.362 24.185 1.00 15.17 339 LEU B C 1
ATOM 2485 O O . LEU A 1 338 ? 7.319 37.522 23.573 1.00 13.60 339 LEU B O 1
ATOM 2490 N N . SER A 1 339 ? 6.151 38.220 25.396 1.00 15.51 340 SER B N 1
ATOM 2491 C CA . SER A 1 339 ? 6.025 36.914 26.091 1.00 15.19 340 SER B CA 1
ATOM 2492 C C . SER A 1 339 ? 4.535 36.540 26.111 1.00 15.46 340 SER B C 1
ATOM 2493 O O . SER A 1 339 ? 3.676 37.428 26.368 1.00 16.13 340 SER B O 1
ATOM 2496 N N . GLY A 1 340 ? 4.226 35.250 25.951 1.00 14.27 341 GLY B N 1
ATOM 2497 C CA . GLY A 1 340 ? 2.856 34.774 26.051 1.00 12.96 341 GLY B CA 1
ATOM 2498 C C . GLY A 1 340 ? 2.824 33.262 25.972 1.00 13.40 341 GLY B C 1
ATOM 2499 O O . GLY A 1 340 ? 3.874 32.615 25.756 1.00 13.47 341 GLY B O 1
ATOM 2500 N N . GLU A 1 341 ? 1.639 32.702 26.084 1.00 14.12 342 GLU B N 1
ATOM 2501 C CA . GLU A 1 341 ? 1.485 31.228 25.941 1.00 14.00 342 GLU B CA 1
ATOM 2502 C C . GLU A 1 341 ? 1.606 30.872 24.466 1.00 13.31 342 GLU B C 1
ATOM 2503 O O . GLU A 1 341 ? 0.959 31.503 23.655 1.00 13.30 342 GLU B O 1
ATOM 2509 N N . LEU A 1 342 ? 2.460 29.906 24.125 1.00 11.88 343 LEU B N 1
ATOM 2510 C CA . LEU A 1 342 ? 2.639 29.469 22.726 1.00 10.76 343 LEU B CA 1
ATOM 2511 C C . LEU A 1 342 ? 1.418 28.607 22.340 1.00 10.24 343 LEU B C 1
ATOM 2512 O O . LEU A 1 342 ? 1.146 27.555 22.997 1.00 10.80 343 LEU B O 1
ATOM 2517 N N . LEU A 1 343 ? 0.766 28.968 21.266 1.00 10.97 344 LEU B N 1
ATOM 2518 C CA . LEU A 1 343 ? -0.256 28.145 20.596 1.00 12.29 344 LEU B CA 1
ATOM 2519 C C . LEU A 1 343 ? 0.286 27.742 19.232 1.00 13.80 344 LEU B C 1
ATOM 2520 O O . LEU A 1 343 ? 0.716 28.585 18.465 1.00 13.28 344 LEU B O 1
ATOM 2525 N N . ILE A 1 344 ? 0.263 26.456 18.924 1.00 12.84 345 ILE B N 1
ATOM 2526 C CA . ILE A 1 344 ? 0.825 25.905 17.675 1.00 13.31 345 ILE B CA 1
ATOM 2527 C C . ILE A 1 344 ? -0.320 25.422 16.798 1.00 13.52 345 ILE B C 1
ATOM 2528 O O . ILE A 1 344 ? -1.248 24.790 17.338 1.00 15.15 345 ILE B O 1
ATOM 2533 N N . SER A 1 345 ? -0.237 25.672 15.498 1.00 15.09 346 SER B N 1
ATOM 2534 C CA . SER A 1 345 ? -1.252 25.226 14.518 1.00 14.10 346 SER B CA 1
ATOM 2535 C C . SER A 1 345 ? -0.602 24.545 13.323 1.00 15.12 346 SER B C 1
ATOM 2536 O O . SER A 1 345 ? 0.488 24.933 12.881 1.00 14.27 346 SER B O 1
ATOM 2539 N N . GLY A 1 346 ? -1.253 23.514 12.824 1.00 12.58 347 GLY B N 1
ATOM 2540 C CA . GLY A 1 346 ? -0.774 22.828 11.634 1.00 12.33 347 GLY B CA 1
ATOM 2541 C C . GLY A 1 346 ? -0.888 21.323 11.759 1.00 13.21 347 GLY B C 1
ATOM 2542 O O . GLY A 1 346 ? -1.545 20.835 12.692 1.00 13.68 347 GLY B O 1
ATOM 2543 N N . PRO A 1 347 ? -0.401 20.592 10.749 1.00 13.30 348 PRO B N 1
ATOM 2544 C CA . PRO A 1 347 ? -0.638 19.144 10.678 1.00 14.02 348 PRO B CA 1
ATOM 2545 C C . PRO A 1 347 ? 0.000 18.321 11.803 1.00 13.34 348 PRO B C 1
ATOM 2546 O O . PRO A 1 347 ? -0.218 17.105 11.838 1.00 14.49 348 PRO B O 1
ATOM 2550 N N . CYS A 1 348 ? 0.850 18.922 12.622 1.00 12.92 349 CYS B N 1
ATOM 2551 C CA . CYS A 1 348 ? 1.465 18.250 13.793 1.00 12.60 349 CYS B CA 1
ATOM 2552 C C . CYS A 1 348 ? 0.451 18.023 14.906 1.00 12.26 349 CYS B C 1
ATOM 2553 O O . CYS A 1 348 ? 0.752 17.252 15.824 1.00 11.86 349 CYS B O 1
ATOM 2556 N N . VAL A 1 349 ? -0.721 18.657 14.899 1.00 12.16 350 VAL B N 1
ATOM 2557 C CA . VAL A 1 349 ? -1.527 18.733 16.140 1.00 10.97 350 VAL B CA 1
ATOM 2558 C C . VAL A 1 349 ? -2.423 17.487 16.222 1.00 11.32 350 VAL B C 1
ATOM 2559 O O . VAL A 1 349 ? -3.166 17.184 15.254 1.00 12.21 350 VAL B O 1
ATOM 2563 N N . THR A 1 350 ? -2.437 16.832 17.385 1.00 12.02 351 THR B N 1
ATOM 2564 C CA . THR A 1 350 ? -3.289 15.646 17.676 1.00 10.48 351 THR B CA 1
ATOM 2565 C C . THR A 1 350 ? -4.725 15.950 17.281 1.00 11.63 351 THR B C 1
ATOM 2566 O O . THR A 1 350 ? -5.231 17.023 17.568 1.00 11.36 351 THR B O 1
ATOM 2570 N N . PRO A 1 351 ? -5.444 14.982 16.695 1.00 11.27 352 PRO B N 1
ATOM 2571 C CA . PRO A 1 351 ? -6.891 15.156 16.521 1.00 13.10 352 PRO B CA 1
ATOM 2572 C C . PRO A 1 351 ? -7.641 15.271 17.845 1.00 12.88 352 PRO B C 1
ATOM 2573 O O . PRO A 1 351 ? -8.779 15.804 17.865 1.00 13.43 352 PRO B O 1
ATOM 2577 N N . GLY A 1 352 ? -7.022 14.811 18.942 1.00 11.24 353 GLY B N 1
ATOM 2578 C CA . GLY A 1 352 ? -7.538 14.995 20.305 1.00 12.17 353 GLY B CA 1
ATOM 2579 C C . GLY A 1 352 ? -7.247 13.863 21.278 1.00 10.35 353 GLY B C 1
ATOM 2580 O O . GLY A 1 352 ? -6.663 12.818 20.886 1.00 10.99 353 GLY B O 1
ATOM 2581 N N . TYR A 1 353 ? -7.567 14.087 22.539 1.00 10.44 354 TYR B N 1
ATOM 2582 C CA . TYR A 1 353 ? -7.385 13.048 23.600 1.00 10.73 354 TYR B CA 1
ATOM 2583 C C . TYR A 1 353 ? -8.355 11.901 23.339 1.00 12.13 354 TYR B C 1
ATOM 2584 O O . TYR A 1 353 ? -9.524 12.162 22.944 1.00 11.58 354 TYR B O 1
ATOM 2593 N N . SER A 1 354 ? -7.923 10.666 23.598 1.00 11.12 355 SER B N 1
ATOM 2594 C CA . SER A 1 354 ? -8.719 9.470 23.253 1.00 11.66 355 SER B CA 1
ATOM 2595 C C . SER A 1 354 ? -9.804 9.221 24.303 1.00 12.38 355 SER B C 1
ATOM 2596 O O . SER A 1 354 ? -10.860 8.685 23.935 1.00 14.57 355 SER B O 1
ATOM 2599 N N . ASN A 1 355 ? -9.567 9.549 25.570 1.00 11.48 356 ASN B N 1
ATOM 2600 C CA . ASN A 1 355 ? -10.359 8.978 26.678 1.00 12.32 356 ASN B CA 1
ATOM 2601 C C . ASN A 1 355 ? -10.787 10.002 27.717 1.00 13.54 356 ASN B C 1
ATOM 2602 O O . ASN A 1 355 ? -11.470 9.609 28.698 1.00 13.79 356 ASN B O 1
ATOM 2607 N N . VAL A 1 356 ? -10.449 11.263 27.533 1.00 13.36 357 VAL B N 1
ATOM 2608 C CA . VAL A 1 356 ? -10.806 12.311 28.508 1.00 14.10 357 VAL B CA 1
ATOM 2609 C C . VAL A 1 356 ? -11.124 13.576 27.735 1.00 13.90 357 VAL B C 1
ATOM 2610 O O . VAL A 1 356 ? -10.640 13.745 26.591 1.00 13.61 357 VAL B O 1
ATOM 2614 N N . VAL A 1 357 ? -11.903 14.419 28.374 1.00 13.78 358 VAL B N 1
ATOM 2615 C CA . VAL A 1 357 ? -12.212 15.770 27.846 1.00 15.66 358 VAL B CA 1
ATOM 2616 C C . VAL A 1 357 ? -11.350 16.768 28.602 1.00 15.98 358 VAL B C 1
ATOM 2617 O O . VAL A 1 357 ? -11.410 16.810 29.834 1.00 15.81 358 VAL B O 1
ATOM 2621 N N . VAL A 1 358 ? -10.633 17.601 27.859 1.00 16.58 359 VAL B N 1
ATOM 2622 C CA . VAL A 1 358 ? -9.844 18.728 28.392 1.00 16.11 359 VAL B CA 1
ATOM 2623 C C . VAL A 1 358 ? -10.394 19.974 27.711 1.00 15.69 359 VAL B C 1
ATOM 2624 O O . VAL A 1 358 ? -10.121 20.250 26.524 1.00 15.87 359 VAL B O 1
ATOM 2628 N N . PRO A 1 359 ? -11.323 20.682 28.382 1.00 18.91 360 PRO B N 1
ATOM 2629 C CA . PRO A 1 359 ? -12.052 21.756 27.703 1.00 19.23 360 PRO B CA 1
ATOM 2630 C C . PRO A 1 359 ? -11.171 22.841 27.055 1.00 18.89 360 PRO B C 1
ATOM 2631 O O . PRO A 1 359 ? -11.520 23.256 25.939 1.00 19.49 360 PRO B O 1
ATOM 2635 N N . ARG A 1 360 ? -10.044 23.202 27.669 1.00 18.17 361 ARG B N 1
ATOM 2636 C CA . ARG A 1 360 ? -9.085 24.189 27.079 1.00 21.12 361 ARG B CA 1
ATOM 2637 C C . ARG A 1 360 ? -8.721 23.749 25.640 1.00 17.27 361 ARG B C 1
ATOM 2638 O O . ARG A 1 360 ? -8.622 24.579 24.742 1.00 17.43 361 ARG B O 1
ATOM 2646 N N . GLN A 1 361 ? -8.526 22.456 25.386 1.00 16.93 362 GLN B N 1
ATOM 2647 C CA . GLN A 1 361 ? -8.069 22.000 24.056 1.00 15.76 362 GLN B CA 1
ATOM 2648 C C . GLN A 1 361 ? -9.247 21.646 23.146 1.00 16.18 362 GLN B C 1
ATOM 2649 O O . GLN A 1 361 ? -9.028 21.407 21.960 1.00 16.96 362 GLN B O 1
ATOM 2655 N N . ALA A 1 362 ? -10.487 21.556 23.639 1.00 20.63 363 ALA B N 1
ATOM 2656 C CA . ALA A 1 362 ? -11.593 20.942 22.869 1.00 21.61 363 ALA B CA 1
ATOM 2657 C C . ALA A 1 362 ? -11.992 21.790 21.661 1.00 21.68 363 ALA B C 1
ATOM 2658 O O . ALA A 1 362 ? -12.290 21.178 20.635 1.00 21.29 363 ALA B O 1
ATOM 2660 N N . ALA A 1 363 ? -11.918 23.128 21.700 1.00 26.39 364 ALA B N 1
ATOM 2661 C CA . ALA A 1 363 ? -12.168 23.923 20.471 1.00 31.61 364 ALA B CA 1
ATOM 2662 C C . ALA A 1 363 ? -10.847 24.327 19.800 1.00 30.71 364 ALA B C 1
ATOM 2663 O O . ALA A 1 363 ? -10.919 25.178 18.895 1.00 34.94 364 ALA B O 1
ATOM 2665 N N . LEU A 1 364 ? -9.718 23.697 20.164 1.00 25.45 365 LEU B N 1
ATOM 2666 C CA . LEU A 1 364 ? -8.396 23.915 19.497 1.00 20.58 365 LEU B CA 1
ATOM 2667 C C . LEU A 1 364 ? -8.030 22.678 18.663 1.00 15.68 365 LEU B C 1
ATOM 2668 O O . LEU A 1 364 ? -7.867 22.789 17.434 1.00 16.76 365 LEU B O 1
ATOM 2673 N N . HIS A 1 365 ? -7.993 21.478 19.262 1.00 16.39 366 HIS B N 1
ATOM 2674 C CA . HIS A 1 365 ? -7.554 20.252 18.561 1.00 14.88 366 HIS B CA 1
ATOM 2675 C C . HIS A 1 365 ? -8.296 19.993 17.263 1.00 16.44 366 HIS B C 1
ATOM 2676 O O . HIS A 1 365 ? -7.689 19.738 16.241 1.00 16.50 366 HIS B O 1
ATOM 2683 N N . PRO A 1 366 ? -9.642 20.034 17.211 1.00 19.36 367 PRO B N 1
ATOM 2684 C CA . PRO A 1 366 ? -10.300 19.762 15.939 1.00 22.13 367 PRO B CA 1
ATOM 2685 C C . PRO A 1 366 ? -10.052 20.838 14.865 1.00 23.65 367 PRO B C 1
ATOM 2686 O O . PRO A 1 366 ? -10.313 20.540 13.722 1.00 26.73 367 PRO B O 1
ATOM 2690 N N . HIS A 1 367 ? -9.470 21.983 15.236 1.00 21.29 368 HIS B N 1
ATOM 2691 C CA . HIS A 1 367 ? -9.036 23.039 14.292 1.00 22.30 368 HIS B CA 1
ATOM 2692 C C . HIS A 1 367 ? -7.510 22.985 14.098 1.00 20.84 368 HIS B C 1
ATOM 2693 O O . HIS A 1 367 ? -6.939 23.993 13.687 1.00 20.40 368 HIS B O 1
ATOM 2700 N N . GLN A 1 368 ? -6.887 21.843 14.375 1.00 17.35 369 GLN B N 1
ATOM 2701 C CA . GLN A 1 368 ? -5.415 21.656 14.248 1.00 18.07 369 GLN B CA 1
ATOM 2702 C C . GLN A 1 368 ? -4.694 22.777 15.018 1.00 15.88 369 GLN B C 1
ATOM 2703 O O . GLN A 1 368 ? -3.695 23.298 14.490 1.00 17.08 369 GLN B O 1
ATOM 2709 N N . CYS A 1 369 ? -5.094 23.080 16.250 1.00 14.47 370 CYS B N 1
ATOM 2710 C CA . CYS A 1 369 ? -4.413 24.019 17.161 1.00 14.37 370 CYS B CA 1
ATOM 2711 C C . CYS A 1 369 ? -4.220 23.352 18.526 1.00 14.47 370 CYS B C 1
ATOM 2712 O O . CYS A 1 369 ? -5.092 22.591 18.967 1.00 14.18 370 CYS B O 1
ATOM 2715 N N . HIS A 1 370 ? -3.077 23.588 19.169 1.00 12.22 371 HIS B N 1
ATOM 2716 C CA . HIS A 1 370 ? -2.807 23.098 20.533 1.00 12.15 371 HIS B CA 1
ATOM 2717 C C . HIS A 1 370 ? -2.296 24.264 21.377 1.00 12.14 371 HIS B C 1
ATOM 2718 O O . HIS A 1 370 ? -1.261 24.887 20.969 1.00 12.69 371 HIS B O 1
ATOM 2725 N N . ALA A 1 371 ? -2.852 24.462 22.564 1.00 12.55 372 ALA B N 1
ATOM 2726 C CA . ALA A 1 371 ? -2.341 25.417 23.573 1.00 13.11 372 ALA B CA 1
ATOM 2727 C C . ALA A 1 371 ? -1.287 24.686 24.406 1.00 13.58 372 ALA B C 1
ATOM 2728 O O . ALA A 1 371 ? -1.612 23.748 25.115 1.00 13.60 372 ALA B O 1
ATOM 2730 N N . THR A 1 372 ? -0.013 25.084 24.307 1.00 12.90 373 THR B N 1
ATOM 2731 C CA . THR A 1 372 ? 1.109 24.276 24.848 1.00 11.76 373 THR B CA 1
ATOM 2732 C C . THR A 1 372 ? 1.177 24.337 26.366 1.00 12.43 373 THR B C 1
ATOM 2733 O O . THR A 1 372 ? 1.825 23.454 26.943 1.00 13.24 373 THR B O 1
ATOM 2737 N N . GLY A 1 373 ? 0.623 25.378 26.992 1.00 12.07 374 GLY B N 1
ATOM 2738 C CA . GLY A 1 373 ? 0.838 25.631 28.426 1.00 13.53 374 GLY B CA 1
ATOM 2739 C C . GLY A 1 373 ? 2.212 26.183 28.731 1.00 12.17 374 GLY B C 1
ATOM 2740 O O . GLY A 1 373 ? 2.558 26.253 29.901 1.00 12.27 374 GLY B O 1
ATOM 2741 N N . ASP A 1 374 ? 3.016 26.481 27.699 1.00 11.86 375 ASP B N 1
ATOM 2742 C CA . ASP A 1 374 ? 4.383 27.038 27.895 1.00 10.88 375 ASP B CA 1
ATOM 2743 C C . ASP A 1 374 ? 4.326 28.560 27.669 1.00 11.51 375 ASP B C 1
ATOM 2744 O O . ASP A 1 374 ? 3.856 28.978 26.574 1.00 13.04 375 ASP B O 1
ATOM 2749 N N . TRP A 1 375 ? 4.882 29.293 28.611 1.00 12.77 376 TRP B N 1
ATOM 2750 C CA . TRP A 1 375 ? 5.149 30.752 28.495 1.00 13.25 376 TRP B CA 1
ATOM 2751 C C . TRP A 1 375 ? 6.454 30.874 27.724 1.00 12.78 376 TRP B C 1
ATOM 2752 O O . TRP A 1 375 ? 7.435 30.217 28.147 1.00 12.90 376 TRP B O 1
ATOM 2763 N N . VAL A 1 376 ? 6.440 31.585 26.608 1.00 12.91 377 VAL B N 1
ATOM 2764 C CA . VAL A 1 376 ? 7.629 31.739 25.745 1.00 13.79 377 VAL B CA 1
ATOM 2765 C C . VAL A 1 376 ? 7.788 33.215 25.377 1.00 14.83 377 VAL B C 1
ATOM 2766 O O . VAL A 1 376 ? 6.825 33.997 25.451 1.00 13.89 377 VAL B O 1
ATOM 2770 N N . GLU A 1 377 ? 9.017 33.562 25.033 1.00 13.93 378 GLU B N 1
ATOM 2771 C CA . GLU A 1 377 ? 9.345 34.945 24.625 1.00 13.36 378 GLU B CA 1
ATOM 2772 C C . GLU A 1 377 ? 9.883 34.921 23.202 1.00 12.45 378 GLU B C 1
ATOM 2773 O O . GLU A 1 377 ? 10.798 34.125 22.911 1.00 13.14 378 GLU B O 1
ATOM 2779 N N . MET A 1 378 ? 9.426 35.839 22.344 1.00 11.76 379 MET B N 1
ATOM 2780 C CA . MET A 1 378 ? 10.039 35.981 21.020 1.00 11.12 379 MET B CA 1
ATOM 2781 C C . MET A 1 378 ? 11.160 37.027 21.131 1.00 12.79 379 MET B C 1
ATOM 2782 O O . MET A 1 378 ? 10.910 38.093 21.684 1.00 12.91 379 MET B O 1
ATOM 2787 N N . THR A 1 379 ? 12.328 36.661 20.615 1.00 12.71 380 THR B N 1
ATOM 2788 C CA . THR A 1 379 ? 13.621 37.396 20.698 1.00 13.69 380 THR B CA 1
ATOM 2789 C C . THR A 1 379 ? 14.228 37.449 19.305 1.00 14.22 380 THR B C 1
ATOM 2790 O O . THR A 1 379 ? 13.821 36.771 18.374 1.00 14.10 380 THR B O 1
ATOM 2794 N N . PRO A 1 380 ? 15.287 38.264 19.080 1.00 16.34 381 PRO B N 1
ATOM 2795 C CA . PRO A 1 380 ? 16.010 38.209 17.810 1.00 17.24 381 PRO B CA 1
ATOM 2796 C C . PRO A 1 380 ? 16.605 36.849 17.416 1.00 17.77 381 PRO B C 1
ATOM 2797 O O . PRO A 1 380 ? 16.769 36.606 16.213 1.00 20.86 381 PRO B O 1
ATOM 2801 N N . GLU A 1 381 ? 16.787 35.927 18.371 1.00 18.57 382 GLU B N 1
ATOM 2802 C CA . GLU A 1 381 ? 17.340 34.578 18.107 1.00 21.00 382 GLU B CA 1
ATOM 2803 C C . GLU A 1 381 ? 16.206 33.568 18.082 1.00 18.38 382 GLU B C 1
ATOM 2804 O O . GLU A 1 381 ? 16.510 32.388 17.930 1.00 18.02 382 GLU B O 1
ATOM 2810 N N . GLY A 1 382 ? 14.944 34.008 18.114 1.00 15.45 383 GLY B N 1
ATOM 2811 C CA . GLY A 1 382 ? 13.806 33.075 18.021 1.00 14.25 383 GLY B CA 1
ATOM 2812 C C . GLY A 1 382 ? 13.092 32.930 19.345 1.00 12.05 383 GLY B C 1
ATOM 2813 O O . GLY A 1 382 ? 13.300 33.733 20.269 1.00 12.36 383 GLY B O 1
ATOM 2814 N N . LEU A 1 383 ? 12.251 31.902 19.472 1.00 10.97 384 LEU B N 1
ATOM 2815 C CA . LEU A 1 383 ? 11.486 31.703 20.701 1.00 11.27 384 LEU B CA 1
ATOM 2816 C C . LEU A 1 383 ? 12.431 31.212 21.800 1.00 11.53 384 LEU B C 1
ATOM 2817 O O . LEU A 1 383 ? 13.343 30.433 21.516 1.00 12.36 384 LEU B O 1
ATOM 2822 N N . VAL A 1 384 ? 12.159 31.638 23.012 1.00 10.90 385 VAL B N 1
ATOM 2823 C CA . VAL A 1 384 ? 12.884 31.186 24.230 1.00 11.22 385 VAL B CA 1
ATOM 2824 C C . VAL A 1 384 ? 11.851 30.724 25.255 1.00 11.08 385 VAL B C 1
ATOM 2825 O O . VAL A 1 384 ? 10.905 31.449 25.543 1.00 11.59 385 VAL B O 1
ATOM 2829 N N . PHE A 1 385 ? 12.012 29.508 25.752 1.00 12.57 386 PHE B N 1
ATOM 2830 C CA . PHE A 1 385 ? 11.165 28.922 26.807 1.00 11.94 386 PHE B CA 1
ATOM 2831 C C . PHE A 1 385 ? 11.332 29.690 28.119 1.00 12.85 386 PHE B C 1
ATOM 2832 O O . PHE A 1 385 ? 12.433 29.880 28.593 1.00 12.69 386 PHE B O 1
ATOM 2840 N N . ARG A 1 386 ? 10.218 30.066 28.740 1.00 13.72 387 ARG B N 1
ATOM 2841 C CA . ARG A 1 386 ? 10.261 30.824 30.018 1.00 15.88 387 ARG B CA 1
ATOM 2842 C C . ARG A 1 386 ? 9.692 29.999 31.167 1.00 17.72 387 ARG B C 1
ATOM 2843 O O . ARG A 1 386 ? 10.299 30.052 32.279 1.00 24.11 387 ARG B O 1
ATOM 2851 N N . GLY A 1 387 ? 8.698 29.151 30.941 1.00 16.81 388 GLY B N 1
ATOM 2852 C CA . GLY A 1 387 ? 8.133 28.385 32.073 1.00 17.42 388 GLY B CA 1
ATOM 2853 C C . GLY A 1 387 ? 6.760 27.836 31.754 1.00 17.92 388 GLY B C 1
ATOM 2854 O O . GLY A 1 387 ? 6.168 28.227 30.757 1.00 17.23 388 GLY B O 1
ATOM 2855 N N . ARG A 1 388 ? 6.216 27.003 32.630 1.00 20.14 389 ARG B N 1
ATOM 2856 C CA . ARG A 1 388 ? 4.844 26.488 32.441 1.00 19.26 389 ARG B CA 1
ATOM 2857 C C . ARG A 1 388 ? 3.871 27.333 33.232 1.00 19.55 389 ARG B C 1
ATOM 2858 O O . ARG A 1 388 ? 4.249 27.891 34.314 1.00 19.24 389 ARG B O 1
ATOM 2866 N N . ILE A 1 389 ? 2.628 27.321 32.792 1.00 21.01 390 ILE B N 1
ATOM 2867 C CA . ILE A 1 389 ? 1.583 28.144 33.442 1.00 22.83 390 ILE B CA 1
ATOM 2868 C C . ILE A 1 389 ? 0.508 27.289 34.139 1.00 22.28 390 ILE B C 1
ATOM 2869 O O . ILE A 1 389 ? -0.489 27.879 34.582 1.00 22.78 390 ILE B O 1
ATOM 2874 N N . ASP A 1 390 ? 0.645 25.965 34.202 1.00 17.18 391 ASP B N 1
ATOM 2875 C CA . ASP A 1 390 ? -0.395 25.086 34.823 1.00 16.14 391 ASP B CA 1
ATOM 2876 C C . ASP A 1 390 ? 0.300 24.179 35.845 1.00 16.27 391 ASP B C 1
ATOM 2877 O O . ASP A 1 390 ? 1.316 24.596 36.390 1.00 18.31 391 ASP B O 1
ATOM 2882 N N . ASP A 1 391 ? -0.244 22.993 36.110 1.00 15.18 392 ASP B N 1
ATOM 2883 C CA . ASP A 1 391 ? 0.270 22.117 37.189 1.00 16.28 392 ASP B CA 1
ATOM 2884 C C . ASP A 1 391 ? 0.962 20.913 36.562 1.00 14.63 392 ASP B C 1
ATOM 2885 O O . ASP A 1 391 ? 1.193 19.945 37.276 1.00 13.87 392 ASP B O 1
ATOM 2890 N N . MET A 1 392 ? 1.372 21.015 35.298 1.00 12.48 393 MET B N 1
ATOM 2891 C CA . MET A 1 392 ? 2.200 19.960 34.683 1.00 12.67 393 MET B CA 1
ATOM 2892 C C . MET A 1 392 ? 3.642 20.424 34.782 1.00 11.02 393 MET B C 1
ATOM 2893 O O . MET A 1 392 ? 3.931 21.601 34.502 1.00 11.84 393 MET B O 1
ATOM 2898 N N . VAL A 1 393 ? 4.531 19.556 35.238 1.00 11.01 394 VAL B N 1
ATOM 2899 C CA . VAL A 1 393 ? 5.961 19.902 35.417 1.00 12.62 394 VAL B CA 1
ATOM 2900 C C . VAL A 1 393 ? 6.778 18.862 34.680 1.00 10.89 394 VAL B C 1
ATOM 2901 O O . VAL A 1 393 ? 6.353 17.720 34.598 1.00 11.44 394 VAL B O 1
ATOM 2905 N N . LYS A 1 394 ? 7.942 19.266 34.201 1.00 10.39 395 LYS B N 1
ATOM 2906 C CA . LYS A 1 394 ? 8.937 18.313 33.625 1.00 10.09 395 LYS B CA 1
ATOM 2907 C C . LYS A 1 394 ? 9.936 17.945 34.715 1.00 10.45 395 LYS B C 1
ATOM 2908 O O . LYS A 1 394 ? 10.620 18.848 35.262 1.00 11.43 395 LYS B O 1
ATOM 2914 N N . ILE A 1 395 ? 10.045 16.640 34.979 1.00 9.63 396 ILE B N 1
ATOM 2915 C CA . ILE A 1 395 ? 11.024 16.124 35.966 1.00 10.69 396 ILE B CA 1
ATOM 2916 C C . ILE A 1 395 ? 12.059 15.341 35.169 1.00 9.73 396 ILE B C 1
ATOM 2917 O O . ILE A 1 395 ? 11.720 14.233 34.683 1.00 9.24 396 ILE B O 1
ATOM 2922 N N . ASN A 1 396 ? 13.265 15.870 35.059 1.00 9.86 397 ASN B N 1
ATOM 2923 C CA . ASN A 1 396 ? 14.295 15.316 34.144 1.00 10.25 397 ASN B CA 1
ATOM 2924 C C . ASN A 1 396 ? 13.685 14.993 32.790 1.00 9.61 397 ASN B C 1
ATOM 2925 O O . ASN A 1 396 ? 14.003 13.943 32.202 1.00 11.01 397 ASN B O 1
ATOM 2930 N N . GLY A 1 397 ? 12.791 15.846 32.315 1.00 9.90 398 GLY B N 1
ATOM 2931 C CA . GLY A 1 397 ? 12.146 15.656 31.002 1.00 9.21 398 GLY B CA 1
ATOM 2932 C C . GLY A 1 397 ? 10.955 14.714 30.988 1.00 9.25 398 GLY B C 1
ATOM 2933 O O . GLY A 1 397 ? 10.380 14.534 29.903 1.00 9.27 398 GLY B O 1
ATOM 2934 N N . TYR A 1 398 ? 10.601 14.079 32.099 1.00 9.71 399 TYR B N 1
ATOM 2935 C CA . TYR A 1 398 ? 9.359 13.295 32.211 1.00 9.54 399 TYR B CA 1
ATOM 2936 C C . TYR A 1 398 ? 8.170 14.212 32.505 1.00 9.27 399 TYR B C 1
ATOM 2937 O O . TYR A 1 398 ? 8.264 15.151 33.281 1.00 9.08 399 TYR B O 1
ATOM 2946 N N . ARG A 1 399 ? 7.035 13.913 31.871 1.00 9.37 400 ARG B N 1
ATOM 2947 C CA . ARG A 1 399 ? 5.802 14.692 32.009 1.00 9.63 400 ARG B CA 1
ATOM 2948 C C . ARG A 1 399 ? 5.041 14.265 33.273 1.00 10.35 400 ARG B C 1
ATOM 2949 O O . ARG A 1 399 ? 4.631 13.067 33.361 1.00 10.68 400 ARG B O 1
ATOM 2957 N N . VAL A 1 400 ? 4.875 15.191 34.198 1.00 10.38 401 VAL B N 1
ATOM 2958 C CA . VAL A 1 400 ? 4.228 14.868 35.500 1.00 10.51 401 VAL B CA 1
ATOM 2959 C C . VAL A 1 400 ? 3.117 15.891 35.757 1.00 10.52 401 VAL B C 1
ATOM 2960 O O . VAL A 1 400 ? 3.450 17.087 35.918 1.00 11.33 401 VAL B O 1
ATOM 2964 N N . GLU A 1 401 ? 1.882 15.426 35.896 1.00 11.07 402 GLU B N 1
ATOM 2965 C CA . GLU A 1 401 ? 0.786 16.245 36.455 1.00 10.93 402 GLU B CA 1
ATOM 2966 C C . GLU A 1 401 ? 0.801 16.159 37.988 1.00 10.48 402 GLU B C 1
ATOM 2967 O O . GLU A 1 401 ? 0.785 15.033 38.534 1.00 11.37 402 GLU B O 1
ATOM 2973 N N . LEU A 1 402 ? 0.946 17.294 38.667 1.00 10.96 403 LEU B N 1
ATOM 2974 C CA . LEU A 1 402 ? 0.938 17.272 40.156 1.00 11.99 403 LEU B CA 1
ATOM 2975 C C . LEU A 1 402 ? -0.350 16.600 40.624 1.00 11.69 403 LEU B C 1
ATOM 2976 O O . LEU A 1 402 ? -0.319 15.883 41.610 1.00 12.58 403 LEU B O 1
ATOM 2981 N N . GLY A 1 403 ? -1.444 16.761 39.900 1.00 12.09 404 GLY B N 1
ATOM 2982 C CA . GLY A 1 403 ? -2.736 16.164 40.264 1.00 12.17 404 GLY B CA 1
ATOM 2983 C C . GLY A 1 403 ? -2.669 14.642 40.240 1.00 11.90 404 GLY B C 1
ATOM 2984 O O . GLY A 1 403 ? -3.405 13.995 41.009 1.00 13.35 404 GLY B O 1
ATOM 2985 N N . GLU A 1 404 ? -1.851 14.023 39.390 1.00 10.93 405 GLU B N 1
ATOM 2986 C CA . GLU A 1 404 ? -1.679 12.547 39.475 1.00 11.94 405 GLU B CA 1
ATOM 2987 C C . GLU A 1 404 ? -1.113 12.155 40.838 1.00 11.79 405 GLU B C 1
ATOM 2988 O O . GLU A 1 404 ? -1.625 11.190 41.440 1.00 12.55 405 GLU B O 1
ATOM 2994 N N . ILE A 1 405 ? -0.033 12.778 41.286 1.00 11.83 406 ILE B N 1
ATOM 2995 C CA . ILE A 1 405 ? 0.594 12.451 42.588 1.00 10.99 406 ILE B CA 1
ATOM 2996 C C . ILE A 1 405 ? -0.404 12.760 43.704 1.00 11.28 406 ILE B C 1
ATOM 2997 O O . ILE A 1 405 ? -0.567 11.930 44.612 1.00 12.87 406 ILE B O 1
ATOM 3002 N N . GLU A 1 406 ? -1.114 13.884 43.615 1.00 11.58 407 GLU B N 1
ATOM 3003 C CA . GLU A 1 406 ? -2.131 14.270 44.637 1.00 12.72 407 GLU B CA 1
ATOM 3004 C C . GLU A 1 406 ? -3.189 13.189 44.720 1.00 13.52 407 GLU B C 1
ATOM 3005 O O . GLU A 1 406 ? -3.643 12.905 45.884 1.00 13.19 407 GLU B O 1
ATOM 3011 N N . SER A 1 407 ? -3.656 12.684 43.580 1.00 12.94 408 SER B N 1
ATOM 3012 C CA . SER A 1 407 ? -4.752 11.676 43.546 1.00 14.18 408 SER B CA 1
ATOM 3013 C C . SER A 1 407 ? -4.331 10.402 44.279 1.00 14.30 408 SER B C 1
ATOM 3014 O O . SER A 1 407 ? -5.224 9.762 44.971 1.00 16.67 408 SER B O 1
ATOM 3017 N N . VAL A 1 408 ? -3.054 10.024 44.175 1.00 12.77 409 VAL B N 1
ATOM 3018 C CA . VAL A 1 408 ? -2.541 8.823 44.873 1.00 14.28 409 VAL B CA 1
ATOM 3019 C C . VAL A 1 408 ? -2.384 9.160 46.364 1.00 14.49 409 VAL B C 1
ATOM 3020 O O . VAL A 1 408 ? -2.788 8.317 47.201 1.00 14.34 409 VAL B O 1
ATOM 3024 N N . LEU A 1 409 ? -1.816 10.320 46.710 1.00 14.00 410 LEU B N 1
ATOM 3025 C CA . LEU A 1 409 ? -1.626 10.673 48.151 1.00 14.61 410 LEU B CA 1
ATOM 3026 C C . LEU A 1 409 ? -2.960 10.742 48.879 1.00 15.71 410 LEU B C 1
ATOM 3027 O O . LEU A 1 409 ? -2.992 10.377 50.079 1.00 15.33 410 LEU B O 1
ATOM 3032 N N . HIS A 1 410 ? -4.029 11.226 48.253 1.00 15.28 411 HIS B N 1
ATOM 3033 C CA . HIS A 1 410 ? -5.343 11.331 48.935 1.00 17.27 411 HIS B CA 1
ATOM 3034 C C . HIS A 1 410 ? -5.853 9.943 49.354 1.00 17.97 411 HIS B C 1
ATOM 3035 O O . HIS A 1 410 ? -6.791 9.898 50.207 1.00 18.87 411 HIS B O 1
ATOM 3042 N N . GLN A 1 411 ? -5.278 8.855 48.848 1.00 15.58 412 GLN B N 1
ATOM 3043 C CA . GLN A 1 411 ? -5.709 7.480 49.228 1.00 16.44 412 GLN B CA 1
ATOM 3044 C C . GLN A 1 411 ? -4.953 6.982 50.462 1.00 16.34 412 GLN B C 1
ATOM 3045 O O . GLN A 1 411 ? -5.310 5.898 50.948 1.00 16.45 412 GLN B O 1
ATOM 3051 N N . HIS A 1 412 ? -3.905 7.672 50.922 1.00 14.14 413 HIS B N 1
ATOM 3052 C CA . HIS A 1 412 ? -3.193 7.272 52.164 1.00 14.20 413 HIS B CA 1
ATOM 3053 C C . HIS A 1 412 ? -4.154 7.400 53.356 1.00 13.38 413 HIS B C 1
ATOM 3054 O O . HIS A 1 412 ? -4.802 8.419 53.503 1.00 13.44 413 HIS B O 1
ATOM 3061 N N . PRO A 1 413 ? -4.242 6.372 54.210 1.00 14.97 414 PRO B N 1
ATOM 3062 C CA . PRO A 1 413 ? -5.197 6.335 55.322 1.00 15.76 414 PRO B CA 1
ATOM 3063 C C . PRO A 1 413 ? -5.056 7.490 56.313 1.00 15.05 414 PRO B C 1
ATOM 3064 O O . PRO A 1 413 ? -6.073 7.877 56.887 1.00 17.16 414 PRO B O 1
ATOM 3068 N N . ALA A 1 414 ? -3.877 8.096 56.429 1.00 14.91 415 ALA B N 1
ATOM 3069 C CA . ALA A 1 414 ? -3.631 9.167 57.415 1.00 14.32 415 ALA B CA 1
ATOM 3070 C C . ALA A 1 414 ? -4.001 10.537 56.839 1.00 14.66 415 ALA B C 1
ATOM 3071 O O . ALA A 1 414 ? -4.160 11.536 57.614 1.00 15.37 415 ALA B O 1
ATOM 3073 N N . ILE A 1 415 ? -4.145 10.653 55.507 1.00 14.12 416 ILE B N 1
ATOM 3074 C CA . ILE A 1 415 ? -4.207 11.972 54.845 1.00 13.54 416 ILE B CA 1
ATOM 3075 C C . ILE A 1 415 ? -5.636 12.482 54.742 1.00 14.25 416 ILE B C 1
ATOM 3076 O O . ILE A 1 415 ? -6.517 11.710 54.373 1.00 15.16 416 ILE B O 1
ATOM 3081 N N . ASP A 1 416 ? -5.819 13.747 55.068 1.00 15.70 417 ASP B N 1
ATOM 3082 C CA . ASP A 1 416 ? -7.076 14.495 54.842 1.00 17.48 417 ASP B CA 1
ATOM 3083 C C . ASP A 1 416 ? -6.968 15.119 53.447 1.00 17.72 417 ASP B C 1
ATOM 3084 O O . ASP A 1 416 ? -7.568 14.608 52.491 1.00 17.02 417 ASP B O 1
ATOM 3089 N N . ARG A 1 417 ? -6.113 16.101 53.295 1.00 16.29 418 ARG B N 1
ATOM 3090 C CA . ARG A 1 417 ? -5.925 16.791 51.991 1.00 16.95 418 ARG B CA 1
ATOM 3091 C C . ARG A 1 417 ? -4.439 16.787 51.673 1.00 15.41 418 ARG B C 1
ATOM 3092 O O . ARG A 1 417 ? -3.591 16.778 52.595 1.00 13.44 418 ARG B O 1
ATOM 3096 N N . ALA A 1 418 ? -4.108 16.828 50.385 1.00 15.65 419 ALA B N 1
ATOM 3097 C CA . ALA A 1 418 ? -2.696 16.845 49.984 1.00 15.45 419 ALA B CA 1
ATOM 3098 C C . ALA A 1 418 ? -2.559 17.738 48.760 1.00 15.96 419 ALA B C 1
ATOM 3099 O O . ALA A 1 418 ? -3.447 17.656 47.897 1.00 16.03 419 ALA B O 1
ATOM 3101 N N . ALA A 1 419 ? -1.486 18.508 48.708 1.00 15.70 420 ALA B N 1
ATOM 3102 C CA . ALA A 1 419 ? -1.127 19.286 47.510 1.00 16.80 420 ALA B CA 1
ATOM 3103 C C . ALA A 1 419 ? 0.382 19.314 47.342 1.00 16.09 420 ALA B C 1
ATOM 3104 O O . ALA A 1 419 ? 1.158 19.246 48.335 1.00 15.61 420 ALA B O 1
ATOM 3106 N N . LEU A 1 420 ? 0.788 19.352 46.082 1.00 16.14 421 LEU B N 1
ATOM 3107 C CA . LEU A 1 420 ? 2.221 19.463 45.778 1.00 17.48 421 LEU B CA 1
ATOM 3108 C C . LEU A 1 420 ? 2.514 20.891 45.345 1.00 18.27 421 LEU B C 1
ATOM 3109 O O . LEU A 1 420 ? 1.690 21.500 44.619 1.00 19.70 421 LEU B O 1
ATOM 3114 N N . CYS A 1 421 ? 3.714 21.337 45.655 1.00 20.81 422 CYS B N 1
ATOM 3115 C CA . CYS A 1 421 ? 4.320 22.471 44.919 1.00 24.31 422 CYS B CA 1
ATOM 3116 C C . CYS A 1 421 ? 5.734 22.083 44.511 1.00 22.94 422 CYS B C 1
ATOM 3117 O O . CYS A 1 421 ? 6.213 20.993 44.884 1.00 20.83 422 CYS B O 1
ATOM 3120 N N . VAL A 1 422 ? 6.368 22.937 43.720 1.00 22.43 423 VAL B N 1
ATOM 3121 C CA . VAL A 1 422 ? 7.636 22.566 43.068 1.00 23.55 423 VAL B CA 1
ATOM 3122 C C . VAL A 1 422 ? 8.606 23.706 43.271 1.00 20.75 423 VAL B C 1
ATOM 3123 O O . VAL A 1 422 ? 8.137 24.869 43.289 1.00 22.49 423 VAL B O 1
ATOM 3127 N N . GLU A 1 423 ? 9.873 23.350 43.418 1.00 17.87 424 GLU B N 1
ATOM 3128 C CA . GLU A 1 423 ? 11.033 24.275 43.314 1.00 20.22 424 GLU B CA 1
ATOM 3129 C C . GLU A 1 423 ? 11.875 23.807 42.132 1.00 19.16 424 GLU B C 1
ATOM 3130 O O . GLU A 1 423 ? 12.241 22.622 42.103 1.00 20.28 424 GLU B O 1
ATOM 3136 N N . LEU A 1 424 ? 12.204 24.728 41.235 1.00 18.28 425 LEU B N 1
ATOM 3137 C CA . LEU A 1 424 ? 12.956 24.440 39.999 1.00 19.68 425 LEU B CA 1
ATOM 3138 C C . LEU A 1 424 ? 14.367 24.986 40.159 1.00 19.92 425 LEU B C 1
ATOM 3139 O O . LEU A 1 424 ? 14.506 26.100 40.694 1.00 21.84 425 LEU B O 1
ATOM 3144 N N . GLY A 1 425 ? 15.373 24.230 39.753 1.00 20.14 426 GLY B N 1
ATOM 3145 C CA . GLY A 1 425 ? 16.758 24.705 39.624 1.00 21.15 426 GLY B CA 1
ATOM 3146 C C . GLY A 1 425 ? 17.349 24.245 38.294 1.00 21.22 426 GLY B C 1
ATOM 3147 O O . GLY A 1 425 ? 16.594 23.749 37.455 1.00 20.63 426 GLY B O 1
ATOM 3148 N N . ASP A 1 426 ? 18.656 24.371 38.118 1.00 22.06 427 ASP B N 1
ATOM 3149 C CA . ASP A 1 426 ? 19.326 23.975 36.847 1.00 19.84 427 ASP B CA 1
ATOM 3150 C C . ASP A 1 426 ? 19.433 22.449 36.821 1.00 16.54 427 ASP B C 1
ATOM 3151 O O . ASP A 1 426 ? 20.126 21.893 37.701 1.00 16.74 427 ASP B O 1
ATOM 3156 N N . LEU A 1 427 ? 18.709 21.792 35.905 1.00 14.87 428 LEU B N 1
ATOM 3157 C CA . LEU A 1 427 ? 18.663 20.311 35.767 1.00 14.00 428 LEU B CA 1
ATOM 3158 C C . LEU A 1 427 ? 18.316 19.646 37.103 1.00 14.41 428 LEU B C 1
ATOM 3159 O O . LEU A 1 427 ? 18.779 18.523 37.358 1.00 15.36 428 LEU B O 1
ATOM 3164 N N . ARG A 1 428 ? 17.435 20.289 37.857 1.00 14.94 429 ARG B N 1
ATOM 3165 C CA . ARG A 1 428 ? 16.954 19.756 39.149 1.00 17.84 429 ARG B CA 1
ATOM 3166 C C . ARG A 1 428 ? 15.565 20.311 39.394 1.00 15.01 429 ARG B C 1
ATOM 3167 O O . ARG A 1 428 ? 15.289 21.506 39.068 1.00 17.80 429 ARG B O 1
ATOM 3170 N N . GLN A 1 429 ? 14.688 19.445 39.897 1.00 15.85 430 GLN B N 1
ATOM 3171 C CA . GLN A 1 429 ? 13.351 19.851 40.379 1.00 14.76 430 GLN B CA 1
ATOM 3172 C C . GLN A 1 429 ? 13.121 19.202 41.745 1.00 15.84 430 GLN B C 1
ATOM 3173 O O . GLN A 1 429 ? 13.598 18.054 41.987 1.00 17.97 430 GLN B O 1
ATOM 3179 N N . THR A 1 430 ? 12.422 19.918 42.610 1.00 16.21 431 THR B N 1
ATOM 3180 C CA . THR A 1 430 ? 12.096 19.408 43.955 1.00 17.59 431 THR B CA 1
ATOM 3181 C C . THR A 1 430 ? 10.590 19.448 44.122 1.00 15.76 431 THR B C 1
ATOM 3182 O O . THR A 1 430 ? 10.016 20.513 43.989 1.00 17.17 431 THR B O 1
ATOM 3186 N N . LEU A 1 431 ? 9.994 18.293 44.346 1.00 16.31 432 LEU B N 1
ATOM 3187 C CA . LEU A 1 431 ? 8.545 18.200 44.634 1.00 16.07 432 LEU B CA 1
ATOM 3188 C C . LEU A 1 431 ? 8.362 18.214 46.141 1.00 16.03 432 LEU B C 1
ATOM 3189 O O . LEU A 1 431 ? 9.024 17.435 46.824 1.00 14.05 432 LEU B O 1
ATOM 3194 N N . ILE A 1 432 ? 7.445 19.034 46.611 1.00 15.90 433 ILE B N 1
ATOM 3195 C CA . ILE A 1 432 ? 7.185 19.188 48.061 1.00 16.60 433 ILE B CA 1
ATOM 3196 C C . ILE A 1 432 ? 5.740 18.803 48.343 1.00 15.72 433 ILE B C 1
ATOM 3197 O O . ILE A 1 432 ? 4.845 19.389 47.738 1.00 18.19 433 ILE B O 1
ATOM 3202 N N . MET A 1 433 ? 5.535 17.788 49.186 1.00 15.00 434 MET B N 1
ATOM 3203 C CA . MET A 1 433 ? 4.182 17.350 49.578 1.00 15.30 434 MET B CA 1
ATOM 3204 C C . MET A 1 433 ? 3.766 18.168 50.790 1.00 14.21 434 MET B C 1
ATOM 3205 O O . MET A 1 433 ? 4.523 18.143 51.795 1.00 17.73 434 MET B O 1
ATOM 3210 N N . VAL A 1 434 ? 2.646 18.867 50.673 1.00 13.84 435 VAL B N 1
ATOM 3211 C CA . VAL A 1 434 ? 1.974 19.613 51.792 1.00 14.74 435 VAL B CA 1
ATOM 3212 C C . VAL A 1 434 ? 0.691 18.865 52.122 1.00 14.68 435 VAL B C 1
ATOM 3213 O O . VAL A 1 434 ? -0.175 18.779 51.270 1.00 15.04 435 VAL B O 1
ATOM 3217 N N . ILE A 1 435 ? 0.589 18.312 53.329 1.00 13.89 436 ILE B N 1
ATOM 3218 C CA . ILE A 1 435 ? -0.566 17.452 53.668 1.00 13.33 436 ILE B CA 1
ATOM 3219 C C . ILE A 1 435 ? -1.161 17.914 55.003 1.00 13.58 436 ILE B C 1
ATOM 3220 O O . ILE A 1 435 ? -0.430 18.449 55.862 1.00 13.51 436 ILE B O 1
ATOM 3225 N N . SER A 1 436 ? -2.443 17.638 55.140 1.00 13.60 437 SER B N 1
ATOM 3226 C CA . SER A 1 436 ? -3.142 17.686 56.446 1.00 14.70 437 SER B CA 1
ATOM 3227 C C . SER A 1 436 ? -3.552 16.270 56.793 1.00 14.87 437 SER B C 1
ATOM 3228 O O . SER A 1 436 ? -3.765 15.448 55.886 1.00 13.92 437 SER B O 1
ATOM 3231 N N . LEU A 1 437 ? -3.711 16.006 58.091 1.00 14.41 438 LEU B N 1
ATOM 3232 C CA . LEU A 1 437 ? -4.039 14.655 58.581 1.00 15.08 438 LEU B CA 1
ATOM 3233 C C . LEU A 1 437 ? -5.509 14.554 59.016 1.00 14.13 438 LEU B C 1
ATOM 3234 O O . LEU A 1 437 ? -6.109 15.569 59.487 1.00 14.22 438 LEU B O 1
ATOM 3239 N N . GLN A 1 438 ? -6.004 13.328 58.951 1.00 13.91 439 GLN B N 1
ATOM 3240 C CA . GLN A 1 438 ? -7.287 12.884 59.531 1.00 14.53 439 GLN B CA 1
ATOM 3241 C C . GLN A 1 438 ? -7.165 13.037 61.050 1.00 16.30 439 GLN B C 1
ATOM 3242 O O . GLN A 1 438 ? -6.067 12.831 61.596 1.00 15.33 439 GLN B O 1
ATOM 3248 N N . THR A 1 439 ? -8.276 13.324 61.713 1.00 17.06 440 THR B N 1
ATOM 3249 C CA . THR A 1 439 ? -8.319 13.359 63.188 1.00 16.20 440 THR B CA 1
ATOM 3250 C C . THR A 1 439 ? -7.776 12.038 63.716 1.00 14.93 440 THR B C 1
ATOM 3251 O O . THR A 1 439 ? -8.236 10.981 63.271 1.00 14.94 440 THR B O 1
ATOM 3255 N N . GLY A 1 440 ? -6.819 12.063 64.666 1.00 13.33 441 GLY B N 1
ATOM 3256 C CA . GLY A 1 440 ? -6.344 10.834 65.317 1.00 15.28 441 GLY B CA 1
ATOM 3257 C C . GLY A 1 440 ? -5.291 10.057 64.535 1.00 15.07 441 GLY B C 1
ATOM 3258 O O . GLY A 1 440 ? -4.805 9.025 65.047 1.00 17.63 441 GLY B O 1
ATOM 3259 N N . ALA A 1 441 ? -4.930 10.484 63.323 1.00 13.84 442 ALA B N 1
ATOM 3260 C CA . ALA A 1 441 ? -4.033 9.691 62.460 1.00 14.49 442 ALA B CA 1
ATOM 3261 C C . ALA A 1 441 ? -2.582 9.821 62.925 1.00 13.12 442 ALA B C 1
ATOM 3262 O O . ALA A 1 441 ? -2.132 10.926 63.302 1.00 13.70 442 ALA B O 1
ATOM 3264 N N . VAL A 1 442 ? -1.844 8.724 62.856 1.00 14.55 443 VAL B N 1
ATOM 3265 C CA . VAL A 1 442 ? -0.371 8.739 63.031 1.00 15.44 443 VAL B CA 1
ATOM 3266 C C . VAL A 1 442 ? 0.247 9.548 61.887 1.00 16.44 443 VAL B C 1
ATOM 3267 O O . VAL A 1 442 ? 0.005 9.219 60.721 1.00 17.02 443 VAL B O 1
ATOM 3271 N N . PRO A 1 443 ? 1.027 10.618 62.148 1.00 16.29 444 PRO B N 1
ATOM 3272 C CA . PRO A 1 443 ? 1.682 11.366 61.070 1.00 17.15 444 PRO B CA 1
ATOM 3273 C C . PRO A 1 443 ? 2.656 10.448 60.335 1.00 16.05 444 PRO B C 1
ATOM 3274 O O . PRO A 1 443 ? 3.546 9.818 60.933 1.00 17.08 444 PRO B O 1
ATOM 3278 N N . PRO A 1 444 ? 2.525 10.313 59.006 1.00 15.65 445 PRO B N 1
ATOM 3279 C CA . PRO A 1 444 ? 3.502 9.531 58.253 1.00 16.75 445 PRO B CA 1
ATOM 3280 C C . PRO A 1 444 ? 4.823 10.308 58.163 1.00 15.19 445 PRO B C 1
ATOM 3281 O O . PRO A 1 444 ? 4.810 11.515 58.077 1.00 16.78 445 PRO B O 1
ATOM 3285 N N . GLY A 1 445 ? 5.931 9.599 58.105 1.00 16.40 446 GLY B N 1
ATOM 3286 C CA . GLY A 1 445 ? 7.235 10.211 57.830 1.00 18.44 446 GLY B CA 1
ATOM 3287 C C . GLY A 1 445 ? 7.472 10.277 56.333 1.00 16.40 446 GLY B C 1
ATOM 3288 O O . GLY A 1 445 ? 6.746 9.586 55.537 1.00 14.28 446 GLY B O 1
ATOM 3289 N N . LEU A 1 446 ? 8.452 11.083 55.948 1.00 16.48 447 LEU B N 1
ATOM 3290 C CA . LEU A 1 446 ? 8.841 11.210 54.520 1.00 15.20 447 LEU B CA 1
ATOM 3291 C C . LEU A 1 446 ? 9.143 9.833 53.924 1.00 13.87 447 LEU B C 1
ATOM 3292 O O . LEU A 1 446 ? 8.569 9.511 52.835 1.00 12.64 447 LEU B O 1
ATOM 3297 N N . LEU A 1 447 ? 10.012 9.030 54.534 1.00 14.53 448 LEU B N 1
ATOM 3298 C CA . LEU A 1 447 ? 10.383 7.717 53.923 1.00 15.20 448 LEU B CA 1
ATOM 3299 C C . LEU A 1 447 ? 9.150 6.797 53.867 1.00 16.10 448 LEU B C 1
ATOM 3300 O O . LEU A 1 447 ? 9.028 6.032 52.886 1.00 14.33 448 LEU B O 1
ATOM 3305 N N . GLU A 1 448 ? 8.250 6.850 54.865 1.00 15.33 449 GLU B N 1
ATOM 3306 C CA . GLU A 1 448 ? 7.014 6.038 54.839 1.00 15.84 449 GLU B CA 1
ATOM 3307 C C . GLU A 1 448 ? 6.178 6.435 53.614 1.00 14.13 449 GLU B C 1
ATOM 3308 O O . GLU A 1 448 ? 5.638 5.545 52.933 1.00 14.74 449 GLU B O 1
ATOM 3314 N N . LEU A 1 449 ? 6.044 7.723 53.325 1.00 13.66 450 LEU B N 1
ATOM 3315 C CA . LEU A 1 449 ? 5.228 8.129 52.165 1.00 13.91 450 LEU B CA 1
ATOM 3316 C C . LEU A 1 449 ? 5.951 7.749 50.885 1.00 12.98 450 LEU B C 1
ATOM 3317 O O . LEU A 1 449 ? 5.268 7.372 49.912 1.00 11.70 450 LEU B O 1
ATOM 3322 N N . LYS A 1 450 ? 7.276 7.882 50.849 1.00 12.52 451 LYS B N 1
ATOM 3323 C CA . LYS A 1 450 ? 8.001 7.442 49.624 1.00 11.77 451 LYS B CA 1
ATOM 3324 C C . LYS A 1 450 ? 7.751 5.956 49.389 1.00 12.45 451 LYS B C 1
ATOM 3325 O O . LYS A 1 450 ? 7.579 5.574 48.235 1.00 12.69 451 LYS B O 1
ATOM 3331 N N . GLN A 1 451 ? 7.762 5.142 50.440 1.00 12.43 452 GLN B N 1
ATOM 3332 C CA . GLN A 1 451 ? 7.527 3.675 50.321 1.00 14.01 452 GLN B CA 1
ATOM 3333 C C . GLN A 1 451 ? 6.090 3.410 49.867 1.00 14.63 452 GLN B C 1
ATOM 3334 O O . GLN A 1 451 ? 5.867 2.452 49.057 1.00 17.07 452 GLN B O 1
ATOM 3340 N N . PHE A 1 452 ? 5.141 4.234 50.312 1.00 13.75 453 PHE B N 1
ATOM 3341 C CA . PHE A 1 452 ? 3.724 4.136 49.896 1.00 14.03 453 PHE B CA 1
ATOM 3342 C C . PHE A 1 452 ? 3.603 4.372 48.385 1.00 15.64 453 PHE B C 1
ATOM 3343 O O . PHE A 1 452 ? 2.878 3.615 47.687 1.00 17.17 453 PHE B O 1
ATOM 3351 N N . LEU A 1 453 ? 4.321 5.371 47.882 1.00 14.03 454 LEU B N 1
ATOM 3352 C CA . LEU A 1 453 ? 4.243 5.762 46.457 1.00 13.73 454 LEU B CA 1
ATOM 3353 C C . LEU A 1 453 ? 5.055 4.827 45.585 1.00 14.07 454 LEU B C 1
ATOM 3354 O O . LEU A 1 453 ? 4.723 4.715 44.417 1.00 14.08 454 LEU B O 1
ATOM 3359 N N . GLN A 1 454 ? 6.067 4.179 46.130 1.00 15.71 455 GLN B N 1
ATOM 3360 C CA . GLN A 1 454 ? 6.983 3.327 45.334 1.00 16.26 455 GLN B CA 1
ATOM 3361 C C . GLN A 1 454 ? 6.241 2.200 44.596 1.00 17.26 455 GLN B C 1
ATOM 3362 O O . GLN A 1 454 ? 6.700 1.817 43.511 1.00 17.16 455 GLN B O 1
ATOM 3368 N N . GLN A 1 455 ? 5.142 1.691 45.157 1.00 18.72 456 GLN B N 1
ATOM 3369 C CA . GLN A 1 455 ? 4.333 0.598 44.561 1.00 21.39 456 GLN B CA 1
ATOM 3370 C C . GLN A 1 455 ? 3.420 1.153 43.469 1.00 16.27 456 GLN B C 1
ATOM 3371 O O . GLN A 1 455 ? 2.769 0.363 42.814 1.00 17.16 456 GLN B O 1
ATOM 3373 N N . LYS A 1 456 ? 3.285 2.471 43.373 1.00 14.12 457 LYS B N 1
ATOM 3374 C CA . LYS A 1 456 ? 2.153 3.080 42.647 1.00 14.46 457 LYS B CA 1
ATOM 3375 C C . LYS A 1 456 ? 2.673 3.984 41.506 1.00 13.21 457 LYS B C 1
ATOM 3376 O O . LYS A 1 456 ? 2.004 4.039 40.446 1.00 13.47 457 LYS B O 1
ATOM 3382 N N . LEU A 1 457 ? 3.748 4.722 41.744 1.00 12.08 458 LEU B N 1
ATOM 3383 C CA . LEU A 1 457 ? 4.208 5.724 40.757 1.00 10.82 458 LEU B CA 1
ATOM 3384 C C . LEU A 1 457 ? 5.684 5.516 40.487 1.00 11.74 458 LEU B C 1
ATOM 3385 O O . LEU A 1 457 ? 6.442 5.084 41.342 1.00 12.45 458 LEU B O 1
ATOM 3390 N N . PRO A 1 458 ? 6.161 5.880 39.284 1.00 11.81 459 PRO B N 1
ATOM 3391 C CA . PRO A 1 458 ? 7.586 5.752 39.009 1.00 12.75 459 PRO B CA 1
ATOM 3392 C C . PRO A 1 458 ? 8.415 6.695 39.877 1.00 11.88 459 PRO B C 1
ATOM 3393 O O . PRO A 1 458 ? 7.866 7.679 40.421 1.00 12.01 459 PRO B O 1
ATOM 3397 N N . SER A 1 459 ? 9.690 6.377 40.048 1.00 12.59 460 SER B N 1
ATOM 3398 C CA . SER A 1 459 ? 10.552 7.019 41.057 1.00 13.62 460 SER B CA 1
ATOM 3399 C C . SER A 1 459 ? 10.571 8.532 40.895 1.00 12.84 460 SER B C 1
ATOM 3400 O O . SER A 1 459 ? 10.607 9.223 41.916 1.00 12.24 460 SER B O 1
ATOM 3403 N N . TYR A 1 460 ? 10.570 9.041 39.660 1.00 12.24 461 TYR B N 1
ATOM 3404 C CA . TYR A 1 460 ? 10.649 10.500 39.427 1.00 12.95 461 TYR B CA 1
ATOM 3405 C C . TYR A 1 460 ? 9.386 11.246 39.899 1.00 12.16 461 TYR B C 1
ATOM 3406 O O . TYR A 1 460 ? 9.444 12.494 39.993 1.00 13.18 461 TYR B O 1
ATOM 3415 N N . MET A 1 461 ? 8.281 10.566 40.205 1.00 11.64 462 MET B N 1
ATOM 3416 C CA . MET A 1 461 ? 7.054 11.212 40.762 1.00 12.34 462 MET B CA 1
ATOM 3417 C C . MET A 1 461 ? 7.021 11.091 42.295 1.00 12.76 462 MET B C 1
ATOM 3418 O O . MET A 1 461 ? 5.990 11.466 42.881 1.00 14.00 462 MET B O 1
ATOM 3423 N N . ILE A 1 462 ? 8.039 10.515 42.925 1.00 10.99 463 ILE B N 1
ATOM 3424 C CA . ILE A 1 462 ? 8.046 10.348 44.400 1.00 12.07 463 ILE B CA 1
ATOM 3425 C C . ILE A 1 462 ? 8.664 11.592 45.026 1.00 13.85 463 ILE B C 1
ATOM 3426 O O . ILE A 1 462 ? 9.862 11.838 44.903 1.00 12.77 463 ILE B O 1
ATOM 3431 N N . PRO A 1 463 ? 7.885 12.430 45.741 1.00 13.18 464 PRO B N 1
ATOM 3432 C CA . PRO A 1 463 ? 8.437 13.681 46.242 1.00 13.23 464 PRO B CA 1
ATOM 3433 C C . PRO A 1 463 ? 9.553 13.512 47.255 1.00 13.69 464 PRO B C 1
ATOM 3434 O O . PRO A 1 463 ? 9.658 12.451 47.881 1.00 13.75 464 PRO B O 1
ATOM 3438 N N . ASN A 1 464 ? 10.396 14.538 47.402 1.00 14.35 465 ASN B N 1
ATOM 3439 C CA . ASN A 1 464 ? 11.543 14.414 48.318 1.00 15.35 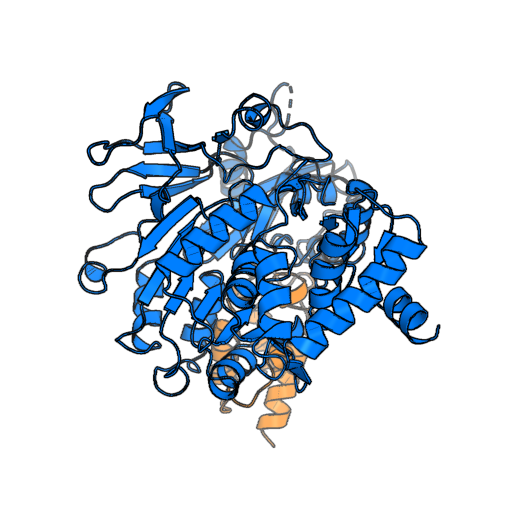465 ASN B CA 1
ATOM 3440 C C . ASN A 1 464 ? 11.440 15.368 49.509 1.00 15.18 465 ASN B C 1
ATOM 3441 O O . ASN A 1 464 ? 12.386 15.409 50.267 1.00 16.00 465 ASN B O 1
ATOM 3446 N N . LYS A 1 465 ? 10.347 16.090 49.676 1.00 14.92 466 LYS B N 1
ATOM 3447 C CA . LYS A 1 465 ? 10.112 16.852 50.920 1.00 15.09 466 LYS B CA 1
ATOM 3448 C C . LYS A 1 465 ? 8.650 16.680 51.349 1.00 14.45 466 LYS B C 1
ATOM 3449 O O . LYS A 1 465 ? 7.775 16.660 50.519 1.00 13.98 466 LYS B O 1
ATOM 3452 N N . LEU A 1 466 ? 8.444 16.637 52.665 1.00 14.60 467 LEU B N 1
ATOM 3453 C CA . LEU A 1 466 ? 7.115 16.597 53.300 1.00 14.75 467 LEU B CA 1
ATOM 3454 C C . LEU A 1 466 ? 6.946 17.772 54.271 1.00 15.17 467 LEU B C 1
ATOM 3455 O O . LEU A 1 466 ? 7.821 17.961 55.127 1.00 16.11 467 LEU B O 1
ATOM 3460 N N . VAL A 1 467 ? 5.795 18.414 54.221 1.00 13.94 468 VAL B N 1
ATOM 3461 C CA . VAL A 1 467 ? 5.359 19.450 55.191 1.00 16.36 468 VAL B CA 1
ATOM 3462 C C . VAL A 1 467 ? 3.964 19.067 55.693 1.00 16.22 468 VAL B C 1
ATOM 3463 O O . VAL A 1 467 ? 3.045 18.904 54.864 1.00 16.67 468 VAL B O 1
ATOM 3467 N N . ILE A 1 468 ? 3.803 18.915 56.996 1.00 17.99 469 ILE B N 1
ATOM 3468 C CA . ILE A 1 468 ? 2.471 18.604 57.573 1.00 18.48 469 ILE B CA 1
ATOM 3469 C C . ILE A 1 468 ? 1.915 19.911 58.149 1.00 20.60 469 ILE B C 1
ATOM 3470 O O . ILE A 1 468 ? 2.618 20.589 58.872 1.00 21.72 469 ILE B O 1
ATOM 3475 N N . THR A 1 469 ? 0.721 20.275 57.754 1.00 18.85 470 THR B N 1
ATOM 3476 C CA . THR A 1 469 ? 0.036 21.531 58.181 1.00 21.73 470 THR B CA 1
ATOM 3477 C C . THR A 1 469 ? -1.289 21.170 58.875 1.00 24.21 470 THR B C 1
ATOM 3478 O O . THR A 1 469 ? -1.876 20.129 58.560 1.00 20.14 470 THR B O 1
ATOM 3482 N N . GLU A 1 470 ? -1.812 22.030 59.752 1.00 25.10 471 GLU B N 1
ATOM 3483 C CA . GLU A 1 470 ? -3.143 21.779 60.375 1.00 26.76 471 GLU B CA 1
ATOM 3484 C C . GLU A 1 470 ? -4.233 21.850 59.306 1.00 25.92 471 GLU B C 1
ATOM 3485 O O . GLU A 1 470 ? -5.204 21.086 59.402 1.00 26.91 471 GLU B O 1
ATOM 3488 N N . SER A 1 471 ? -4.066 22.694 58.283 1.00 24.00 472 SER B N 1
ATOM 3489 C CA . SER A 1 471 ? -5.079 22.887 57.237 1.00 29.22 472 SER B CA 1
ATOM 3490 C C . SER A 1 471 ? -4.423 23.352 55.939 1.00 26.85 472 SER B C 1
ATOM 3491 O O . SER A 1 471 ? -3.579 24.241 56.018 1.00 30.01 472 SER B O 1
ATOM 3494 N N . LEU A 1 472 ? -4.830 22.798 54.800 1.00 28.86 473 LEU B N 1
ATOM 3495 C CA . LEU A 1 472 ? -4.417 23.300 53.463 1.00 33.19 473 LEU B CA 1
ATOM 3496 C C . LEU A 1 472 ? -5.318 24.481 53.081 1.00 37.70 473 LEU B C 1
ATOM 3497 O O . LEU A 1 472 ? -6.544 24.389 53.139 1.00 33.60 473 LEU B O 1
ATOM 3502 N N . PRO A 1 473 ? -4.731 25.619 52.659 1.00 42.54 474 PRO B N 1
ATOM 3503 C CA . PRO A 1 473 ? -5.490 26.698 52.016 1.00 40.42 474 PRO B CA 1
ATOM 3504 C C . PRO A 1 473 ? -6.351 26.260 50.813 1.00 45.25 474 PRO B C 1
ATOM 3505 O O . PRO A 1 473 ? -5.769 25.750 49.851 1.00 44.51 474 PRO B O 1
ATOM 3509 N N . VAL A 1 474 ? -7.684 26.429 50.874 1.00 44.77 475 VAL B N 1
ATOM 3510 C CA . VAL A 1 474 ? -8.625 26.068 49.759 1.00 48.37 475 VAL B CA 1
ATOM 3511 C C . VAL A 1 474 ? -9.554 27.256 49.443 1.00 53.26 475 VAL B C 1
ATOM 3512 O O . VAL A 1 474 ? -9.696 28.167 50.300 1.00 53.61 475 VAL B O 1
ATOM 3516 N N . ASN A 1 475 ? -10.167 27.227 48.251 1.00 49.59 476 ASN B N 1
ATOM 3517 C CA . ASN A 1 475 ? -11.158 28.221 47.752 1.00 52.72 476 ASN B CA 1
ATOM 3518 C C . ASN A 1 475 ? -12.570 27.640 47.910 1.00 52.83 476 ASN B C 1
ATOM 3519 O O . ASN A 1 475 ? -12.697 26.513 48.437 1.00 44.97 476 ASN B O 1
ATOM 3524 N N . ALA A 1 476 ? -13.602 28.366 47.458 1.00 59.44 477 ALA B N 1
ATOM 3525 C CA . ALA A 1 476 ? -15.016 27.911 47.485 1.00 64.93 477 ALA B CA 1
ATOM 3526 C C . ALA A 1 476 ? -15.220 26.814 46.433 1.00 67.90 477 ALA B C 1
ATOM 3527 O O . ALA A 1 476 ? -14.826 25.665 46.721 1.00 73.10 477 ALA B O 1
ATOM 3529 N N . LYS A 1 479 ? -11.044 23.196 46.272 1.00 47.05 480 LYS B N 1
ATOM 3530 C CA . LYS A 1 479 ? -9.802 23.075 45.453 1.00 45.55 480 LYS B CA 1
ATOM 3531 C C . LYS A 1 479 ? -8.715 23.887 46.155 1.00 42.48 480 LYS B C 1
ATOM 3532 O O . LYS A 1 479 ? -9.009 25.019 46.609 1.00 41.04 480 LYS B O 1
ATOM 3534 N N . VAL A 1 480 ? -7.518 23.316 46.269 1.00 39.28 481 VAL B N 1
ATOM 3535 C CA . VAL A 1 480 ? -6.375 23.970 46.973 1.00 40.49 481 VAL B CA 1
ATOM 3536 C C . VAL A 1 480 ? -6.015 25.264 46.242 1.00 35.61 481 VAL B C 1
ATOM 3537 O O . VAL A 1 480 ? -5.990 25.263 45.000 1.00 38.25 481 VAL B O 1
ATOM 3541 N N . ASP A 1 481 ? -5.701 26.305 47.007 1.00 38.22 482 ASP B N 1
ATOM 3542 C CA . ASP A 1 481 ? -5.151 27.586 46.491 1.00 40.05 482 ASP B CA 1
ATOM 3543 C C . ASP A 1 481 ? -3.629 27.445 46.394 1.00 34.93 482 ASP B C 1
ATOM 3544 O O . ASP A 1 481 ? -2.931 27.673 47.396 1.00 33.14 482 ASP B O 1
ATOM 3549 N N . ARG A 1 482 ? -3.118 27.122 45.207 1.00 36.57 483 ARG B N 1
ATOM 3550 C CA . ARG A 1 482 ? -1.685 26.746 45.013 1.00 34.45 483 ARG B CA 1
ATOM 3551 C C . ARG A 1 482 ? -0.777 27.959 45.234 1.00 35.12 483 ARG B C 1
ATOM 3552 O O . ARG A 1 482 ? 0.369 27.765 45.692 1.00 31.03 483 ARG B O 1
ATOM 3560 N N . LYS A 1 483 ? -1.293 29.170 44.964 1.00 40.39 484 LYS B N 1
ATOM 3561 C CA . LYS A 1 483 ? -0.580 30.460 45.195 1.00 44.38 484 LYS B CA 1
ATOM 3562 C C . LYS A 1 483 ? -0.096 30.509 46.655 1.00 43.82 484 LYS B C 1
ATOM 3563 O O . LYS A 1 483 ? 1.006 31.014 46.891 1.00 45.72 484 LYS B O 1
ATOM 3565 N N . GLN A 1 484 ? -0.857 29.936 47.594 1.00 41.86 485 GLN B N 1
ATOM 3566 C CA . GLN A 1 484 ? -0.568 30.035 49.050 1.00 39.60 485 GLN B CA 1
ATOM 3567 C C . GLN A 1 484 ? 0.428 28.972 49.539 1.00 37.74 485 GLN B C 1
ATOM 3568 O O . GLN A 1 484 ? 0.910 29.142 50.656 1.00 40.08 485 GLN B O 1
ATOM 3574 N N . LEU A 1 485 ? 0.767 27.944 48.750 1.00 32.23 486 LEU B N 1
ATOM 3575 C CA . LEU A 1 485 ? 1.552 26.787 49.251 1.00 32.31 486 LEU B CA 1
ATOM 3576 C C . LEU A 1 485 ? 2.999 27.154 49.587 1.00 34.29 486 LEU B C 1
ATOM 3577 O O . LEU A 1 485 ? 3.482 26.702 50.641 1.00 37.60 486 LEU B O 1
ATOM 3582 N N . ALA A 1 486 ? 3.707 27.882 48.724 1.00 39.88 487 ALA B N 1
ATOM 3583 C CA . ALA A 1 486 ? 5.126 28.263 48.954 1.00 41.84 487 ALA B CA 1
ATOM 3584 C C . ALA A 1 486 ? 5.252 28.962 50.319 1.00 41.13 487 ALA B C 1
ATOM 3585 O O . ALA A 1 486 ? 6.219 28.658 51.067 1.00 38.58 487 ALA B O 1
ATOM 3587 N N . GLY A 1 487 ? 4.288 29.840 50.625 1.00 41.97 488 GLY B N 1
ATOM 3588 C CA . GLY A 1 487 ? 4.195 30.605 51.885 1.00 39.48 488 GLY B CA 1
ATOM 3589 C C . GLY A 1 487 ? 3.943 29.704 53.086 1.00 40.50 488 GLY B C 1
ATOM 3590 O O . GLY A 1 487 ? 4.646 29.872 54.092 1.00 42.70 488 GLY B O 1
ATOM 3591 N N . VAL A 1 488 ? 3.002 28.759 53.022 1.00 38.23 489 VAL B N 1
ATOM 3592 C CA . VAL A 1 488 ? 2.786 27.854 54.198 1.00 37.17 489 VAL B CA 1
ATOM 3593 C C . VAL A 1 488 ? 4.047 27.010 54.394 1.00 34.93 489 VAL B C 1
ATOM 3594 O O . VAL A 1 488 ? 4.381 26.770 55.559 1.00 40.96 489 VAL B O 1
ATOM 3598 N N . VAL A 1 489 ? 4.732 26.600 53.309 1.00 36.57 490 VAL B N 1
ATOM 3599 C CA . VAL A 1 489 ? 6.021 25.847 53.391 1.00 36.07 490 VAL B CA 1
ATOM 3600 C C . VAL A 1 489 ? 7.067 26.741 54.070 1.00 38.54 490 VAL B C 1
ATOM 3601 O O . VAL A 1 489 ? 7.816 26.226 54.944 1.00 40.05 490 VAL B O 1
ATOM 3605 N N . ALA A 1 490 ? 7.163 28.007 53.654 1.00 41.22 491 ALA B N 1
ATOM 3606 C CA . ALA A 1 490 ? 8.134 28.986 54.211 1.00 42.83 491 ALA B CA 1
ATOM 3607 C C . ALA A 1 490 ? 7.905 29.102 55.726 1.00 43.16 491 ALA B C 1
ATOM 3608 O O . ALA A 1 490 ? 8.836 28.779 56.501 1.00 40.24 491 ALA B O 1
ATOM 3610 N N . VAL A 1 491 ? 6.683 29.463 56.131 1.00 45.69 492 VAL B N 1
ATOM 3611 C CA . VAL A 1 491 ? 6.289 29.660 57.562 1.00 48.56 492 VAL B CA 1
ATOM 3612 C C . VAL A 1 491 ? 6.655 28.392 58.357 1.00 50.35 492 VAL B C 1
ATOM 3613 O O . VAL A 1 491 ? 7.468 28.504 59.305 1.00 50.44 492 VAL B O 1
ATOM 3617 N N . LEU A 1 492 ? 6.146 27.223 57.938 1.00 51.38 493 LEU B N 1
ATOM 3618 C CA . LEU A 1 492 ? 6.383 25.915 58.616 1.00 48.36 493 LEU B CA 1
ATOM 3619 C C . LEU A 1 492 ? 7.879 25.561 58.644 1.00 49.20 493 LEU B C 1
ATOM 3620 O O . LEU A 1 492 ? 8.283 24.910 59.634 1.00 48.07 493 LEU B O 1
ATOM 3625 N N . GLU A 1 493 ? 8.663 25.941 57.625 1.00 51.69 494 GLU B N 1
ATOM 3626 C CA . GLU A 1 493 ? 10.156 25.825 57.624 1.00 55.22 494 GLU B CA 1
ATOM 3627 C C . GLU A 1 493 ? 10.752 27.052 58.334 1.00 56.95 494 GLU B C 1
ATOM 3628 O O . GLU A 1 493 ? 10.801 27.161 59.570 1.00 56.78 494 GLU B O 1
ATOM 3630 N N . MET B 2 1 ? 33.829 2.753 59.758 1.00 31.91 1 MET E N 1
ATOM 3631 C CA . MET B 2 1 ? 33.546 4.207 59.746 1.00 31.02 1 MET E CA 1
ATOM 3632 C C . MET B 2 1 ? 32.894 4.644 58.417 1.00 27.50 1 MET E C 1
ATOM 3633 O O . MET B 2 1 ? 32.126 5.612 58.453 1.00 25.48 1 MET E O 1
ATOM 3635 N N . LEU B 2 2 ? 33.221 4.028 57.285 1.00 28.08 2 LEU E N 1
ATOM 3636 C CA . LEU B 2 2 ? 32.653 4.466 55.970 1.00 25.08 2 LEU E CA 1
ATOM 3637 C C . LEU B 2 2 ? 31.110 4.401 55.961 1.00 22.46 2 LEU E C 1
ATOM 3638 O O . LEU B 2 2 ? 30.486 5.397 55.522 1.00 21.54 2 LEU E O 1
ATOM 3643 N N . GLU B 2 3 ? 30.497 3.292 56.395 1.00 24.12 3 GLU E N 1
ATOM 3644 C CA . GLU B 2 3 ? 29.017 3.096 56.423 1.00 25.62 3 GLU E CA 1
ATOM 3645 C C . GLU B 2 3 ? 28.379 4.286 57.148 1.00 25.15 3 GLU E C 1
ATOM 3646 O O . GLU B 2 3 ? 27.447 4.900 56.626 1.00 25.11 3 GLU E O 1
ATOM 3649 N N . SER B 2 4 ? 28.883 4.653 58.332 1.00 23.45 4 SER E N 1
ATOM 3650 C CA . SER B 2 4 ? 28.330 5.770 59.122 1.00 21.73 4 SER E CA 1
ATOM 3651 C C . SER B 2 4 ? 28.494 7.090 58.377 1.00 18.94 4 SER E C 1
ATOM 3652 O O . SER B 2 4 ? 27.586 7.891 58.453 1.00 19.37 4 SER E O 1
ATOM 3655 N N . LYS B 2 5 ? 29.666 7.353 57.767 1.00 20.23 5 LYS E N 1
ATOM 3656 C CA . LYS B 2 5 ? 29.913 8.597 56.984 1.00 19.05 5 LYS E CA 1
ATOM 3657 C C . LYS B 2 5 ? 28.864 8.692 55.868 1.00 17.45 5 LYS E C 1
ATOM 3658 O O . LYS B 2 5 ? 28.366 9.804 55.582 1.00 16.27 5 LYS E O 1
ATOM 3664 N N . LEU B 2 6 ? 28.609 7.573 55.214 1.00 16.86 6 LEU E N 1
ATOM 3665 C CA . LEU B 2 6 ? 27.664 7.586 54.043 1.00 15.89 6 LEU E CA 1
ATOM 3666 C C . LEU B 2 6 ? 26.221 7.860 54.506 1.00 16.69 6 LEU E C 1
ATOM 3667 O O . LEU B 2 6 ? 25.535 8.736 53.906 1.00 16.82 6 LEU E O 1
ATOM 3672 N N . ILE B 2 7 ? 25.794 7.223 55.593 1.00 18.55 7 ILE E N 1
ATOM 3673 C CA . ILE B 2 7 ? 24.427 7.457 56.159 1.00 21.01 7 ILE E CA 1
ATOM 3674 C C . ILE B 2 7 ? 24.301 8.938 56.510 1.00 19.88 7 ILE E C 1
ATOM 3675 O O . ILE B 2 7 ? 23.324 9.602 56.090 1.00 18.80 7 ILE E O 1
ATOM 3680 N N . ASN B 2 8 ? 25.323 9.507 57.173 1.00 21.58 8 ASN E N 1
ATOM 3681 C CA . ASN B 2 8 ? 25.267 10.924 57.613 1.00 21.93 8 ASN E CA 1
ATOM 3682 C C . ASN B 2 8 ? 25.245 11.855 56.408 1.00 20.16 8 ASN E C 1
ATOM 3683 O O . ASN B 2 8 ? 24.530 12.850 56.425 1.00 19.12 8 ASN E O 1
ATOM 3688 N N . HIS B 2 9 ? 26.046 11.553 55.373 1.00 19.90 9 HIS E N 1
ATOM 3689 C CA . HIS B 2 9 ? 26.103 12.328 54.115 1.00 19.99 9 HIS E CA 1
ATOM 3690 C C . HIS B 2 9 ? 24.722 12.336 53.451 1.00 19.63 9 HIS E C 1
ATOM 3691 O O . HIS B 2 9 ? 24.286 13.398 53.004 1.00 19.45 9 HIS E O 1
ATOM 3698 N N A ILE B 2 10 ? 24.048 11.197 53.374 0.50 18.92 10 ILE E N 1
ATOM 3699 N N B ILE B 2 10 ? 24.089 11.156 53.352 0.50 18.43 10 ILE E N 1
ATOM 3700 C CA A ILE B 2 10 ? 22.743 11.180 52.663 0.50 19.86 10 ILE E CA 1
ATOM 3701 C CA B ILE 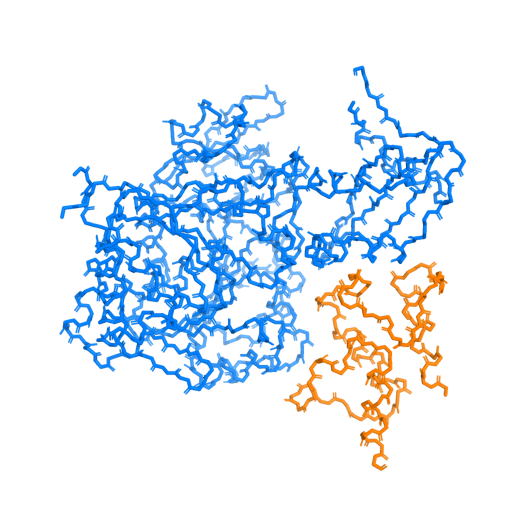B 2 10 ? 22.739 10.993 52.730 0.50 19.17 10 ILE E CA 1
ATOM 3702 C C A ILE B 2 10 ? 21.712 11.922 53.514 0.50 20.41 10 ILE E C 1
ATOM 3703 C C B ILE B 2 10 ? 21.775 11.897 53.507 0.50 19.91 10 ILE E C 1
ATOM 3704 O O A ILE B 2 10 ? 20.972 12.740 52.933 0.50 20.99 10 ILE E O 1
ATOM 3705 O O B ILE B 2 10 ? 21.179 12.801 52.873 0.50 19.93 10 ILE E O 1
ATOM 3714 N N . ALA B 2 11 ? 21.716 11.700 54.831 1.00 20.76 11 ALA E N 1
ATOM 3715 C CA . ALA B 2 11 ? 20.806 12.427 55.756 1.00 23.92 11 ALA E CA 1
ATOM 3716 C C . ALA B 2 11 ? 21.016 13.931 55.550 1.00 25.80 11 ALA E C 1
ATOM 3717 O O . ALA B 2 11 ? 20.082 14.647 55.144 1.00 27.00 11 ALA E O 1
ATOM 3719 N N . THR B 2 12 ? 22.254 14.409 55.663 1.00 26.69 12 THR E N 1
ATOM 3720 C CA . THR B 2 12 ? 22.570 15.854 55.550 1.00 26.27 12 THR E CA 1
ATOM 3721 C C . THR B 2 12 ? 22.319 16.424 54.135 1.00 28.54 12 THR E C 1
ATOM 3722 O O . THR B 2 12 ? 21.748 17.535 54.010 1.00 27.17 12 THR E O 1
ATOM 3726 N N . GLN B 2 13 ? 22.768 15.756 53.075 1.00 27.96 13 GLN E N 1
ATOM 3727 C CA . GLN B 2 13 ? 22.812 16.336 51.709 1.00 28.89 13 GLN E CA 1
ATOM 3728 C C . GLN B 2 13 ? 21.421 16.206 51.055 1.00 29.30 13 GLN E C 1
ATOM 3729 O O . GLN B 2 13 ? 21.056 17.056 50.212 1.00 30.22 13 GLN E O 1
ATOM 3735 N N . PHE B 2 14 ? 20.665 15.160 51.377 1.00 27.94 14 PHE E N 1
ATOM 3736 C CA . PHE B 2 14 ? 19.467 14.811 50.558 1.00 26.93 14 PHE E CA 1
ATOM 3737 C C . PHE B 2 14 ? 18.185 14.877 51.389 1.00 25.26 14 PHE E C 1
ATOM 3738 O O . PHE B 2 14 ? 17.114 14.956 50.803 1.00 28.91 14 PHE E O 1
ATOM 3746 N N . LEU B 2 15 ? 18.263 14.775 52.705 1.00 24.79 15 LEU E N 1
ATOM 3747 C CA . LEU B 2 15 ? 17.064 14.644 53.572 1.00 25.05 15 LEU E CA 1
ATOM 3748 C C . LEU B 2 15 ? 17.046 15.749 54.659 1.00 29.78 15 LEU E C 1
ATOM 3749 O O . LEU B 2 15 ? 16.417 15.524 55.697 1.00 31.06 15 LEU E O 1
ATOM 3754 N N . ASP B 2 16 ? 17.726 16.872 54.431 1.00 35.46 16 ASP E N 1
ATOM 3755 C CA . ASP B 2 16 ? 17.757 18.030 55.369 1.00 40.27 16 ASP E CA 1
ATOM 3756 C C . ASP B 2 16 ? 18.107 17.601 56.806 1.00 42.08 16 ASP E C 1
ATOM 3757 O O . ASP B 2 16 ? 17.581 18.226 57.732 1.00 47.37 16 ASP E O 1
ATOM 3762 N N . GLY B 2 17 ? 18.958 16.594 57.001 1.00 38.34 17 GLY E N 1
ATOM 3763 C CA . GLY B 2 17 ? 19.460 16.177 58.326 1.00 38.68 17 GLY E CA 1
ATOM 3764 C C . GLY B 2 17 ? 18.670 15.053 58.982 1.00 36.90 17 GLY E C 1
ATOM 3765 O O . GLY B 2 17 ? 19.177 14.507 59.960 1.00 41.29 17 GLY E O 1
ATOM 3766 N N . GLU B 2 18 ? 17.477 14.701 58.508 1.00 39.32 18 GLU E N 1
ATOM 3767 C CA . GLU B 2 18 ? 16.613 13.689 59.187 1.00 41.55 18 GLU E CA 1
ATOM 3768 C C . GLU B 2 18 ? 17.064 12.276 58.820 1.00 43.99 18 GLU E C 1
ATOM 3769 O O . GLU B 2 18 ? 17.004 11.947 57.626 1.00 44.35 18 GLU E O 1
ATOM 3771 N N . LYS B 2 19 ? 17.462 11.484 59.819 1.00 43.87 19 LYS E N 1
ATOM 3772 C CA . LYS B 2 19 ? 17.848 10.058 59.673 1.00 46.90 19 LYS E CA 1
ATOM 3773 C C . LYS B 2 19 ? 16.603 9.166 59.809 1.00 46.64 19 LYS E C 1
ATOM 3774 O O . LYS B 2 19 ? 16.767 7.937 59.708 1.00 48.20 19 LYS E O 1
ATOM 3776 N N . ASP B 2 20 ? 15.409 9.740 60.042 1.00 44.81 20 ASP E N 1
ATOM 3777 C CA . ASP B 2 20 ? 14.166 8.963 60.310 1.00 40.98 20 ASP E CA 1
ATOM 3778 C C . ASP B 2 20 ? 13.965 7.913 59.212 1.00 36.41 20 ASP E C 1
ATOM 3779 O O . ASP B 2 20 ? 13.569 8.301 58.088 1.00 34.21 20 ASP E O 1
ATOM 3781 N N . GLY B 2 21 ? 14.188 6.641 59.549 1.00 33.38 21 GLY E N 1
ATOM 3782 C CA . GLY B 2 21 ? 13.893 5.476 58.694 1.00 34.18 21 GLY E CA 1
ATOM 3783 C C . GLY B 2 21 ? 15.006 5.176 57.690 1.00 31.36 21 GLY E C 1
ATOM 3784 O O . GLY B 2 21 ? 14.915 4.140 57.009 1.00 31.62 21 GLY E O 1
ATOM 3785 N N . LEU B 2 22 ? 16.031 6.030 57.605 1.00 26.31 22 LEU E N 1
ATOM 3786 C CA . LEU B 2 22 ? 17.176 5.842 56.673 1.00 23.84 22 LEU E CA 1
ATOM 3787 C C . LEU B 2 22 ? 18.158 4.830 57.239 1.00 25.60 22 LEU E C 1
ATOM 3788 O O . LEU B 2 22 ? 18.642 5.048 58.349 1.00 26.72 22 LEU E O 1
ATOM 3793 N N . ASP B 2 23 ? 18.482 3.776 56.497 1.00 20.66 23 ASP E N 1
ATOM 3794 C CA . ASP B 2 23 ? 19.486 2.796 56.941 1.00 22.66 23 ASP E CA 1
ATOM 3795 C C . ASP B 2 23 ? 20.280 2.309 55.732 1.00 20.93 23 ASP E C 1
ATOM 3796 O O . ASP B 2 23 ? 20.080 2.836 54.591 1.00 16.98 23 ASP E O 1
ATOM 3801 N N . SER B 2 24 ? 21.112 1.302 55.938 1.00 20.13 24 SER E N 1
ATOM 3802 C CA . SER B 2 24 ? 22.052 0.828 54.900 1.00 18.66 24 SER E CA 1
ATOM 3803 C C . SER B 2 24 ? 21.323 0.041 53.800 1.00 16.91 24 SER E C 1
ATOM 3804 O O . SER B 2 24 ? 21.926 -0.153 52.737 1.00 16.31 24 SER E O 1
ATOM 3807 N N . GLN B 2 25 ? 20.069 -0.343 54.034 1.00 17.61 25 GLN E N 1
ATOM 3808 C CA . GLN B 2 25 ? 19.246 -1.075 53.041 1.00 18.48 25 GLN E CA 1
ATOM 3809 C C . GLN B 2 25 ? 18.299 -0.133 52.297 1.00 15.59 25 GLN E C 1
ATOM 3810 O O . GLN B 2 25 ? 17.615 -0.610 51.360 1.00 16.35 25 GLN E O 1
ATOM 3816 N N . THR B 2 26 ? 18.222 1.138 52.662 1.00 14.53 26 THR E N 1
ATOM 3817 C CA . THR B 2 26 ? 17.278 2.061 51.999 1.00 13.42 26 THR E CA 1
ATOM 3818 C C . THR B 2 26 ? 17.666 2.186 50.522 1.00 13.39 26 THR E C 1
ATOM 3819 O O . THR B 2 26 ? 18.781 2.590 50.237 1.00 11.39 26 THR E O 1
ATOM 3823 N N . PRO B 2 27 ? 16.761 1.874 49.571 1.00 12.70 27 PRO E N 1
ATOM 3824 C CA . PRO B 2 27 ? 17.042 2.102 48.151 1.00 12.70 27 PRO E CA 1
ATOM 3825 C C . PRO B 2 27 ? 16.941 3.583 47.750 1.00 13.15 27 PRO E C 1
ATOM 3826 O O . PRO B 2 27 ? 15.882 4.175 47.575 1.00 14.37 27 PRO E O 1
ATOM 3830 N N . LEU B 2 28 ? 18.103 4.182 47.628 1.00 11.94 28 LEU E N 1
ATOM 3831 C CA . LEU B 2 28 ? 18.312 5.639 47.507 1.00 12.43 28 LEU E CA 1
ATOM 3832 C C . LEU B 2 28 ? 17.678 6.166 46.221 1.00 12.60 28 LEU E C 1
ATOM 3833 O O . LEU B 2 28 ? 17.134 7.289 46.240 1.00 13.69 28 LEU E O 1
ATOM 3838 N N . PHE B 2 29 ? 17.821 5.451 45.111 1.00 12.29 29 PHE E N 1
ATOM 3839 C CA . PHE B 2 29 ? 17.292 5.898 43.798 1.00 13.18 29 PHE E CA 1
ATOM 3840 C C . PHE B 2 29 ? 15.832 5.467 43.649 1.00 12.56 29 PHE E C 1
ATOM 3841 O O . PHE B 2 29 ? 15.014 6.290 43.185 1.00 13.48 29 PHE E O 1
ATOM 3849 N N . GLU B 2 30 ? 15.475 4.264 44.099 1.00 12.80 30 GLU E N 1
ATOM 3850 C CA . GLU B 2 30 ? 14.077 3.780 43.960 1.00 13.26 30 GLU E CA 1
ATOM 3851 C C . GLU B 2 30 ? 13.116 4.696 44.734 1.00 12.61 30 GLU E C 1
ATOM 3852 O O . GLU B 2 30 ? 11.960 4.869 44.289 1.00 11.82 30 GLU E O 1
ATOM 3858 N N . LEU B 2 31 ? 13.561 5.250 45.872 1.00 11.70 31 LEU E N 1
ATOM 3859 C CA . LEU B 2 31 ? 12.704 6.145 46.694 1.00 11.67 31 LEU E CA 1
ATOM 3860 C C . LEU B 2 31 ? 12.958 7.621 46.349 1.00 11.52 31 LEU E C 1
ATOM 3861 O O . LEU B 2 31 ? 12.325 8.465 46.990 1.00 12.18 31 LEU E O 1
ATOM 3866 N N . ASN B 2 32 ? 13.764 7.912 45.323 1.00 11.57 32 ASN E N 1
ATOM 3867 C CA . ASN B 2 32 ? 13.987 9.295 44.837 1.00 11.66 32 ASN E CA 1
ATOM 3868 C C . ASN B 2 32 ? 14.551 10.144 45.978 1.00 11.54 32 ASN E C 1
ATOM 3869 O O . ASN B 2 32 ? 14.294 11.375 46.050 1.00 13.65 32 ASN E O 1
ATOM 3874 N N . ILE B 2 33 ? 15.373 9.544 46.828 1.00 13.14 33 ILE E N 1
ATOM 3875 C CA . ILE B 2 33 ? 16.167 10.302 47.832 1.00 13.19 33 ILE E CA 1
ATOM 3876 C C . ILE B 2 33 ? 17.340 10.959 47.109 1.00 13.73 33 ILE E C 1
ATOM 3877 O O . ILE B 2 33 ? 17.619 12.164 47.337 1.00 15.46 33 ILE E O 1
ATOM 3882 N N . VAL B 2 34 ? 17.962 10.203 46.224 1.00 12.89 34 VAL E N 1
ATOM 3883 C CA . VAL B 2 34 ? 19.024 10.729 45.323 1.00 13.21 34 VAL E CA 1
ATOM 3884 C C . VAL B 2 34 ? 18.488 10.702 43.882 1.00 13.75 34 VAL E C 1
ATOM 3885 O O . VAL B 2 34 ? 18.014 9.660 43.459 1.00 13.60 34 VAL E O 1
ATOM 3889 N N . ASP B 2 35 ? 18.498 11.846 43.216 1.00 14.81 35 ASP E N 1
ATOM 3890 C CA . ASP B 2 35 ? 18.068 11.963 41.797 1.00 16.28 35 ASP E CA 1
ATOM 3891 C C . ASP B 2 35 ? 18.974 11.055 40.978 1.00 16.22 35 ASP E C 1
ATOM 3892 O O . ASP B 2 35 ? 20.180 10.998 41.257 1.00 16.04 35 ASP E O 1
ATOM 3897 N N . SER B 2 36 ? 18.416 10.312 40.028 1.00 17.04 36 SER E N 1
ATOM 3898 C CA . SER B 2 36 ? 19.211 9.460 39.115 1.00 16.81 36 SER E CA 1
ATOM 3899 C C . SER B 2 36 ? 20.342 10.282 38.509 1.00 16.89 36 SER E C 1
ATOM 3900 O O . SER B 2 36 ? 21.475 9.760 38.326 1.00 16.99 36 SER E O 1
ATOM 3903 N N . ALA B 2 37 ? 20.091 11.559 38.260 1.00 17.46 37 ALA E N 1
ATOM 3904 C CA . ALA B 2 37 ? 21.050 12.431 37.587 1.00 20.02 37 ALA E CA 1
ATOM 3905 C C . ALA B 2 37 ? 22.162 12.870 38.524 1.00 21.90 37 ALA E C 1
ATOM 3906 O O . ALA B 2 37 ? 23.134 13.371 37.979 1.00 23.34 37 ALA E O 1
ATOM 3908 N N . ALA B 2 38 ? 22.047 12.631 39.850 1.00 20.91 38 ALA E N 1
ATOM 3909 C CA . ALA B 2 38 ? 23.042 13.003 40.879 1.00 20.35 38 ALA E CA 1
ATOM 3910 C C . ALA B 2 38 ? 23.941 11.842 41.311 1.00 20.97 38 ALA E C 1
ATOM 3911 O O . ALA B 2 38 ? 24.661 11.995 42.302 1.00 21.28 38 ALA E O 1
ATOM 3913 N N . ILE B 2 39 ? 23.930 10.716 40.627 1.00 17.77 39 ILE E N 1
ATOM 3914 C CA . ILE B 2 39 ? 24.783 9.554 40.965 1.00 18.02 39 ILE E CA 1
ATOM 3915 C C . ILE B 2 39 ? 26.268 9.966 41.080 1.00 19.90 39 ILE E C 1
ATOM 3916 O O . ILE B 2 39 ? 26.956 9.444 41.970 1.00 18.33 39 ILE E O 1
ATOM 3921 N N . PHE B 2 40 ? 26.800 10.793 40.176 1.00 19.35 40 PHE E N 1
ATOM 3922 C CA . PHE B 2 40 ? 28.258 11.117 40.171 1.00 20.17 40 PHE E CA 1
ATOM 3923 C C . PHE B 2 40 ? 28.646 11.938 41.405 1.00 21.32 40 PHE E C 1
ATOM 3924 O O . PHE B 2 40 ? 29.844 11.831 41.841 1.00 23.00 40 PHE E O 1
ATOM 3932 N N . ASP B 2 41 ? 27.701 12.638 42.010 1.00 23.65 41 ASP E N 1
ATOM 3933 C CA . ASP B 2 41 ? 27.896 13.304 43.330 1.00 28.33 41 ASP E CA 1
ATOM 3934 C C . ASP B 2 41 ? 28.124 12.258 44.429 1.00 24.82 41 ASP E C 1
ATOM 3935 O O . ASP B 2 41 ? 29.036 12.483 45.274 1.00 24.72 41 ASP E O 1
ATOM 3940 N N . LEU B 2 42 ? 27.373 11.151 44.456 1.00 20.95 42 LEU E N 1
ATOM 3941 C CA . LEU B 2 42 ? 27.650 10.040 45.408 1.00 21.58 42 LEU E CA 1
ATOM 3942 C C . LEU B 2 42 ? 29.008 9.424 45.085 1.00 22.10 42 LEU E C 1
ATOM 3943 O O . LEU B 2 42 ? 29.702 9.071 45.991 1.00 21.83 42 LEU E O 1
ATOM 3948 N N . VAL B 2 43 ? 29.316 9.170 43.818 1.00 19.24 43 VAL E N 1
ATOM 3949 C CA . VAL B 2 43 ? 30.585 8.472 43.441 1.00 22.89 43 VAL E CA 1
ATOM 3950 C C . VAL B 2 43 ? 31.756 9.298 43.979 1.00 21.53 43 VAL E C 1
ATOM 3951 O O . VAL B 2 43 ? 32.676 8.711 44.565 1.00 22.19 43 VAL E O 1
ATOM 3955 N N . ASP B 2 44 ? 31.666 10.616 43.836 1.00 20.60 44 ASP E N 1
ATOM 3956 C CA . ASP B 2 44 ? 32.733 11.572 44.225 1.00 21.23 44 ASP E CA 1
ATOM 3957 C C . ASP B 2 44 ? 32.935 11.515 45.736 1.00 22.36 44 ASP E C 1
ATOM 3958 O O . ASP B 2 44 ? 34.104 11.515 46.205 1.00 21.11 44 ASP E O 1
ATOM 3960 N N . PHE B 2 45 ? 31.824 11.557 46.471 1.00 19.15 45 PHE E N 1
ATOM 3961 C CA . PHE B 2 45 ? 31.898 11.436 47.943 1.00 18.53 45 PHE E CA 1
ATOM 3962 C C . PHE B 2 45 ? 32.556 10.120 48.310 1.00 18.96 45 PHE E C 1
ATOM 3963 O O . PHE B 2 45 ? 33.496 10.121 49.169 1.00 18.54 45 PHE E O 1
ATOM 3971 N N . LEU B 2 46 ? 32.088 9.011 47.721 1.00 16.35 46 LEU E N 1
ATOM 3972 C CA . LEU B 2 46 ? 32.622 7.666 48.031 1.00 17.83 46 LEU E CA 1
ATOM 3973 C C . LEU B 2 46 ? 34.112 7.580 47.718 1.00 21.65 46 LEU E C 1
ATOM 3974 O O . LEU B 2 46 ? 34.867 6.995 48.517 1.00 20.86 46 LEU E O 1
ATOM 3979 N N . ARG B 2 47 ? 34.545 8.104 46.586 1.00 23.49 47 ARG E N 1
ATOM 3980 C CA . ARG B 2 47 ? 35.977 7.965 46.208 1.00 23.49 47 ARG E CA 1
ATOM 3981 C C . ARG B 2 47 ? 36.825 8.733 47.234 1.00 23.65 47 ARG E C 1
ATOM 3982 O O . ARG B 2 47 ? 37.819 8.184 47.747 1.00 24.65 47 ARG E O 1
ATOM 3990 N N . GLN B 2 48 ? 36.451 9.979 47.492 1.00 22.27 48 GLN E N 1
ATOM 3991 C CA . GLN B 2 48 ? 37.130 10.855 48.474 1.00 27.30 48 GLN E CA 1
ATOM 3992 C C . GLN B 2 48 ? 37.226 10.185 49.855 1.00 26.16 48 GLN E C 1
ATOM 3993 O O . GLN B 2 48 ? 38.342 10.154 50.439 1.00 25.66 48 GLN E O 1
ATOM 3999 N N . GLU B 2 49 ? 36.112 9.729 50.420 1.00 20.15 49 GLU E N 1
ATOM 4000 C CA . GLU B 2 49 ? 36.095 9.200 51.814 1.00 20.43 49 GLU E CA 1
ATOM 4001 C C . GLU B 2 49 ? 36.735 7.810 51.891 1.00 21.24 49 GLU E C 1
ATOM 4002 O O . GLU B 2 49 ? 37.348 7.513 52.935 1.00 20.90 49 GLU E O 1
ATOM 4008 N N . SER B 2 50 ? 36.643 6.976 50.851 1.00 20.26 50 SER E N 1
ATOM 4009 C CA . SER B 2 50 ? 37.112 5.563 50.916 1.00 18.84 50 SER E CA 1
ATOM 4010 C C . SER B 2 50 ? 38.617 5.444 50.654 1.00 18.60 50 SER E C 1
ATOM 4011 O O . SER B 2 50 ? 39.158 4.408 51.006 1.00 20.59 50 SER E O 1
ATOM 4014 N N . LYS B 2 51 ? 39.228 6.426 49.980 1.00 18.00 51 LYS E N 1
ATOM 4015 C CA . LYS B 2 51 ? 40.658 6.354 49.573 1.00 18.35 51 LYS E CA 1
ATOM 4016 C C . LYS B 2 51 ? 40.971 5.133 48.714 1.00 20.58 51 LYS E C 1
ATOM 4017 O O . LYS B 2 51 ? 42.127 4.720 48.682 1.00 20.23 51 LYS E O 1
ATOM 4023 N N . VAL B 2 52 ? 40.021 4.699 47.895 1.00 21.03 52 VAL E N 1
ATOM 4024 C CA . VAL B 2 52 ? 40.266 3.705 46.822 1.00 21.56 52 VAL E CA 1
ATOM 4025 C C . VAL B 2 52 ? 39.864 4.356 45.510 1.00 21.19 52 VAL E C 1
ATOM 4026 O O . VAL B 2 52 ? 38.959 5.205 45.512 1.00 20.81 52 VAL E O 1
ATOM 4030 N N . SER B 2 53 ? 40.531 3.992 44.416 1.00 22.81 53 SER E N 1
ATOM 4031 C CA . SER B 2 53 ? 40.151 4.474 43.069 1.00 22.85 53 SER E CA 1
ATOM 4032 C C . SER B 2 53 ? 38.840 3.815 42.643 1.00 21.25 53 SER E C 1
ATOM 4033 O O . SER B 2 53 ? 38.673 2.585 42.867 1.00 22.58 53 SER E O 1
ATOM 4036 N N . ILE B 2 54 ? 37.938 4.612 42.080 1.00 20.67 54 ILE E N 1
ATOM 4037 C CA . ILE B 2 54 ? 36.608 4.153 41.596 1.00 23.87 54 ILE E CA 1
ATOM 4038 C C . ILE B 2 54 ? 36.474 4.624 40.147 1.00 25.45 54 ILE E C 1
ATOM 4039 O O . ILE B 2 54 ? 36.165 5.798 39.934 1.00 28.23 54 ILE E O 1
ATOM 4044 N N . GLY B 2 55 ? 36.817 3.753 39.206 1.00 26.60 55 GLY E N 1
ATOM 4045 C CA . GLY B 2 55 ? 36.698 4.051 37.768 1.00 26.72 55 GLY E CA 1
ATOM 4046 C C . GLY B 2 55 ? 35.346 3.608 37.239 1.00 26.35 55 GLY E C 1
ATOM 4047 O O . GLY B 2 55 ? 35.094 2.401 37.172 1.00 28.86 55 GLY E O 1
ATOM 4048 N N . MET B 2 56 ? 34.527 4.544 36.801 1.00 28.92 56 MET E N 1
ATOM 4049 C CA . MET B 2 56 ? 33.154 4.235 36.344 1.00 29.88 56 MET E CA 1
ATOM 4050 C C . MET B 2 56 ? 33.194 3.515 34.983 1.00 29.00 56 MET E C 1
ATOM 4051 O O . MET B 2 56 ? 32.142 2.988 34.587 1.00 28.21 56 MET E O 1
ATOM 4056 N N . GLN B 2 57 ? 34.351 3.396 34.321 1.00 25.94 57 GLN E N 1
ATOM 4057 C CA . GLN B 2 57 ? 34.475 2.547 33.100 1.00 30.35 57 GLN E CA 1
ATOM 4058 C C . GLN B 2 57 ? 34.136 1.093 33.463 1.00 30.76 57 GLN E C 1
ATOM 4059 O O . GLN B 2 57 ? 33.524 0.406 32.619 1.00 32.24 57 GLN E O 1
ATOM 4062 N N . GLU B 2 58 ? 34.542 0.647 34.653 1.00 31.03 58 GLU E N 1
ATOM 4063 C CA . GLU B 2 58 ? 34.640 -0.795 35.044 1.00 36.58 58 GLU E CA 1
ATOM 4064 C C . GLU B 2 58 ? 33.739 -1.124 36.254 1.00 30.26 58 GLU E C 1
ATOM 4065 O O . GLU B 2 58 ? 33.662 -2.319 36.612 1.00 29.45 58 GLU E O 1
ATOM 4068 N N . ILE B 2 59 ? 33.075 -0.136 36.875 1.00 26.11 59 ILE E N 1
ATOM 4069 C CA . ILE B 2 59 ? 32.287 -0.352 38.126 1.00 24.66 59 ILE E CA 1
ATOM 4070 C C . ILE B 2 59 ? 30.800 -0.134 37.853 1.00 23.13 59 ILE E C 1
ATOM 4071 O O . ILE B 2 59 ? 30.410 1.032 37.547 1.00 22.97 59 ILE E O 1
ATOM 4076 N N . HIS B 2 60 ? 29.995 -1.187 38.072 1.00 23.01 60 HIS E N 1
ATOM 4077 C CA . HIS B 2 60 ? 28.541 -1.196 37.747 1.00 22.20 60 HIS E CA 1
ATOM 4078 C C . HIS B 2 60 ? 27.846 -0.135 38.587 1.00 20.76 60 HIS E C 1
ATOM 4079 O O . HIS B 2 60 ? 28.097 -0.057 39.799 1.00 19.39 60 HIS E O 1
ATOM 4086 N N . PRO B 2 61 ? 26.942 0.689 38.003 1.00 21.11 61 PRO E N 1
ATOM 4087 C CA . PRO B 2 61 ? 26.239 1.697 38.816 1.00 21.72 61 PRO E CA 1
ATOM 4088 C C . PRO B 2 61 ? 25.315 1.149 39.919 1.00 23.34 61 PRO E C 1
ATOM 4089 O O . PRO B 2 61 ? 24.986 1.878 40.859 1.00 25.76 61 PRO E O 1
ATOM 4093 N N . ALA B 2 62 ? 24.856 -0.108 39.804 1.00 21.49 62 ALA E N 1
ATOM 4094 C CA . ALA B 2 62 ? 24.050 -0.768 40.851 1.00 18.59 62 ALA E CA 1
ATOM 4095 C C . ALA B 2 62 ? 24.809 -0.713 42.174 1.00 16.29 62 ALA E C 1
ATOM 4096 O O . ALA B 2 62 ? 24.212 -0.810 43.232 1.00 15.80 62 ALA E O 1
ATOM 4098 N N . ASN B 2 63 ? 26.134 -0.590 42.142 1.00 17.31 63 ASN E N 1
ATOM 4099 C CA . ASN B 2 63 ? 26.922 -0.512 43.389 1.00 15.70 63 ASN E CA 1
ATOM 4100 C C . ASN B 2 63 ? 26.522 0.720 44.214 1.00 16.14 63 ASN E C 1
ATOM 4101 O O . ASN B 2 63 ? 26.847 0.674 45.373 1.00 15.98 63 ASN E O 1
ATOM 4106 N N . PHE B 2 64 ? 25.891 1.740 43.658 1.00 14.69 64 PHE E N 1
ATOM 4107 C CA . PHE B 2 64 ? 25.473 2.973 44.388 1.00 17.24 64 PHE E CA 1
ATOM 4108 C C . PHE B 2 64 ? 24.007 2.985 44.847 1.00 15.88 64 PHE E C 1
ATOM 4109 O O . PHE B 2 64 ? 23.522 4.037 45.314 1.00 15.68 64 PHE E O 1
ATOM 4117 N N . ALA B 2 65 ? 23.261 1.884 44.695 1.00 13.50 65 ALA E N 1
ATOM 4118 C CA . ALA B 2 65 ? 21.824 1.825 44.980 1.00 13.38 65 ALA E CA 1
ATOM 4119 C C . ALA B 2 65 ? 21.513 1.968 46.463 1.00 12.09 65 ALA E C 1
ATOM 4120 O O . ALA B 2 65 ? 20.458 2.544 46.753 1.00 13.74 65 ALA E O 1
ATOM 4122 N N . THR B 2 66 ? 22.399 1.510 47.340 1.00 11.81 66 THR E N 1
ATOM 4123 C CA . THR B 2 66 ? 22.204 1.538 48.806 1.00 12.95 66 THR E CA 1
ATOM 4124 C C . THR B 2 66 ? 23.548 1.902 49.439 1.00 14.24 66 THR E C 1
ATOM 4125 O O . THR B 2 66 ? 24.606 1.704 48.824 1.00 14.81 66 THR E O 1
ATOM 4129 N N . VAL B 2 67 ? 23.512 2.294 50.687 1.00 15.35 67 VAL E N 1
ATOM 4130 C CA . VAL B 2 67 ? 24.764 2.449 51.429 1.00 13.74 67 VAL E CA 1
ATOM 4131 C C . VAL B 2 67 ? 25.405 1.064 51.528 1.00 15.52 67 VAL E C 1
ATOM 4132 O O . VAL B 2 67 ? 26.638 0.951 51.342 1.00 16.71 67 VAL E O 1
ATOM 4136 N N . GLN B 2 68 ? 24.633 0.015 51.795 1.00 17.80 68 GLN E N 1
ATOM 4137 C CA . GLN B 2 68 ? 25.2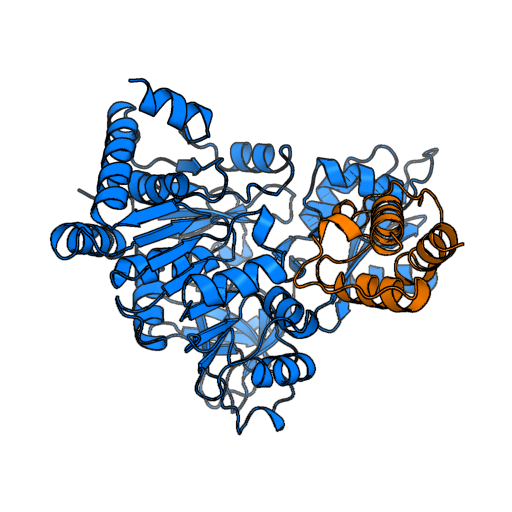45 -1.321 51.966 1.00 19.71 68 GLN E CA 1
ATOM 4138 C C . GLN B 2 68 ? 26.045 -1.684 50.709 1.00 19.11 68 GLN E C 1
ATOM 4139 O O . GLN B 2 68 ? 27.160 -2.273 50.822 1.00 19.38 68 GLN E O 1
ATOM 4142 N N . SER B 2 69 ? 25.505 -1.413 49.529 1.00 16.34 69 SER E N 1
ATOM 4143 C CA . SER B 2 69 ? 26.172 -1.788 48.265 1.00 17.86 69 SER E CA 1
ATOM 4144 C C . SER B 2 69 ? 27.436 -0.925 48.073 1.00 17.48 69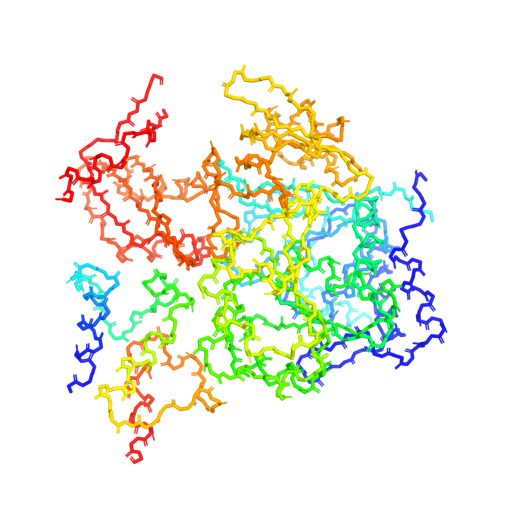 SER E C 1
ATOM 4145 O O . SER B 2 69 ? 28.455 -1.453 47.557 1.00 19.40 69 SER E O 1
ATOM 4148 N N . MET B 2 70 ? 27.398 0.336 48.488 1.00 15.75 70 MET E N 1
ATOM 4149 C CA . MET B 2 70 ? 28.590 1.214 48.348 1.00 15.87 70 MET E CA 1
ATOM 4150 C C . MET B 2 70 ? 29.712 0.677 49.237 1.00 17.93 70 MET E C 1
ATOM 4151 O O . MET B 2 70 ? 30.847 0.612 48.736 1.00 20.50 70 MET E O 1
ATOM 4156 N N . VAL B 2 71 ? 29.375 0.229 50.448 1.00 19.66 71 VAL E N 1
ATOM 4157 C CA . VAL B 2 71 ? 30.344 -0.328 51.437 1.00 22.10 71 VAL E CA 1
ATOM 4158 C C . VAL B 2 71 ? 30.892 -1.659 50.903 1.00 22.77 71 VAL E C 1
ATOM 4159 O O . VAL B 2 71 ? 32.109 -1.912 51.051 1.00 22.45 71 VAL E O 1
ATOM 4163 N N . ALA B 2 72 ? 30.031 -2.503 50.338 1.00 23.68 72 ALA E N 1
ATOM 4164 C CA . ALA B 2 72 ? 30.417 -3.832 49.816 1.00 22.06 72 ALA E CA 1
ATOM 4165 C C . ALA B 2 72 ? 31.422 -3.612 48.686 1.00 24.03 72 ALA E C 1
ATOM 4166 O O . ALA B 2 72 ? 32.472 -4.301 48.645 1.00 24.26 72 ALA E O 1
ATOM 4168 N N . LEU B 2 73 ? 31.160 -2.627 47.830 1.00 21.23 73 LEU E N 1
ATOM 4169 C CA . LEU B 2 73 ? 32.046 -2.308 46.704 1.00 20.87 73 LEU E CA 1
ATOM 4170 C C . LEU B 2 73 ? 33.437 -1.894 47.208 1.00 22.88 73 LEU E C 1
ATOM 4171 O O . LEU B 2 73 ? 34.461 -2.309 46.599 1.00 23.43 73 LEU E O 1
ATOM 4176 N N . VAL B 2 74 ? 33.480 -1.049 48.225 1.00 22.42 74 VAL E N 1
ATOM 4177 C CA . VAL B 2 74 ? 34.798 -0.558 48.715 1.00 22.99 74 VAL E CA 1
ATOM 4178 C C . VAL B 2 74 ? 35.565 -1.750 49.305 1.00 25.78 74 VAL E C 1
ATOM 4179 O O . VAL B 2 74 ? 36.786 -1.811 49.028 1.00 25.06 74 VAL E O 1
ATOM 4183 N N . GLN B 2 75 ? 34.887 -2.670 50.018 1.00 29.42 75 GLN E N 1
ATOM 4184 C CA . GLN B 2 75 ? 35.514 -3.906 50.572 1.00 33.19 75 GLN E CA 1
ATOM 4185 C C . GLN B 2 75 ? 36.144 -4.695 49.428 1.00 34.11 75 GLN E C 1
ATOM 4186 O O . GLN B 2 75 ? 37.289 -5.152 49.607 1.00 30.83 75 GLN E O 1
ATOM 4192 N N . ARG B 2 76 ? 35.457 -4.827 48.288 1.00 29.94 76 ARG E N 1
ATOM 4193 C CA . ARG B 2 76 ? 35.984 -5.594 47.135 1.00 35.39 76 ARG E CA 1
ATOM 4194 C C . ARG B 2 76 ? 37.199 -4.865 46.557 1.00 35.69 76 ARG E C 1
ATOM 4195 O O . ARG B 2 76 ? 38.142 -5.576 46.167 1.00 34.24 76 ARG E O 1
ATOM 4203 N N . LEU B 2 77 ? 37.179 -3.527 46.489 1.00 35.17 77 LEU E N 1
ATOM 4204 C CA . LEU B 2 77 ? 38.282 -2.734 45.866 1.00 33.44 77 LEU E CA 1
ATOM 4205 C C . LEU B 2 77 ? 39.508 -2.759 46.791 1.00 34.83 77 LEU E C 1
ATOM 4206 O O . LEU B 2 77 ? 40.609 -2.724 46.272 1.00 37.34 77 LEU E O 1
ATOM 4211 N N . LYS B 2 78 ? 39.325 -2.843 48.110 1.00 36.93 78 LYS E N 1
ATOM 4212 C CA . LYS B 2 78 ? 40.456 -2.868 49.081 1.00 40.56 78 LYS E CA 1
ATOM 4213 C C . LYS B 2 78 ? 41.124 -4.258 49.146 1.00 51.04 78 LYS E C 1
ATOM 4214 O O . LYS B 2 78 ? 41.974 -4.433 50.045 1.00 56.76 78 LYS E O 1
ATOM 4218 N N . ALA B 2 79 ? 40.794 -5.192 48.233 1.00 56.38 79 ALA E N 1
ATOM 4219 C CA . ALA B 2 79 ? 41.377 -6.557 48.085 1.00 60.04 79 ALA E CA 1
ATOM 4220 C C . ALA B 2 79 ? 41.809 -7.121 49.442 1.00 62.90 79 ALA E C 1
ATOM 4221 O O . ALA B 2 79 ? 40.961 -7.242 50.315 1.00 64.93 79 ALA E O 1
#